Protein AF-0000000075582196 (afdb_homodimer)

Nearest PDB structures (foldseek):
  6zld-assembly1_A  TM=9.187E-01  e=6.273E-21  Bacillus cereus HuA2-4
  6zlj-assembly1_B-2  TM=9.175E-01  e=7.987E-21  Bacillus cereus
  3ko8-assembly1_A-2  TM=8.727E-01  e=4.366E-21  Pyrobaculum calidifontis JCM 11548
  1r66-assembly1_A-2  TM=8.513E-01  e=1.765E-21  Streptomyces venezuelae
  3icp-assembly1_A-2  TM=8.728E-01  e=7.519E-21  Pyrobaculum calidifontis JCM 11548

Sequence (592 aa):
MKRTIFLIGGSGFIGKNIIRNLYAQYQIYVFDKYIDHVFFEAYPQVNVSELDLVQDKIPESVVSPDYIVNLASIVTAERDLTLFDDLISSNLKILLNLYERFKGNFSLKLFIQFGSSEEYGAKISPFKEEEREYPSSPYALVKQLTTNTAMMLYYNYNFPVMVVRPANLFGPYQSASKFIPYIVERLKTNQPLDVSPCEQKRDFIHVDDFVFAINGLLVNYKKSVGEIINVGSGCSISLKEIIETCKEELQSTSKVNYGALAYRENEAMDLCCSINKLNGIIGQEKVKTGILEYLKMKRTIFLIGGSGFIGKNIIRNLYAQYQIYVFDKYIDHVFFEAYPQVNVSELDLVQDKIPESVVSPDYIVNLASIVTAERDLTLFDDLISSNLKILLNLYERFKGNFSLKLFIQFGSSEEYGAKISPFKEEEREYPSSPYALVKQLTTNTAMMLYYNYNFPVMVVRPANLFGPYQSASKFIPYIVERLKTNQPLDVSPCEQKRDFIHVDDFVFAINGLLVNYKKSVGEIINVGSGCSISLKEIIETCKEELQSTSKVNYGALAYRENEAMDLCCSINKLNGIIGQEKVKTGILEYLK

Foldseek 3Di:
DAFEEEEEQLQADLNLLLCVQCVVRHQYEYEECDHPVVSCVVPVSYHYDNDDLLVDADDPPDDDGQEYEHPFADDDPDQDPVCLVVRLSRQVSSLVRVCVRCVVPPSHLEYEHEAALLQQAQDDDPAEPPDHRDHDGSNSVSSVVNQVVQLCCCVVRVPQYAYEHEWAEDDPRDDCPDLLNVLLVCQLVLEAAEDELQLAKTFYAYSNLVSVLVVLCSVLSVLRGSYYAYDTLQDIDTSVVVNVLSNVVSVGNYHYHYRSDYADVRDHRYRGYDHVSSCVRSVDPRPRPDPSNVSD/DAFEEEEEQLQADLNLLLCVQCVVRHQYEYEECDHPPVSCVVPVSYHYDNDDLLVDADDPPDDDGQEYEHPFADDDPDQDPVCLVVRLSRQVSSLVRVCVRCVVPPSHLEYEHEAALLQQAQDDDPDEPPDHRDHDGSNSVSSVVNQVVQLCCCVVRVPQYAYEHEWAEDDPRHDCPDLLNVLLVCQLVLEAAEDELQLAKTFYAYSNLQSVLVVLCSVLSVLRGSYYAYDTLQDIDTSVVVNVLSNVVSVGNYHYHYRSDHADVRDHRYRGYHHVSSCVRSVDPRPRPDPSNVSD

InterPro domains:
  IPR001509 NAD-dependent epimerase/dehydratase [PF01370] (5-232)
  IPR036291 NAD(P)-binding domain superfamily [SSF51735] (4-285)

Solvent-accessible surface area (backbone atoms only — not comparable to full-atom values): 31300 Å² total; per-residue (Å²): 132,62,54,30,36,36,27,32,31,23,59,40,41,68,30,46,49,41,47,75,72,38,53,90,66,32,43,43,36,30,37,16,71,59,75,52,62,76,65,45,66,77,40,74,84,50,45,77,42,80,41,50,49,77,85,45,75,86,60,85,85,53,81,82,34,34,29,36,42,44,58,51,61,78,88,64,86,60,70,51,74,84,46,43,64,62,46,39,42,43,36,42,46,30,53,51,48,50,44,68,72,46,60,88,45,79,61,46,55,32,32,40,38,62,40,41,52,53,22,44,30,66,57,77,60,60,38,50,78,78,53,53,61,46,28,61,31,47,52,22,41,43,30,44,47,39,42,47,48,48,51,28,42,22,71,55,66,66,43,41,26,25,32,38,23,43,41,47,69,46,60,81,75,53,62,61,86,38,70,66,50,37,52,53,54,30,30,74,69,45,36,69,42,77,34,35,66,34,71,37,22,40,11,48,27,45,46,69,57,48,42,52,50,52,50,36,41,60,76,35,24,88,75,33,46,69,36,67,34,36,46,53,53,54,47,59,46,34,49,40,58,51,51,53,51,51,30,60,77,63,67,34,78,36,52,73,38,66,49,70,32,76,78,60,66,62,58,45,54,44,48,25,41,43,38,63,68,41,35,68,66,54,68,53,79,70,81,69,69,50,61,65,66,72,71,104,132,64,54,30,36,36,26,32,31,22,58,40,42,68,32,44,48,41,48,75,72,39,54,92,65,31,44,43,36,31,37,16,71,59,76,52,62,75,66,45,66,78,39,72,85,49,45,77,43,81,41,50,49,76,84,44,75,84,60,84,85,52,79,81,36,34,29,35,43,45,58,50,61,79,86,63,86,61,69,52,73,85,44,41,65,61,45,38,43,44,37,42,46,31,52,51,47,50,44,68,72,46,61,88,45,80,61,48,54,33,33,40,37,61,40,41,53,52,21,44,29,64,57,78,59,61,39,52,78,77,53,54,63,45,29,60,32,47,50,23,41,43,30,44,47,38,43,48,50,46,51,27,41,22,70,54,67,66,43,43,27,25,33,38,24,42,40,47,72,45,60,81,76,52,60,60,85,39,69,68,52,38,52,52,54,31,32,74,67,46,35,69,41,77,33,33,66,34,70,38,21,40,11,48,26,43,46,69,58,50,42,50,52,52,50,36,41,60,76,36,24,88,74,34,44,72,35,67,34,36,47,53,53,56,48,59,47,33,49,41,59,51,51,53,51,50,30,59,77,65,67,34,78,34,51,73,39,66,49,69,32,75,76,59,67,63,58,46,54,42,47,26,41,43,36,62,66,40,34,68,65,54,68,52,79,69,80,65,68,50,59,66,66,73,72,103

Secondary structure (DSSP, 8-state):
-PPEEEEETTTSHHHHHHHHHHTTTSEEEEEESS--HHHHHT-TTSEEEE--TTT----TTSPPPSEEEE----------GGGHHHHHIIIIIHHHHHHHHHTT-TT--EEEEE--GGGG-SSPSSBPTTSPP---SHHHHHHHHHHHHHHHHHHHH---EEEEEE-EEESTT--TTSHHHHHHHHHHTT--EEE-----EEEEEEHHHHHHHHHHHHHTHHHHTT-EEEES-S-EEEHHHHHHHHHHHTT----EEETSSPPPTT--SEE-B--HHHHHHH-S------HHHHH-/-PPEEEEETTTSHHHHHHHHHHTTTSEEEEEESS--HHHHHT-TTSEEEE--TTT----TTSPPPSEEEE----------GGGHHHHHIIIIIHHHHHHHHHTT-TT--EEEEE--GGGG-SSPSSBPTTSPP---SHHHHHHHHHHHHHHHHHHHH---EEEEEE-EEESTT--TTSHHHHHHHHHHTT--EEE-----EEEEEEHHHHHHHHHHHHHTHHHHTT-EEEES-S-EEEHHHHHHHHHHHTT----EEETSSPPPTT--SEE-B--HHHHHHH-S------HHHHH-

Structure (mmCIF, N/CA/C/O backbone):
data_AF-0000000075582196-model_v1
#
loop_
_entity.id
_entity.type
_entity.pdbx_description
1 polymer 'LPS biosynthesis related DNTP-hexose dehydratase-epimerase'
#
loop_
_atom_site.group_PDB
_atom_site.id
_atom_site.type_symbol
_atom_site.label_atom_id
_atom_site.label_alt_id
_atom_site.label_comp_id
_atom_site.label_asym_id
_atom_site.label_entity_id
_atom_site.label_seq_id
_atom_site.pdbx_PDB_ins_code
_atom_site.Cartn_x
_atom_site.Cartn_y
_atom_site.Cartn_z
_atom_site.occupancy
_atom_site.B_iso_or_equiv
_atom_site.auth_seq_id
_atom_site.auth_comp_id
_atom_site.auth_asym_id
_atom_site.auth_atom_id
_atom_site.pdbx_PDB_model_num
ATOM 1 N N . MET A 1 1 ? -12.703 37.062 -8.914 1 78.81 1 MET A N 1
ATOM 2 C CA . MET A 1 1 ? -13.367 36.188 -7.973 1 78.81 1 MET A CA 1
ATOM 3 C C . MET A 1 1 ? -12.359 35.219 -7.324 1 78.81 1 MET A C 1
ATOM 5 O O . MET A 1 1 ? -11.398 34.812 -7.969 1 78.81 1 MET A O 1
ATOM 9 N N . LYS A 1 2 ? -12.43 35.062 -5.961 1 93.06 2 LYS A N 1
ATOM 10 C CA . LYS A 1 2 ? -11.508 34.219 -5.242 1 93.06 2 LYS A CA 1
ATOM 11 C C . LYS A 1 2 ? -11.664 32.75 -5.68 1 93.06 2 LYS A C 1
ATOM 13 O O . LYS A 1 2 ? -12.773 32.312 -5.969 1 93.06 2 LYS A O 1
ATOM 18 N N . ARG A 1 3 ? -10.562 32.125 -5.781 1 97 3 ARG A N 1
ATOM 19 C CA . ARG A 1 3 ? -10.633 30.688 -6 1 97 3 ARG A CA 1
ATOM 20 C C . ARG A 1 3 ? -11.25 29.984 -4.801 1 97 3 ARG A C 1
ATOM 22 O O . ARG A 1 3 ? -11.117 30.438 -3.666 1 97 3 ARG A O 1
ATOM 29 N N . THR A 1 4 ? -11.914 28.906 -5.086 1 98.25 4 THR A N 1
ATOM 30 C CA . THR A 1 4 ? -12.633 28.156 -4.055 1 98.25 4 THR A CA 1
ATOM 31 C C . THR A 1 4 ? -11.812 26.969 -3.578 1 98.25 4 THR A C 1
ATOM 33 O O . THR A 1 4 ? -11.32 26.172 -4.391 1 98.25 4 THR A O 1
ATOM 36 N N . ILE A 1 5 ? -11.641 26.828 -2.252 1 98.69 5 ILE A N 1
ATOM 37 C CA . ILE A 1 5 ? -10.961 25.703 -1.636 1 98.69 5 ILE A CA 1
ATOM 38 C C . ILE A 1 5 ? -11.945 24.906 -0.787 1 98.69 5 ILE A C 1
ATOM 40 O O . ILE A 1 5 ? -12.648 25.469 0.056 1 98.69 5 ILE A O 1
ATOM 44 N N . PHE A 1 6 ? -12.094 23.594 -1.05 1 98.75 6 PHE A N 1
ATOM 45 C CA . PHE A 1 6 ? -12.742 22.672 -0.128 1 98.75 6 PHE A CA 1
ATOM 46 C C . PHE A 1 6 ? -11.742 22.094 0.857 1 98.75 6 PHE A C 1
ATOM 48 O O . PHE A 1 6 ? -10.727 21.516 0.45 1 98.75 6 PHE A O 1
ATOM 55 N N . LEU A 1 7 ? -11.969 22.297 2.127 1 98.75 7 LEU A N 1
ATOM 56 C CA . LEU A 1 7 ? -11.195 21.641 3.178 1 98.75 7 LEU A CA 1
ATOM 57 C C . LEU A 1 7 ? -11.969 20.453 3.766 1 98.75 7 LEU A C 1
ATOM 59 O O . LEU A 1 7 ? -12.93 20.656 4.508 1 98.75 7 LEU A O 1
ATOM 63 N N . ILE A 1 8 ? -11.547 19.266 3.408 1 98.44 8 ILE A N 1
ATOM 64 C CA . ILE A 1 8 ? -12.102 18.062 4.016 1 98.44 8 ILE A CA 1
ATOM 65 C C . ILE A 1 8 ? -11.422 17.797 5.355 1 98.44 8 ILE A C 1
ATOM 67 O O . ILE A 1 8 ? -10.195 17.672 5.418 1 98.44 8 ILE A O 1
ATOM 71 N N . GLY A 1 9 ? -12.203 17.672 6.414 1 97.06 9 GLY A N 1
ATOM 72 C CA . GLY A 1 9 ? -11.594 17.625 7.73 1 97.06 9 GLY A CA 1
ATOM 73 C C . GLY A 1 9 ? -11.047 18.969 8.188 1 97.06 9 GLY A C 1
ATOM 74 O O . GLY A 1 9 ? -10.016 19.016 8.859 1 97.06 9 GLY A O 1
ATOM 75 N N . GLY A 1 10 ? -11.719 20.031 7.852 1 97.75 10 GLY A N 1
ATOM 76 C CA . GLY A 1 10 ? -11.188 21.375 8.023 1 97.75 10 GLY A CA 1
ATOM 77 C C . GLY A 1 10 ? -11.328 21.891 9.438 1 97.75 10 GLY A C 1
ATOM 78 O O . GLY A 1 10 ? -10.789 22.953 9.773 1 97.75 10 GLY A O 1
ATOM 79 N N . SER A 1 11 ? -12 21.172 10.336 1 97.44 11 SER A N 1
ATOM 80 C CA . SER A 1 11 ? -12.18 21.609 11.719 1 97.44 11 SER A CA 1
ATOM 81 C C . SER A 1 11 ? -11.023 21.156 12.594 1 97.44 11 SER A C 1
ATOM 83 O O . SER A 1 11 ? -10.969 21.484 13.781 1 97.44 11 SER A O 1
ATOM 85 N N . GLY A 1 12 ? -10.109 20.422 11.992 1 96.75 12 GLY A N 1
ATOM 86 C CA . GLY A 1 12 ? -8.969 19.938 12.742 1 96.75 12 GLY A CA 1
ATOM 87 C C . GLY A 1 12 ? -7.805 20.922 12.758 1 96.75 12 GLY A C 1
ATOM 88 O O . GLY A 1 12 ? -7.918 22.031 12.25 1 96.75 12 GLY A O 1
ATOM 89 N N . PHE A 1 13 ? -6.652 20.531 13.297 1 97 13 PHE A N 1
ATOM 90 C CA . PHE A 1 13 ? -5.449 21.312 13.555 1 97 13 PHE A CA 1
ATOM 91 C C . PHE A 1 13 ? -4.973 22 12.281 1 97 13 PHE A C 1
ATOM 93 O O . PHE A 1 13 ? -4.926 23.234 12.211 1 97 13 PHE A O 1
ATOM 100 N N . ILE A 1 14 ? -4.734 21.234 11.195 1 97.81 14 ILE A N 1
ATOM 101 C CA . ILE A 1 14 ? -4.184 21.781 9.961 1 97.81 14 ILE A CA 1
ATOM 102 C C . ILE A 1 14 ? -5.234 22.641 9.258 1 97.81 14 ILE A C 1
ATOM 104 O O . ILE A 1 14 ? -4.93 23.734 8.773 1 97.81 14 ILE A O 1
ATOM 108 N N . GLY A 1 15 ? -6.492 22.172 9.258 1 98.56 15 GLY A N 1
ATOM 109 C CA . GLY A 1 15 ? -7.578 22.922 8.633 1 98.56 15 GLY A CA 1
ATOM 110 C C . GLY A 1 15 ? -7.777 24.297 9.227 1 98.56 15 GLY A C 1
ATOM 111 O O . GLY A 1 15 ? -7.871 25.281 8.492 1 98.56 15 GLY A O 1
ATOM 112 N N . LYS A 1 16 ? -7.789 24.375 10.547 1 98.5 16 LYS A N 1
ATOM 113 C CA . LYS A 1 16 ? -7.961 25.656 11.234 1 98.5 16 LYS A CA 1
ATOM 114 C C . LYS A 1 16 ? -6.84 26.625 10.875 1 98.5 16 LYS A C 1
ATOM 116 O O . LYS A 1 16 ? -7.086 27.828 10.688 1 98.5 16 LYS A O 1
ATOM 121 N N . ASN A 1 17 ? -5.672 26.094 10.758 1 98.19 17 ASN A N 1
ATOM 122 C CA . ASN A 1 17 ? -4.539 26.969 10.461 1 98.19 17 ASN A CA 1
ATOM 123 C C . ASN A 1 17 ? -4.539 27.406 9 1 98.19 17 ASN A C 1
ATOM 125 O O . ASN A 1 17 ? -4.109 28.516 8.688 1 98.19 17 ASN A O 1
ATOM 129 N N . ILE A 1 18 ? -5.031 26.562 8.086 1 98.69 18 ILE A N 1
ATOM 130 C CA . ILE A 1 18 ? -5.207 27 6.699 1 98.69 18 ILE A CA 1
ATOM 131 C C . ILE A 1 18 ? -6.219 28.141 6.633 1 98.69 18 ILE A C 1
ATOM 133 O O . ILE A 1 18 ? -5.988 29.141 5.957 1 98.69 18 ILE A O 1
ATOM 137 N N . ILE A 1 19 ? -7.281 28.031 7.387 1 98.75 19 ILE A N 1
ATOM 138 C CA . ILE A 1 19 ? -8.336 29.047 7.41 1 98.75 19 ILE A CA 1
ATOM 139 C C . ILE A 1 19 ? -7.781 30.344 7.977 1 98.75 19 ILE A C 1
ATOM 141 O O . ILE A 1 19 ? -7.922 31.406 7.363 1 98.75 19 ILE A O 1
ATOM 145 N N . ARG A 1 20 ? -7.07 30.234 9.109 1 97.94 20 ARG A N 1
ATOM 146 C CA . ARG A 1 20 ? -6.5 31.406 9.773 1 97.94 20 ARG A CA 1
ATOM 147 C C . ARG A 1 20 ? -5.598 32.188 8.82 1 97.94 20 ARG A C 1
ATOM 149 O O . ARG A 1 20 ? -5.582 33.406 8.844 1 97.94 20 ARG A O 1
ATOM 156 N N . ASN A 1 21 ? -4.953 31.484 7.918 1 97.31 21 ASN A N 1
ATOM 157 C CA . ASN A 1 21 ? -3.914 32.125 7.109 1 97.31 21 ASN A CA 1
ATOM 158 C C . ASN A 1 21 ? -4.43 32.5 5.723 1 97.31 21 ASN A C 1
ATOM 160 O O . ASN A 1 21 ? -3.926 33.406 5.098 1 97.31 21 ASN A O 1
ATOM 164 N N . LEU A 1 22 ? -5.508 31.781 5.23 1 98.06 22 LEU A N 1
ATOM 165 C CA . LEU A 1 22 ? -5.766 31.891 3.799 1 98.06 22 LEU A CA 1
ATOM 166 C C . LEU A 1 22 ? -7.191 32.375 3.539 1 98.06 22 LEU A C 1
ATOM 168 O O . LEU A 1 22 ? -7.59 32.531 2.387 1 98.06 22 LEU A O 1
ATOM 172 N N . TYR A 1 23 ? -8.039 32.688 4.52 1 97.56 23 TYR A N 1
ATOM 173 C CA . TYR A 1 23 ? -9.445 33 4.332 1 97.56 23 TYR A CA 1
ATOM 174 C C . TYR A 1 23 ? -9.609 34.312 3.537 1 97.56 23 TYR A C 1
ATOM 176 O O . TYR A 1 23 ? -10.648 34.531 2.91 1 97.56 23 TYR A O 1
ATOM 184 N N . ALA A 1 24 ? -8.633 35.219 3.58 1 96.94 24 ALA A N 1
ATOM 185 C CA . ALA A 1 24 ? -8.719 36.469 2.854 1 96.94 24 ALA A CA 1
ATOM 186 C C . ALA A 1 24 ? -8.445 36.281 1.366 1 96.94 24 ALA A C 1
ATOM 188 O O . ALA A 1 24 ? -8.898 37.062 0.533 1 96.94 24 ALA A O 1
ATOM 189 N N . GLN A 1 25 ? -7.785 35.219 1.051 1 97.44 25 GLN A N 1
ATOM 190 C CA . GLN A 1 25 ? -7.316 34.969 -0.31 1 97.44 25 GLN A CA 1
ATOM 191 C C . GLN A 1 25 ? -8.242 34.031 -1.055 1 97.44 25 GLN A C 1
ATOM 193 O O . GLN A 1 25 ? -8.32 34.062 -2.285 1 97.44 25 GLN A O 1
ATOM 198 N N . TYR A 1 26 ? -8.953 33.156 -0.332 1 98.5 26 TYR A N 1
ATOM 199 C CA . TYR A 1 26 ? -9.75 32.125 -0.947 1 98.5 26 TYR A CA 1
ATOM 200 C C . TYR A 1 26 ? -11.164 32.125 -0.387 1 98.5 26 TYR A C 1
ATOM 202 O O . TYR A 1 26 ? -11.406 32.594 0.72 1 98.5 26 TYR A O 1
ATOM 210 N N . GLN A 1 27 ? -12.102 31.672 -1.188 1 98.38 27 GLN A N 1
ATOM 211 C CA . GLN A 1 27 ? -13.398 31.25 -0.672 1 98.38 27 GLN A CA 1
ATOM 212 C C . GLN A 1 27 ? -13.336 29.812 -0.127 1 98.38 27 GLN A C 1
ATOM 214 O O . GLN A 1 27 ? -13.109 28.875 -0.88 1 98.38 27 GLN A O 1
ATOM 219 N N . ILE A 1 28 ? -13.555 29.656 1.178 1 98.62 28 ILE A N 1
ATOM 220 C CA . ILE A 1 28 ? -13.258 28.375 1.814 1 98.62 28 ILE A CA 1
ATOM 221 C C . ILE A 1 28 ? -14.555 27.688 2.219 1 98.62 28 ILE A C 1
ATOM 223 O O . ILE A 1 28 ? -15.445 28.312 2.807 1 98.62 28 ILE A O 1
ATOM 227 N N . TYR A 1 29 ? -14.742 26.469 1.849 1 98.56 29 TYR A N 1
ATOM 228 C CA . TYR A 1 29 ? -15.789 25.547 2.312 1 98.56 29 TYR A CA 1
ATOM 229 C C . TYR A 1 29 ? -15.188 24.422 3.145 1 98.56 29 TYR A C 1
ATOM 231 O O . TYR A 1 29 ? -14.219 23.781 2.73 1 98.56 29 TYR A O 1
ATOM 239 N N . VAL A 1 30 ? -15.773 24.156 4.336 1 98.5 30 VAL A N 1
ATOM 240 C CA . VAL A 1 30 ? -15.297 23.125 5.238 1 98.5 30 VAL A CA 1
ATOM 241 C C . VAL A 1 30 ? -16.328 22 5.328 1 98.5 30 VAL A C 1
ATOM 243 O O . VAL A 1 30 ? -17.516 22.25 5.473 1 98.5 30 VAL A O 1
ATOM 246 N N . PHE A 1 31 ? -15.898 20.797 5.145 1 98 31 PHE A N 1
ATOM 247 C CA . PHE A 1 31 ? -16.688 19.594 5.387 1 98 31 PHE A CA 1
ATOM 248 C C . PHE A 1 31 ? -16.031 18.719 6.449 1 98 31 PHE A C 1
ATOM 250 O O . PHE A 1 31 ? -14.891 18.281 6.293 1 98 31 PHE A O 1
ATOM 257 N N . ASP A 1 32 ? -16.703 18.5 7.523 1 97.44 32 ASP A N 1
ATOM 258 C CA . ASP A 1 32 ? -16.156 17.734 8.633 1 97.44 32 ASP A CA 1
ATOM 259 C C . ASP A 1 32 ? -17.25 17.031 9.43 1 97.44 32 ASP A C 1
ATOM 261 O O . ASP A 1 32 ? -18.375 17.531 9.516 1 97.44 32 ASP A O 1
ATOM 265 N N . LYS A 1 33 ? -16.891 15.844 9.984 1 95.38 33 LYS A N 1
ATOM 266 C CA . LYS A 1 33 ? -17.812 15.094 10.82 1 95.38 33 LYS A CA 1
ATOM 267 C C . LYS A 1 33 ? -18.031 15.789 12.164 1 95.38 33 LYS A C 1
ATOM 269 O O . LYS A 1 33 ? -19.094 15.672 12.766 1 95.38 33 LYS A O 1
ATOM 274 N N . TYR A 1 34 ? -17.062 16.484 12.656 1 95.31 34 TYR A N 1
ATOM 275 C CA . TYR A 1 34 ? -17.109 17.25 13.898 1 95.31 34 TYR A CA 1
ATOM 276 C C . TYR A 1 34 ? -16.766 18.719 13.648 1 95.31 34 TYR A C 1
ATOM 278 O O . TYR A 1 34 ? -15.695 19.031 13.141 1 95.31 34 TYR A O 1
ATOM 286 N N . ILE A 1 35 ? -17.672 19.625 14.055 1 97.38 35 ILE A N 1
ATOM 287 C CA . ILE A 1 35 ? -17.484 21.047 13.781 1 97.38 35 ILE A CA 1
ATOM 288 C C . ILE A 1 35 ? -17.125 21.781 15.078 1 97.38 35 ILE A C 1
ATOM 290 O O . ILE A 1 35 ? -17.828 21.656 16.078 1 97.38 35 ILE A O 1
ATOM 294 N N . ASP A 1 36 ? -15.984 22.422 15.023 1 97.31 36 ASP A N 1
ATOM 295 C CA . ASP A 1 36 ? -15.625 23.344 16.109 1 97.31 36 ASP A CA 1
ATOM 296 C C . ASP A 1 36 ? -16.359 24.672 15.961 1 97.31 36 ASP A C 1
ATOM 298 O O . ASP A 1 36 ? -15.781 25.656 15.477 1 97.31 36 ASP A O 1
ATOM 302 N N . HIS A 1 37 ? -17.547 24.844 16.531 1 96.81 37 HIS A N 1
ATOM 303 C CA . HIS A 1 37 ? -18.422 26.016 16.328 1 96.81 37 HIS A CA 1
ATOM 304 C C . HIS A 1 37 ? -17.781 27.266 16.922 1 96.81 37 HIS A C 1
ATOM 306 O O . HIS A 1 37 ? -17.953 28.359 16.359 1 96.81 37 HIS A O 1
ATOM 312 N N . VAL A 1 38 ? -17.062 27.094 17.984 1 97.38 38 VAL A N 1
ATOM 313 C CA . VAL A 1 38 ? -16.422 28.25 18.609 1 97.38 38 VAL A CA 1
ATOM 314 C C . VAL A 1 38 ? -15.383 28.844 17.672 1 97.38 38 VAL A C 1
ATOM 316 O O . VAL A 1 38 ? -15.312 30.062 17.5 1 97.38 38 VAL A O 1
ATOM 319 N N . PHE A 1 39 ? -14.617 28 17.047 1 98 39 PHE A N 1
ATOM 320 C CA . PHE A 1 39 ? -13.609 28.453 16.094 1 98 39 PHE A CA 1
ATOM 321 C C . PHE A 1 39 ? -14.25 29.172 14.922 1 98 39 PHE A C 1
ATOM 323 O O . PHE A 1 39 ? -13.797 30.25 14.531 1 98 39 PHE A O 1
ATOM 330 N N . PHE A 1 40 ? -15.328 28.688 14.43 1 98.19 40 PHE A N 1
ATOM 331 C CA . PHE A 1 40 ? -15.891 29.172 13.172 1 98.19 40 PHE A CA 1
ATOM 332 C C . PHE A 1 40 ? -16.703 30.438 13.398 1 98.19 40 PHE A C 1
ATOM 334 O O . PHE A 1 40 ? -17.031 31.156 12.445 1 98.19 40 PHE A O 1
ATOM 341 N N . GLU A 1 41 ? -17.047 30.781 14.641 1 97.94 41 GLU A N 1
ATOM 342 C CA . GLU A 1 41 ? -17.672 32.062 14.961 1 97.94 41 GLU A CA 1
ATOM 343 C C . GLU A 1 41 ? -16.75 33.219 14.594 1 97.94 41 GLU A C 1
ATOM 345 O O . GLU A 1 41 ? -17.234 34.312 14.211 1 97.94 41 GLU A O 1
ATOM 350 N N . ALA A 1 42 ? -15.492 32.938 14.672 1 97.62 42 ALA A N 1
ATOM 351 C CA . ALA A 1 42 ? -14.5 33.969 14.391 1 97.62 42 ALA A CA 1
ATOM 352 C C . ALA A 1 42 ? -14.281 34.125 12.883 1 97.62 42 ALA A C 1
ATOM 354 O O . ALA A 1 42 ? -13.688 35.094 12.43 1 97.62 42 ALA A O 1
ATOM 355 N N . TYR A 1 43 ? -14.789 33.219 12.078 1 97.94 43 TYR A N 1
ATOM 356 C CA . TYR A 1 43 ? -14.617 33.219 10.633 1 97.94 43 TYR A CA 1
ATOM 357 C C . TYR A 1 43 ? -15.953 33.031 9.922 1 97.94 43 TYR A C 1
ATOM 359 O O . TYR A 1 43 ? -16.156 32.031 9.203 1 97.94 43 TYR A O 1
ATOM 367 N N . PRO A 1 44 ? -16.797 33.969 9.992 1 97.06 44 PRO A N 1
ATOM 368 C CA . PRO A 1 44 ? -18.156 33.844 9.453 1 97.06 44 PRO A CA 1
ATOM 369 C C . PRO A 1 44 ? -18.188 33.719 7.934 1 97.06 44 PRO A C 1
ATOM 371 O O . PRO A 1 44 ? -19.188 33.312 7.363 1 97.06 44 PRO A O 1
ATOM 374 N N . GLN A 1 45 ? -17.156 34.094 7.254 1 96.56 45 GLN A N 1
ATOM 375 C CA . GLN A 1 45 ? -17.094 34.031 5.797 1 96.56 45 GLN A CA 1
ATOM 376 C C . GLN A 1 45 ? -16.828 32.625 5.312 1 96.56 45 GLN A C 1
ATOM 378 O O . GLN A 1 45 ? -16.938 32.344 4.121 1 96.56 45 GLN A O 1
ATOM 383 N N . VAL A 1 46 ? -16.438 31.703 6.207 1 98.19 46 VAL A N 1
ATOM 384 C CA . VAL A 1 46 ? -16.172 30.312 5.863 1 98.19 46 VAL A CA 1
ATOM 385 C C . VAL A 1 46 ? -17.484 29.531 5.863 1 98.19 46 VAL A C 1
ATOM 387 O O . VAL A 1 46 ? -18.281 29.625 6.801 1 98.19 46 VAL A O 1
ATOM 390 N N . ASN A 1 47 ? -17.781 28.797 4.824 1 97.62 47 ASN A N 1
ATOM 391 C CA . ASN A 1 47 ? -18.938 27.906 4.77 1 97.62 47 ASN A CA 1
ATOM 392 C C . ASN A 1 47 ? -18.641 26.562 5.418 1 97.62 47 ASN A C 1
ATOM 394 O O . ASN A 1 47 ? -17.719 25.859 5.004 1 97.62 47 ASN A O 1
ATOM 398 N N . VAL A 1 48 ? -19.453 26.188 6.426 1 98 48 VAL A N 1
ATOM 399 C CA . VAL A 1 48 ? -19.156 24.984 7.199 1 98 48 VAL A CA 1
ATOM 400 C C . VAL A 1 48 ? -20.312 23.984 7.055 1 98 48 VAL A C 1
ATOM 402 O O . VAL A 1 48 ? -21.484 24.344 7.215 1 98 48 VAL A O 1
ATOM 405 N N . SER A 1 49 ? -20 22.75 6.711 1 97.44 49 SER A N 1
ATOM 406 C CA . SER A 1 49 ? -20.969 21.656 6.609 1 97.44 49 SER A CA 1
ATOM 407 C C . SER A 1 49 ? -20.547 20.453 7.441 1 97.44 49 SER A C 1
ATOM 409 O O . SER A 1 49 ? -19.453 19.922 7.254 1 97.44 49 SER A O 1
ATOM 411 N N . GLU A 1 50 ? -21.406 20.062 8.383 1 97 50 GLU A N 1
ATOM 412 C CA . GLU A 1 50 ? -21.188 18.828 9.133 1 97 50 GLU A CA 1
ATOM 413 C C . GLU A 1 50 ? -21.562 17.609 8.312 1 97 50 GLU A C 1
ATOM 415 O O . GLU A 1 50 ? -22.75 17.375 8.047 1 97 50 GLU A O 1
ATOM 420 N N . LEU A 1 51 ? -20.531 16.828 7.867 1 95.31 51 LEU A N 1
ATOM 421 C CA . LEU A 1 51 ? -20.75 15.719 6.938 1 95.31 51 LEU A CA 1
ATOM 422 C C . LEU A 1 51 ? -19.781 14.57 7.234 1 95.31 51 LEU A C 1
ATOM 424 O O . LEU A 1 51 ? -18.578 14.789 7.41 1 95.31 51 LEU A O 1
ATOM 428 N N . ASP A 1 52 ? -20.312 13.352 7.406 1 95.25 52 ASP A N 1
ATOM 429 C CA . ASP A 1 52 ? -19.5 12.148 7.48 1 95.25 52 ASP A CA 1
ATOM 430 C C . ASP A 1 52 ? -19.203 11.594 6.09 1 95.25 52 ASP A C 1
ATOM 432 O O . ASP A 1 52 ? -20.016 10.859 5.523 1 95.25 52 ASP A O 1
ATOM 436 N N . LEU A 1 53 ? -18.078 11.82 5.609 1 94.5 53 LEU A N 1
ATOM 437 C CA . LEU A 1 53 ? -17.766 11.57 4.207 1 94.5 53 LEU A CA 1
ATOM 438 C C . LEU A 1 53 ? -17.5 10.094 3.961 1 94.5 53 LEU A C 1
ATOM 440 O O . LEU A 1 53 ? -17.328 9.672 2.814 1 94.5 53 LEU A O 1
ATOM 444 N N . VAL A 1 54 ? -17.422 9.289 5.004 1 92.81 54 VAL A N 1
ATOM 445 C CA . VAL A 1 54 ? -17.406 7.84 4.824 1 92.81 54 VAL A CA 1
ATOM 446 C C . VAL A 1 54 ? -18.766 7.359 4.324 1 92.81 54 VAL A C 1
ATOM 448 O O . VAL A 1 54 ? -18.844 6.453 3.496 1 92.81 54 VAL A O 1
ATOM 451 N N . GLN A 1 55 ? -19.781 8.016 4.754 1 91.25 55 GLN A N 1
ATOM 452 C CA . GLN A 1 55 ? -21.141 7.562 4.5 1 91.25 55 GLN A CA 1
ATOM 453 C C . GLN A 1 55 ? -21.844 8.484 3.512 1 91.25 55 GLN A C 1
ATOM 455 O O . GLN A 1 55 ? -22.781 8.062 2.818 1 91.25 55 GLN A O 1
ATOM 460 N N . ASP A 1 56 ? -21.375 9.75 3.525 1 90.94 56 ASP A N 1
ATOM 461 C CA . ASP A 1 56 ? -22.109 10.773 2.785 1 90.94 56 ASP A CA 1
ATOM 462 C C . ASP A 1 56 ? -21.266 11.336 1.642 1 90.94 56 ASP A C 1
ATOM 464 O O . ASP A 1 56 ? -20.047 11.234 1.662 1 90.94 56 ASP A O 1
ATOM 468 N N . LYS A 1 57 ? -22.016 11.883 0.662 1 92.44 57 LYS A N 1
ATOM 469 C CA . LYS A 1 57 ? -21.375 12.594 -0.446 1 92.44 57 LYS A CA 1
ATOM 470 C C . LYS A 1 57 ? -21.641 14.094 -0.355 1 92.44 57 LYS A C 1
ATOM 472 O O . LYS A 1 57 ? -22.688 14.516 0.129 1 92.44 57 LYS A O 1
ATOM 477 N N . ILE A 1 58 ? -20.672 14.836 -0.779 1 94.5 58 ILE A N 1
ATOM 478 C CA . ILE A 1 58 ? -20.906 16.266 -0.933 1 94.5 58 ILE A CA 1
ATOM 479 C C . ILE A 1 58 ? -21.969 16.5 -2.01 1 94.5 58 ILE A C 1
ATOM 481 O O . ILE A 1 58 ? -21.812 16.047 -3.148 1 94.5 58 ILE A O 1
ATOM 485 N N . PRO A 1 59 ? -23.031 17.234 -1.652 1 94.62 59 PRO A N 1
ATOM 486 C CA . PRO A 1 59 ? -24.125 17.422 -2.602 1 94.62 59 PRO A CA 1
ATOM 487 C C . PRO A 1 59 ? -23.688 18.109 -3.889 1 94.62 59 PRO A C 1
ATOM 489 O O . PRO A 1 59 ? -22.812 18.984 -3.859 1 94.62 59 PRO A O 1
ATOM 492 N N . GLU A 1 60 ? -24.391 17.766 -4.938 1 92.69 60 GLU A N 1
ATOM 493 C CA . GLU A 1 60 ? -24.094 18.344 -6.242 1 92.69 60 GLU A CA 1
ATOM 494 C C . GLU A 1 60 ? -24.469 19.812 -6.289 1 92.69 60 GLU A C 1
ATOM 496 O O . GLU A 1 60 ? -24 20.547 -7.16 1 92.69 60 GLU A O 1
ATOM 501 N N . SER A 1 61 ? -25.266 20.234 -5.371 1 92.88 61 SER A N 1
ATOM 502 C CA . SER A 1 61 ? -25.734 21.609 -5.336 1 92.88 61 SER A CA 1
ATOM 503 C C . SER A 1 61 ? -24.625 22.547 -4.848 1 92.88 61 SER A C 1
ATOM 505 O O . SER A 1 61 ? -24.719 23.766 -5.039 1 92.88 61 SER A O 1
ATOM 507 N N . VAL A 1 62 ? -23.625 21.953 -4.191 1 93.38 62 VAL A N 1
ATOM 508 C CA . VAL A 1 62 ? -22.516 22.781 -3.725 1 93.38 62 VAL A CA 1
ATOM 509 C C . VAL A 1 62 ? -21.656 23.188 -4.91 1 93.38 62 VAL A C 1
ATOM 511 O O . VAL A 1 62 ? -21.453 22.406 -5.844 1 93.38 62 VAL A O 1
ATOM 514 N N . VAL A 1 63 ? -21.141 24.359 -4.91 1 90.75 63 VAL A N 1
ATOM 515 C CA . VAL A 1 63 ? -20.312 24.891 -5.988 1 90.75 63 VAL A CA 1
ATOM 516 C C . VAL A 1 63 ? -19.109 23.969 -6.215 1 90.75 63 VAL A C 1
ATOM 518 O O . VAL A 1 63 ? -18.688 23.25 -5.309 1 90.75 63 VAL A O 1
ATOM 521 N N . SER A 1 64 ? -18.578 24.031 -7.406 1 93.44 64 SER A N 1
ATOM 522 C CA . SER A 1 64 ? -17.375 23.25 -7.715 1 93.44 64 SER A CA 1
ATOM 523 C C . SER A 1 64 ? -16.125 23.938 -7.211 1 93.44 64 SER A C 1
ATOM 525 O O . SER A 1 64 ? -15.977 25.156 -7.359 1 93.44 64 SER A O 1
ATOM 527 N N . PRO A 1 65 ? -15.266 23.297 -6.648 1 97.94 65 PRO A N 1
ATOM 528 C CA . PRO A 1 65 ? -14.031 23.891 -6.129 1 97.94 65 PRO A CA 1
ATOM 529 C C . PRO A 1 65 ? -12.93 24 -7.184 1 97.94 65 PRO A C 1
ATOM 531 O O . PRO A 1 65 ? -12.93 23.234 -8.156 1 97.94 65 PRO A O 1
ATOM 534 N N . ASP A 1 66 ? -12.078 24.969 -7.016 1 98.62 66 ASP A N 1
ATOM 535 C CA . ASP A 1 66 ? -10.805 25 -7.73 1 98.62 66 ASP A CA 1
ATOM 536 C C . ASP A 1 66 ? -9.797 24.047 -7.098 1 98.62 66 ASP A C 1
ATOM 538 O O . ASP A 1 66 ? -8.977 23.453 -7.801 1 98.62 66 ASP A O 1
ATOM 542 N N . TYR A 1 67 ? -9.82 23.984 -5.785 1 98.88 67 TYR A N 1
ATOM 543 C CA . TYR A 1 67 ? -8.883 23.172 -5.023 1 98.88 67 TYR A CA 1
ATOM 544 C C . TYR A 1 67 ? -9.609 22.375 -3.951 1 98.88 67 TYR A C 1
ATOM 546 O O . TYR A 1 67 ? -10.586 22.844 -3.359 1 98.88 67 TYR A O 1
ATOM 554 N N . ILE A 1 68 ? -9.188 21.156 -3.701 1 98.88 68 ILE A N 1
ATOM 555 C CA . ILE A 1 68 ? -9.594 20.344 -2.557 1 98.88 68 ILE A CA 1
ATOM 556 C C . ILE A 1 68 ? -8.367 19.953 -1.737 1 98.88 68 ILE A C 1
ATOM 558 O O . ILE A 1 68 ? -7.375 19.469 -2.285 1 98.88 68 ILE A O 1
ATOM 562 N N . VAL A 1 69 ? -8.336 20.266 -0.519 1 98.88 69 VAL A N 1
ATOM 563 C CA . VAL A 1 69 ? -7.336 19.797 0.438 1 98.88 69 VAL A CA 1
ATOM 564 C C . VAL A 1 69 ? -7.965 18.781 1.387 1 98.88 69 VAL A C 1
ATOM 566 O O . VAL A 1 69 ? -8.758 19.141 2.262 1 98.88 69 VAL A O 1
ATOM 569 N N . ASN A 1 70 ? -7.656 17.516 1.188 1 98.75 70 ASN A N 1
ATOM 570 C CA . ASN A 1 70 ? -8.227 16.438 1.992 1 98.75 70 ASN A CA 1
ATOM 571 C C . ASN A 1 70 ? -7.395 16.172 3.24 1 98.75 70 ASN A C 1
ATOM 573 O O . ASN A 1 70 ? -6.363 15.5 3.17 1 98.75 70 ASN A O 1
ATOM 577 N N . LEU A 1 71 ? -7.891 16.609 4.344 1 97.94 71 LEU A N 1
ATOM 578 C CA . LEU A 1 71 ? -7.188 16.5 5.617 1 97.94 71 LEU A CA 1
ATOM 579 C C . LEU A 1 71 ? -7.793 15.398 6.48 1 97.94 71 LEU A C 1
ATOM 581 O O . LEU A 1 71 ? -7.312 15.141 7.59 1 97.94 71 LEU A O 1
ATOM 585 N N . ALA A 1 72 ? -8.805 14.766 5.98 1 93.81 72 ALA A N 1
ATOM 586 C CA . ALA A 1 72 ? -9.5 13.766 6.777 1 93.81 72 ALA A CA 1
ATOM 587 C C . ALA A 1 72 ? -8.602 12.555 7.047 1 93.81 72 ALA A C 1
ATOM 589 O O . ALA A 1 72 ? -8.062 11.961 6.113 1 93.81 72 ALA A O 1
ATOM 590 N N . SER A 1 73 ? -8.414 12.289 8.32 1 90.19 73 SER A N 1
ATOM 591 C CA . SER A 1 73 ? -7.641 11.117 8.711 1 90.19 73 SER A CA 1
ATOM 592 C C . SER A 1 73 ? -7.707 10.891 10.219 1 90.19 73 SER A C 1
ATOM 594 O O . SER A 1 73 ? -8.055 11.805 10.969 1 90.19 73 SER A O 1
ATOM 596 N N . ILE A 1 74 ? -7.48 9.695 10.617 1 84.81 74 ILE A N 1
ATOM 597 C CA . ILE A 1 74 ? -7.129 9.359 11.992 1 84.81 74 ILE A CA 1
ATOM 598 C C . ILE A 1 74 ? -5.609 9.32 12.141 1 84.81 74 ILE A C 1
ATOM 600 O O . ILE A 1 74 ? -4.934 8.508 11.508 1 84.81 74 ILE A O 1
ATOM 604 N N . VAL A 1 75 ? -5.094 10.242 12.883 1 83.12 75 VAL A N 1
ATOM 605 C CA . VAL A 1 75 ? -3.654 10.266 13.102 1 83.12 75 VAL A CA 1
ATOM 606 C C . VAL A 1 75 ? -3.322 9.578 14.43 1 83.12 75 VAL A C 1
ATOM 608 O O . VAL A 1 75 ? -3.867 9.938 15.477 1 83.12 75 VAL A O 1
ATOM 611 N N . THR A 1 76 ? -2.57 8.547 14.352 1 84.81 76 THR A N 1
ATOM 612 C CA . THR A 1 76 ? -2.225 7.82 15.57 1 84.81 76 THR A CA 1
ATOM 613 C C . THR A 1 76 ? -0.808 7.262 15.477 1 84.81 76 THR A C 1
ATOM 615 O O . THR A 1 76 ? -0.349 6.891 14.398 1 84.81 76 THR A O 1
ATOM 618 N N . ALA A 1 77 ? -0.197 7.258 16.609 1 77.62 77 ALA A N 1
ATOM 619 C CA . ALA A 1 77 ? 1.124 6.641 16.719 1 77.62 77 ALA A CA 1
ATOM 620 C C . ALA A 1 77 ? 1.018 5.188 17.172 1 77.62 77 ALA A C 1
ATOM 622 O O . ALA A 1 77 ? 2.018 4.469 17.203 1 77.62 77 ALA A O 1
ATOM 623 N N . GLU A 1 78 ? -0.16 4.832 17.469 1 82.31 78 GLU A N 1
ATOM 624 C CA . GLU A 1 78 ? -0.371 3.471 17.953 1 82.31 78 GLU A CA 1
ATOM 625 C C . GLU A 1 78 ? -0.078 2.441 16.859 1 82.31 78 GLU A C 1
ATOM 627 O O . GLU A 1 78 ? -0.417 2.648 15.695 1 82.31 78 GLU A O 1
ATOM 632 N N . ARG A 1 79 ? 0.6 1.374 17.344 1 88.31 79 ARG A N 1
ATOM 633 C CA . ARG A 1 79 ? 0.914 0.296 16.406 1 88.31 79 ARG A CA 1
ATOM 634 C C . ARG A 1 79 ? -0.034 -0.884 16.594 1 88.31 79 ARG A C 1
ATOM 636 O O . ARG A 1 79 ? 0.39 -2.041 16.547 1 88.31 79 ARG A O 1
ATOM 643 N N . ASP A 1 80 ? -1.25 -0.542 16.891 1 91.44 80 ASP A N 1
ATOM 644 C CA . ASP A 1 80 ? -2.289 -1.548 17.094 1 91.44 80 ASP A CA 1
ATOM 645 C C . ASP A 1 80 ? -2.865 -2.018 15.758 1 91.44 80 ASP A C 1
ATOM 647 O O . ASP A 1 80 ? -3.434 -1.221 15.008 1 91.44 80 ASP A O 1
ATOM 651 N N . LEU A 1 81 ? -2.742 -3.348 15.531 1 94.31 81 LEU A N 1
ATOM 652 C CA . LEU A 1 81 ? -3.16 -3.916 14.25 1 94.31 81 LEU A CA 1
ATOM 653 C C . LEU A 1 81 ? -4.676 -3.838 14.094 1 94.31 81 LEU A C 1
ATOM 655 O O . LEU A 1 81 ? -5.188 -3.891 12.969 1 94.31 81 LEU A O 1
ATOM 659 N N . THR A 1 82 ? -5.426 -3.727 15.141 1 92.94 82 THR A N 1
ATOM 660 C CA . THR A 1 82 ? -6.887 -3.695 15.102 1 92.94 82 THR A CA 1
ATOM 661 C C . THR A 1 82 ? -7.379 -2.369 14.531 1 92.94 82 THR A C 1
ATOM 663 O O . THR A 1 82 ? -8.57 -2.221 14.234 1 92.94 82 THR A O 1
ATOM 666 N N . LEU A 1 83 ? -6.504 -1.473 14.242 1 93.69 83 LEU A N 1
ATOM 667 C CA . LEU A 1 83 ? -6.871 -0.139 13.781 1 93.69 83 LEU A CA 1
ATOM 668 C C . LEU A 1 83 ? -7.008 -0.109 12.266 1 93.69 83 LEU A C 1
ATOM 670 O O . LEU A 1 83 ? -7.52 0.863 11.703 1 93.69 83 LEU A O 1
ATOM 674 N N . PHE A 1 84 ? -6.613 -1.164 11.57 1 95.19 84 PHE A N 1
ATOM 675 C CA . PHE A 1 84 ? -6.562 -1.169 10.117 1 95.19 84 PHE A CA 1
ATOM 676 C C . PHE A 1 84 ? -7.914 -0.792 9.523 1 95.19 84 PHE A C 1
ATOM 678 O O . PHE A 1 84 ? -8 0.094 8.672 1 95.19 84 PHE A O 1
ATOM 685 N N . ASP A 1 85 ? -8.945 -1.419 10.016 1 93.31 85 ASP A N 1
ATOM 686 C CA . ASP A 1 85 ? -10.258 -1.21 9.422 1 93.31 85 ASP A CA 1
ATOM 687 C C . ASP A 1 85 ? -10.68 0.253 9.523 1 93.31 85 ASP A C 1
ATOM 689 O O . ASP A 1 85 ? -11.109 0.853 8.531 1 93.31 85 ASP A O 1
ATOM 693 N N . ASP A 1 86 ? -10.547 0.819 10.688 1 94.31 86 ASP A N 1
ATOM 694 C CA . ASP A 1 86 ? -10.914 2.215 10.906 1 94.31 86 ASP A CA 1
ATOM 695 C C . ASP A 1 86 ? -10.039 3.15 10.07 1 94.31 86 ASP A C 1
ATOM 697 O O . ASP A 1 86 ? -10.539 4.121 9.492 1 94.31 86 ASP A O 1
ATOM 701 N N . LEU A 1 87 ? -8.797 2.824 10.008 1 95.69 87 LEU A N 1
ATOM 702 C CA . LEU A 1 87 ? -7.852 3.648 9.258 1 95.69 87 LEU A CA 1
ATOM 703 C C . LEU A 1 87 ? -8.148 3.594 7.766 1 95.69 87 LEU A C 1
ATOM 705 O O . LEU A 1 87 ? -8.117 4.621 7.082 1 95.69 87 LEU A O 1
ATOM 709 N N . ILE A 1 88 ? -8.422 2.426 7.246 1 96.31 88 ILE A N 1
ATOM 710 C CA . ILE A 1 88 ? -8.734 2.266 5.828 1 96.31 88 ILE A CA 1
ATOM 711 C C . ILE A 1 88 ? -10.016 3.016 5.492 1 96.31 88 ILE A C 1
ATOM 713 O O . ILE A 1 88 ? -10.086 3.717 4.48 1 96.31 88 ILE A O 1
ATOM 717 N N . SER A 1 89 ? -10.961 2.908 6.316 1 93 89 SER A N 1
ATOM 718 C CA . SER A 1 89 ? -12.227 3.598 6.117 1 93 89 SER A CA 1
ATOM 719 C C . SER A 1 89 ? -12.047 5.109 6.125 1 93 89 SER A C 1
ATOM 721 O O . SER A 1 89 ? -12.5 5.801 5.215 1 93 89 SER A O 1
ATOM 723 N N . SER A 1 90 ? -11.32 5.617 7.023 1 93.06 90 SER A N 1
ATOM 724 C CA . SER A 1 90 ? -11.195 7.055 7.25 1 93.06 90 SER A CA 1
ATOM 725 C C . SER A 1 90 ? -10.211 7.688 6.27 1 93.06 90 SER A C 1
ATOM 727 O O . SER A 1 90 ? -10.117 8.914 6.188 1 93.06 90 SER A O 1
ATOM 729 N N . ASN A 1 91 ? -9.5 6.871 5.566 1 96.19 91 ASN A N 1
ATOM 730 C CA . ASN A 1 91 ? -8.531 7.426 4.629 1 96.19 91 ASN A CA 1
ATOM 731 C C . ASN A 1 91 ? -8.844 7.023 3.193 1 96.19 91 ASN A C 1
ATOM 733 O O . ASN A 1 91 ? -9.219 7.867 2.375 1 96.19 91 ASN A O 1
ATOM 737 N N . LEU A 1 92 ? -8.867 5.773 2.943 1 97.31 92 LEU A N 1
ATOM 738 C CA . LEU A 1 92 ? -9.039 5.301 1.574 1 97.31 92 LEU A CA 1
ATOM 739 C C . LEU A 1 92 ? -10.469 5.547 1.09 1 97.31 92 LEU A C 1
ATOM 741 O O . LEU A 1 92 ? -10.672 6.055 -0.015 1 97.31 92 LEU A O 1
ATOM 745 N N . LYS A 1 93 ? -11.43 5.137 1.896 1 95.88 93 LYS A N 1
ATOM 746 C CA . LYS A 1 93 ? -12.82 5.258 1.47 1 95.88 93 LYS A CA 1
ATOM 747 C C . LYS A 1 93 ? -13.195 6.711 1.208 1 95.88 93 LYS A C 1
ATOM 749 O O . LYS A 1 93 ? -13.883 7.016 0.232 1 95.88 93 LYS A O 1
ATOM 754 N N . ILE A 1 94 ? -12.734 7.609 2.031 1 97.44 94 ILE A N 1
ATOM 755 C CA . ILE A 1 94 ? -13.023 9.031 1.853 1 97.44 94 ILE A CA 1
ATOM 756 C C . ILE A 1 94 ? -12.398 9.523 0.548 1 97.44 94 ILE A C 1
ATOM 758 O O . ILE A 1 94 ? -13.047 10.227 -0.23 1 97.44 94 ILE A O 1
ATOM 762 N N . LEU A 1 95 ? -11.133 9.164 0.285 1 98.19 95 LEU A N 1
ATOM 763 C CA . LEU A 1 95 ? -10.477 9.523 -0.966 1 98.19 95 LEU A CA 1
ATOM 764 C C . LEU A 1 95 ? -11.289 9.039 -2.166 1 98.19 95 LEU A C 1
ATOM 766 O O . LEU A 1 95 ? -11.555 9.812 -3.09 1 98.19 95 LEU A O 1
ATOM 770 N N . LEU A 1 96 ? -11.742 7.785 -2.1 1 97.62 96 LEU A N 1
ATOM 771 C CA . LEU A 1 96 ? -12.469 7.191 -3.219 1 97.62 96 LEU A CA 1
ATOM 772 C C . LEU A 1 96 ? -13.82 7.867 -3.406 1 97.62 96 LEU A C 1
ATOM 774 O O . LEU A 1 96 ? -14.258 8.094 -4.539 1 97.62 96 LEU A O 1
ATOM 778 N N . ASN A 1 97 ? -14.5 8.18 -2.311 1 96.56 97 ASN A N 1
ATOM 779 C CA . ASN A 1 97 ? -15.773 8.875 -2.387 1 96.56 97 ASN A CA 1
ATOM 780 C C . ASN A 1 97 ? -15.617 10.273 -2.994 1 96.56 97 ASN A C 1
ATOM 782 O O . ASN A 1 97 ? -16.438 10.695 -3.807 1 96.56 97 ASN A O 1
ATOM 786 N N . LEU A 1 98 ? -14.609 10.938 -2.602 1 97.88 98 LEU A N 1
ATOM 787 C CA . LEU A 1 98 ? -14.344 12.266 -3.15 1 97.88 98 LEU A CA 1
ATOM 788 C C . LEU A 1 98 ? -13.984 12.18 -4.629 1 97.88 98 LEU A C 1
ATOM 790 O O . LEU A 1 98 ? -14.422 13.016 -5.426 1 97.88 98 LEU A O 1
ATOM 794 N N . TYR A 1 99 ? -13.156 11.195 -4.992 1 98.19 99 TYR A N 1
ATOM 795 C CA . TYR A 1 99 ? -12.852 10.961 -6.398 1 98.19 99 TYR A CA 1
ATOM 796 C C . TYR A 1 99 ? -14.125 10.758 -7.207 1 98.19 99 TYR A C 1
ATOM 798 O O . TYR A 1 99 ? -14.305 11.375 -8.258 1 98.19 99 TYR A O 1
ATOM 806 N N . GLU A 1 100 ? -15 9.875 -6.68 1 96.56 100 GLU A N 1
ATOM 807 C CA . GLU A 1 100 ? -16.25 9.594 -7.379 1 96.56 100 GLU A CA 1
ATOM 808 C C . GLU A 1 100 ? -17.078 10.859 -7.559 1 96.56 100 GLU A C 1
ATOM 810 O O . GLU A 1 100 ? -17.688 11.07 -8.609 1 96.56 100 GLU A O 1
ATOM 815 N N . ARG A 1 101 ? -17.062 11.688 -6.566 1 96.81 101 ARG A N 1
ATOM 816 C CA . ARG A 1 101 ? -17.875 12.898 -6.578 1 96.81 101 ARG A CA 1
ATOM 817 C C . ARG A 1 101 ? -17.312 13.922 -7.559 1 96.81 101 ARG A C 1
ATOM 819 O O . ARG A 1 101 ? -18.062 14.664 -8.195 1 96.81 101 ARG A O 1
ATOM 826 N N . PHE A 1 102 ? -16 13.914 -7.746 1 97.69 102 PHE A N 1
ATOM 827 C CA . PHE A 1 102 ? -15.422 15.062 -8.438 1 97.69 102 PHE A CA 1
ATOM 828 C C . PHE A 1 102 ? -14.695 14.617 -9.695 1 97.69 102 PHE A C 1
ATOM 830 O O . PHE A 1 102 ? -14.094 15.445 -10.391 1 97.69 102 PHE A O 1
ATOM 837 N N . LYS A 1 103 ? -14.703 13.273 -9.859 1 95.44 103 LYS A N 1
ATOM 838 C CA . LYS A 1 103 ? -14.109 12.812 -11.117 1 95.44 103 LYS A CA 1
ATOM 839 C C . LYS A 1 103 ? -14.781 13.469 -12.32 1 95.44 103 LYS A C 1
ATOM 841 O O . LYS A 1 103 ? -16 13.617 -12.352 1 95.44 103 LYS A O 1
ATOM 846 N N . GLY A 1 104 ? -14.117 14.055 -13.234 1 93.25 104 GLY A N 1
ATOM 847 C CA . GLY A 1 104 ? -14.68 14.688 -14.422 1 93.25 104 GLY A CA 1
ATOM 848 C C . GLY A 1 104 ? -14.992 16.156 -14.227 1 93.25 104 GLY A C 1
ATOM 849 O O . GLY A 1 104 ? -15.477 16.828 -15.141 1 93.25 104 GLY A O 1
ATOM 850 N N . ASN A 1 105 ? -14.82 16.609 -12.953 1 94.38 105 ASN A N 1
ATOM 851 C CA . ASN A 1 105 ? -15.016 18.047 -12.695 1 94.38 105 ASN A CA 1
ATOM 852 C C . ASN A 1 105 ? -13.898 18.875 -13.312 1 94.38 105 ASN A C 1
ATOM 854 O O . ASN A 1 105 ? -12.781 18.922 -12.781 1 94.38 105 ASN A O 1
ATOM 858 N N . PHE A 1 106 ? -14.211 19.672 -14.195 1 93.88 106 PHE A N 1
ATOM 859 C CA . PHE A 1 106 ? -13.219 20.391 -14.977 1 93.88 106 PHE A CA 1
ATOM 860 C C . PHE A 1 106 ? -12.688 21.594 -14.203 1 93.88 106 PHE A C 1
ATOM 862 O O . PHE A 1 106 ? -11.617 22.109 -14.508 1 93.88 106 PHE A O 1
ATOM 869 N N . SER A 1 107 ? -13.477 22.031 -13.258 1 96.69 107 SER A N 1
ATOM 870 C CA . SER A 1 107 ? -13.055 23.203 -12.484 1 96.69 107 SER A CA 1
ATOM 871 C C . SER A 1 107 ? -11.961 22.828 -11.484 1 96.69 107 SER A C 1
ATOM 873 O O . SER A 1 107 ? -11.188 23.688 -11.055 1 96.69 107 SER A O 1
ATOM 875 N N . LEU A 1 108 ? -11.914 21.625 -11.086 1 98.5 108 LEU A N 1
ATOM 876 C CA . LEU A 1 108 ? -10.938 21.188 -10.094 1 98.5 108 LEU A CA 1
ATOM 877 C C . LEU A 1 108 ? -9.523 21.203 -10.68 1 98.5 108 LEU A C 1
ATOM 879 O O . LEU A 1 108 ? -9.219 20.453 -11.602 1 98.5 108 LEU A O 1
ATOM 883 N N . LYS A 1 109 ? -8.703 22.062 -10.125 1 98.69 109 LYS A N 1
ATOM 884 C CA . LYS A 1 109 ? -7.344 22.25 -10.617 1 98.69 109 LYS A CA 1
ATOM 885 C C . LYS A 1 109 ? -6.355 21.375 -9.859 1 98.69 109 LYS A C 1
ATOM 887 O O . LYS A 1 109 ? -5.379 20.891 -10.438 1 98.69 109 LYS A O 1
ATOM 892 N N . LEU A 1 110 ? -6.629 21.234 -8.578 1 98.81 110 LEU A N 1
ATOM 893 C CA . LEU A 1 110 ? -5.703 20.438 -7.766 1 98.81 110 LEU A CA 1
ATOM 894 C C . LEU A 1 110 ? -6.418 19.828 -6.562 1 98.81 110 LEU A C 1
ATOM 896 O O . LEU A 1 110 ? -7.172 20.516 -5.867 1 98.81 110 LEU A O 1
ATOM 900 N N . PHE A 1 111 ? -6.258 18.547 -6.402 1 98.94 111 PHE A N 1
ATOM 901 C CA . PHE A 1 111 ? -6.648 17.781 -5.227 1 98.94 111 PHE A CA 1
ATOM 902 C C . PHE A 1 111 ? -5.426 17.406 -4.402 1 98.94 111 PHE A C 1
ATOM 904 O O . PHE A 1 111 ? -4.578 16.641 -4.859 1 98.94 111 PHE A O 1
ATOM 911 N N . ILE A 1 112 ? -5.285 17.953 -3.191 1 98.94 112 ILE A N 1
ATOM 912 C CA . ILE A 1 112 ? -4.16 17.609 -2.33 1 98.94 112 ILE A CA 1
ATOM 913 C C . ILE A 1 112 ? -4.566 16.484 -1.37 1 98.94 112 ILE A C 1
ATOM 915 O O . ILE A 1 112 ? -5.449 16.672 -0.53 1 98.94 112 ILE A O 1
ATOM 919 N N . GLN A 1 113 ? -3.984 15.359 -1.548 1 98.81 113 GLN A N 1
ATOM 920 C CA . GLN A 1 113 ? -4.082 14.242 -0.618 1 98.81 113 GLN A CA 1
ATOM 921 C C . GLN A 1 113 ? -2.898 14.219 0.346 1 98.81 113 GLN A C 1
ATOM 923 O O . GLN A 1 113 ? -1.755 14.438 -0.061 1 98.81 113 GLN A O 1
ATOM 928 N N . PHE A 1 114 ? -3.172 13.938 1.593 1 98.44 114 PHE A N 1
ATOM 929 C CA . PHE A 1 114 ? -2.094 13.922 2.574 1 98.44 114 PHE A CA 1
ATOM 930 C C . PHE A 1 114 ? -1.622 12.5 2.838 1 98.44 114 PHE A C 1
ATOM 932 O O . PHE A 1 114 ? -2.406 11.648 3.27 1 98.44 114 PHE A O 1
ATOM 939 N N . GLY A 1 115 ? -0.41 12.227 2.533 1 98 115 GLY A N 1
ATOM 940 C CA . GLY A 1 115 ? 0.297 11.078 3.068 1 98 115 GLY A CA 1
ATOM 941 C C . GLY A 1 115 ? 0.927 11.336 4.422 1 98 115 GLY A C 1
ATOM 942 O O . GLY A 1 115 ? 0.329 12 5.273 1 98 115 GLY A O 1
ATOM 943 N N . SER A 1 116 ? 2.059 10.781 4.68 1 96.81 116 SER A N 1
ATOM 944 C CA . SER A 1 116 ? 2.801 10.969 5.922 1 96.81 116 SER A CA 1
ATOM 945 C C . SER A 1 116 ? 4.277 10.633 5.738 1 96.81 116 SER A C 1
ATOM 947 O O . SER A 1 116 ? 4.621 9.711 5 1 96.81 116 SER A O 1
ATOM 949 N N . SER A 1 117 ? 5.117 11.398 6.441 1 95.75 117 SER A N 1
ATOM 950 C CA . SER A 1 117 ? 6.531 11.039 6.434 1 95.75 117 SER A CA 1
ATOM 951 C C . SER A 1 117 ? 6.758 9.672 7.066 1 95.75 117 SER A C 1
ATOM 953 O O . SER A 1 117 ? 7.785 9.031 6.828 1 95.75 117 SER A O 1
ATOM 955 N N . GLU A 1 118 ? 5.812 9.195 7.859 1 95 118 GLU A N 1
ATOM 956 C CA . GLU A 1 118 ? 5.926 7.895 8.508 1 95 118 GLU A CA 1
ATOM 957 C C . GLU A 1 118 ? 5.922 6.766 7.477 1 95 118 GLU A C 1
ATOM 959 O O . GLU A 1 118 ? 6.281 5.629 7.797 1 95 118 GLU A O 1
ATOM 964 N N . GLU A 1 119 ? 5.477 7.059 6.246 1 97.12 119 GLU A N 1
ATOM 965 C CA . GLU A 1 119 ? 5.5 6.051 5.191 1 97.12 119 GLU A CA 1
ATOM 966 C C . GLU A 1 119 ? 6.922 5.551 4.941 1 97.12 119 GLU A C 1
ATOM 968 O O . GLU A 1 119 ? 7.121 4.395 4.566 1 97.12 119 GLU A O 1
ATOM 973 N N . TYR A 1 120 ? 7.926 6.395 5.18 1 96.25 120 TYR A N 1
ATOM 974 C CA . TYR A 1 120 ? 9.305 6.086 4.824 1 96.25 120 TYR A CA 1
ATOM 975 C C . TYR A 1 120 ? 9.898 5.051 5.773 1 96.25 120 TYR A C 1
ATOM 977 O O . TYR A 1 120 ? 10.82 4.32 5.41 1 96.25 120 TYR A O 1
ATOM 985 N N . GLY A 1 121 ? 9.43 5.02 7.023 1 93.5 121 GLY A N 1
ATOM 986 C CA . GLY A 1 121 ? 9.906 4.031 7.98 1 93.5 121 GLY A CA 1
ATOM 987 C C . GLY A 1 121 ? 11.289 4.34 8.523 1 93.5 121 GLY A C 1
ATOM 988 O O . GLY A 1 121 ? 11.656 5.508 8.68 1 93.5 121 GLY A O 1
ATOM 989 N N . ALA A 1 122 ? 12 3.287 9.008 1 84.56 122 ALA A N 1
ATOM 990 C CA . ALA A 1 122 ? 13.258 3.441 9.742 1 84.56 122 ALA A CA 1
ATOM 991 C C . ALA A 1 122 ? 14.461 3.25 8.82 1 84.56 122 ALA A C 1
ATOM 993 O O . ALA A 1 122 ? 15.258 2.33 9.016 1 84.56 122 ALA A O 1
ATOM 994 N N . LYS A 1 123 ? 14.531 4.055 7.789 1 86 123 LYS A N 1
ATOM 995 C CA . LYS A 1 123 ? 15.672 4.004 6.875 1 86 123 LYS A CA 1
ATOM 996 C C . LYS A 1 123 ? 16.562 5.23 7.039 1 86 123 LYS A C 1
ATOM 998 O O . LYS A 1 123 ? 16.547 5.883 8.086 1 86 123 LYS A O 1
ATOM 1003 N N . ILE A 1 124 ? 17.344 5.453 6.07 1 86.31 124 ILE A N 1
ATOM 1004 C CA . ILE A 1 124 ? 18.344 6.512 6.184 1 86.31 124 ILE A CA 1
ATOM 1005 C C . ILE A 1 124 ? 17.75 7.832 5.695 1 86.31 124 ILE A C 1
ATOM 1007 O O . ILE A 1 124 ? 17.203 7.906 4.59 1 86.31 124 ILE A O 1
ATOM 1011 N N . SER A 1 125 ? 17.828 8.891 6.48 1 91.44 125 SER A N 1
ATOM 1012 C CA . SER A 1 125 ? 17.391 10.242 6.172 1 91.44 125 SER A CA 1
ATOM 1013 C C . SER A 1 125 ? 18.516 11.062 5.543 1 91.44 125 SER A C 1
ATOM 1015 O O . SER A 1 125 ? 19.703 10.758 5.734 1 91.44 125 SER A O 1
ATOM 1017 N N . PRO A 1 126 ? 18.219 12.047 4.863 1 95.31 126 PRO A N 1
ATOM 1018 C CA . PRO A 1 126 ? 16.891 12.562 4.527 1 95.31 126 PRO A CA 1
ATOM 1019 C C . PRO A 1 126 ? 16.203 11.742 3.447 1 95.31 126 PRO A C 1
ATOM 1021 O O . PRO A 1 126 ? 16.828 11.359 2.457 1 95.31 126 PRO A O 1
ATOM 1024 N N . PHE A 1 127 ? 14.938 11.516 3.609 1 96.25 127 PHE A N 1
ATOM 1025 C CA . PHE A 1 127 ? 14.148 10.695 2.697 1 96.25 127 PHE A CA 1
ATOM 1026 C C . PHE A 1 127 ? 13.742 11.492 1.461 1 96.25 127 PHE A C 1
ATOM 1028 O O . PHE A 1 127 ? 13.297 12.633 1.571 1 96.25 127 PHE A O 1
ATOM 1035 N N . LYS A 1 128 ? 13.953 10.93 0.363 1 96.69 128 LYS A N 1
ATOM 1036 C CA . LYS A 1 128 ? 13.5 11.5 -0.904 1 96.69 128 LYS A CA 1
ATOM 1037 C C . LYS A 1 128 ? 12.211 10.828 -1.376 1 96.69 128 LYS A C 1
ATOM 1039 O O . LYS A 1 128 ? 12.008 9.633 -1.148 1 96.69 128 LYS A O 1
ATOM 1044 N N . GLU A 1 129 ? 11.383 11.578 -2.092 1 97.56 129 GLU A N 1
ATOM 1045 C CA . GLU A 1 129 ? 10.047 11.141 -2.471 1 97.56 129 GLU A CA 1
ATOM 1046 C C . GLU A 1 129 ? 10.094 9.93 -3.395 1 97.56 129 GLU A C 1
ATOM 1048 O O . GLU A 1 129 ? 9.164 9.125 -3.424 1 97.56 129 GLU A O 1
ATOM 1053 N N . GLU A 1 130 ? 11.211 9.703 -4.098 1 94.81 130 GLU A N 1
ATOM 1054 C CA . GLU A 1 130 ? 11.328 8.633 -5.078 1 94.81 130 GLU A CA 1
ATOM 1055 C C . GLU A 1 130 ? 11.789 7.328 -4.43 1 94.81 130 GLU A C 1
ATOM 1057 O O . GLU A 1 130 ? 11.773 6.27 -5.062 1 94.81 130 GLU A O 1
ATOM 1062 N N . GLU A 1 131 ? 12.148 7.387 -3.221 1 95.31 131 GLU A N 1
ATOM 1063 C CA . GLU A 1 131 ? 12.672 6.211 -2.535 1 95.31 131 GLU A CA 1
ATOM 1064 C C . GLU A 1 131 ? 11.555 5.258 -2.131 1 95.31 131 GLU A C 1
ATOM 1066 O O . GLU A 1 131 ? 10.438 5.691 -1.847 1 95.31 131 GLU A O 1
ATOM 1071 N N . ARG A 1 132 ? 11.914 3.945 -2.102 1 96.06 132 ARG A N 1
ATOM 1072 C CA . ARG A 1 132 ? 10.969 2.953 -1.608 1 96.06 132 ARG A CA 1
ATOM 1073 C C . ARG A 1 132 ? 10.672 3.162 -0.127 1 96.06 132 ARG A C 1
ATOM 1075 O O . ARG A 1 132 ? 11.578 3.451 0.656 1 96.06 132 ARG A O 1
ATOM 1082 N N . GLU A 1 133 ? 9.414 3.039 0.271 1 96.56 133 GLU A N 1
ATOM 1083 C CA . GLU A 1 133 ? 8.977 3.24 1.648 1 96.56 133 GLU A CA 1
ATOM 1084 C C . GLU A 1 133 ? 8.977 1.927 2.426 1 96.56 133 GLU A C 1
ATOM 1086 O O . GLU A 1 133 ? 8.852 0.851 1.838 1 96.56 133 GLU A O 1
ATOM 1091 N N . TYR A 1 134 ? 9.125 2.037 3.74 1 96.19 134 TYR A N 1
ATOM 1092 C CA . TYR A 1 134 ? 9.125 0.91 4.664 1 96.19 134 TYR A CA 1
ATOM 1093 C C . TYR A 1 134 ? 8.258 1.204 5.887 1 96.19 134 TYR A C 1
ATOM 1095 O O . TYR A 1 134 ? 8.766 1.267 7.008 1 96.19 134 TYR A O 1
ATOM 1103 N N . PRO A 1 135 ? 6.957 1.316 5.645 1 96.56 135 PRO A N 1
ATOM 1104 C CA . PRO A 1 135 ? 6.055 1.701 6.734 1 96.56 135 PRO A CA 1
ATOM 1105 C C . PRO A 1 135 ? 6.105 0.729 7.91 1 96.56 135 PRO A C 1
ATOM 1107 O O . PRO A 1 135 ? 6.129 -0.488 7.711 1 96.56 135 PRO A O 1
ATOM 1110 N N . SER A 1 136 ? 6.055 1.283 9.172 1 94.94 136 SER A N 1
ATOM 1111 C CA . SER A 1 136 ? 6.305 0.464 10.359 1 94.94 136 SER A CA 1
ATOM 1112 C C . SER A 1 136 ? 5.078 0.413 11.266 1 94.94 136 SER A C 1
ATOM 1114 O O . SER A 1 136 ? 5.18 0.026 12.43 1 94.94 136 SER A O 1
ATOM 1116 N N . SER A 1 137 ? 3.914 0.874 10.789 1 95.88 137 SER A N 1
ATOM 1117 C CA . SER A 1 137 ? 2.684 0.871 11.57 1 95.88 137 SER A CA 1
ATOM 1118 C C . SER A 1 137 ? 1.456 0.773 10.672 1 95.88 137 SER A C 1
ATOM 1120 O O . SER A 1 137 ? 1.53 1.077 9.477 1 95.88 137 SER A O 1
ATOM 1122 N N . PRO A 1 138 ? 0.292 0.319 11.258 1 96.44 138 PRO A N 1
ATOM 1123 C CA . PRO A 1 138 ? -0.945 0.328 10.477 1 96.44 138 PRO A CA 1
ATOM 1124 C C . PRO A 1 138 ? -1.262 1.702 9.891 1 96.44 138 PRO A C 1
ATOM 1126 O O . PRO A 1 138 ? -1.694 1.802 8.734 1 96.44 138 PRO A O 1
ATOM 1129 N N . TYR A 1 139 ? -0.982 2.762 10.672 1 96.38 139 TYR A N 1
ATOM 1130 C CA . TYR A 1 139 ? -1.193 4.125 10.195 1 96.38 139 TYR A CA 1
ATOM 1131 C C . TYR A 1 139 ? -0.34 4.414 8.969 1 96.38 139 TYR A C 1
ATOM 1133 O O . TYR A 1 139 ? -0.854 4.863 7.938 1 96.38 139 TYR A O 1
ATOM 1141 N N . ALA A 1 140 ? 0.947 4.133 9.094 1 97.19 140 ALA A N 1
ATOM 1142 C CA . ALA A 1 140 ? 1.876 4.391 7.996 1 97.19 140 ALA A CA 1
ATOM 1143 C C . ALA A 1 140 ? 1.51 3.57 6.762 1 97.19 140 ALA A C 1
ATOM 1145 O O . ALA A 1 140 ? 1.599 4.062 5.637 1 97.19 140 ALA A O 1
ATOM 1146 N N . LEU A 1 141 ? 1.094 2.359 6.977 1 98.25 141 LEU A N 1
ATOM 1147 C CA . LEU A 1 141 ? 0.714 1.466 5.887 1 98.25 141 LEU A CA 1
ATOM 1148 C C . LEU A 1 141 ? -0.518 1.99 5.16 1 98.25 141 LEU A C 1
ATOM 1150 O O . LEU A 1 141 ? -0.56 1.993 3.926 1 98.25 141 LEU A O 1
ATOM 1154 N N . VAL A 1 142 ? -1.487 2.424 5.867 1 98.06 142 VAL A N 1
ATOM 1155 C CA . VAL A 1 142 ? -2.725 2.916 5.27 1 98.06 142 VAL A CA 1
ATOM 1156 C C . VAL A 1 142 ? -2.461 4.234 4.547 1 98.06 142 VAL A C 1
ATOM 1158 O O . VAL A 1 142 ? -3.012 4.48 3.471 1 98.06 142 VAL A O 1
ATOM 1161 N N . LYS A 1 143 ? -1.623 5.059 5.125 1 98.31 143 LYS A N 1
ATOM 1162 C CA . LYS A 1 143 ? -1.23 6.277 4.426 1 98.31 143 LYS A CA 1
ATOM 1163 C C . LYS A 1 143 ? -0.518 5.957 3.115 1 98.31 143 LYS A C 1
ATOM 1165 O O . LYS A 1 143 ? -0.757 6.605 2.096 1 98.31 143 LYS A O 1
ATOM 1170 N N . GLN A 1 144 ? 0.343 4.969 3.141 1 98.44 144 GLN A N 1
ATOM 1171 C CA . GLN A 1 144 ? 1.015 4.547 1.915 1 98.44 144 GLN A CA 1
ATOM 1172 C C . GLN A 1 144 ? 0.009 4.051 0.88 1 98.44 144 GLN A C 1
ATOM 1174 O O . GLN A 1 144 ? 0.106 4.391 -0.301 1 98.44 144 GLN A O 1
ATOM 1179 N N . LEU A 1 145 ? -0.942 3.232 1.343 1 98.5 145 LEU A N 1
ATOM 1180 C CA . LEU A 1 145 ? -2.006 2.754 0.468 1 98.5 145 LEU A CA 1
ATOM 1181 C C . LEU A 1 145 ? -2.748 3.92 -0.175 1 98.5 145 LEU A C 1
ATOM 1183 O O . LEU A 1 145 ? -2.971 3.928 -1.388 1 98.5 145 LEU A O 1
ATOM 1187 N N . THR A 1 146 ? -3.098 4.891 0.605 1 98.5 146 THR A N 1
ATOM 1188 C CA . THR A 1 146 ? -3.859 6.039 0.124 1 98.5 146 THR A CA 1
ATOM 1189 C C . THR A 1 146 ? -3.02 6.883 -0.829 1 98.5 146 THR A C 1
ATOM 1191 O O . THR A 1 146 ? -3.521 7.363 -1.849 1 98.5 146 THR A O 1
ATOM 1194 N N . THR A 1 147 ? -1.733 7.062 -0.491 1 98.69 147 THR A N 1
ATOM 1195 C CA . THR A 1 147 ? -0.794 7.77 -1.357 1 98.69 147 THR A CA 1
ATOM 1196 C C . THR A 1 147 ? -0.736 7.117 -2.736 1 98.69 147 THR A C 1
ATOM 1198 O O . THR A 1 147 ? -0.927 7.785 -3.754 1 98.69 147 THR A O 1
ATOM 1201 N N . ASN A 1 148 ? -0.533 5.828 -2.748 1 98.56 148 ASN A N 1
ATOM 1202 C CA . ASN A 1 148 ? -0.389 5.125 -4.02 1 98.56 148 ASN A CA 1
ATOM 1203 C C . ASN A 1 148 ? -1.716 5.047 -4.77 1 98.56 148 ASN A C 1
ATOM 1205 O O . ASN A 1 148 ? -1.737 5.051 -6 1 98.56 148 ASN A O 1
ATOM 1209 N N . THR A 1 149 ? -2.822 5.016 -4.055 1 98.69 149 THR A N 1
ATOM 1210 C CA . THR A 1 149 ? -4.133 5.078 -4.699 1 98.69 149 THR A CA 1
ATOM 1211 C C . THR A 1 149 ? -4.332 6.422 -5.387 1 98.69 149 THR A C 1
ATOM 1213 O O . THR A 1 149 ? -4.793 6.48 -6.531 1 98.69 149 THR A O 1
ATOM 1216 N N . ALA A 1 150 ? -3.965 7.496 -4.699 1 98.81 150 ALA A N 1
ATOM 1217 C CA . ALA A 1 150 ? -4.059 8.82 -5.301 1 98.81 150 ALA A CA 1
ATOM 1218 C C . ALA A 1 150 ? -3.248 8.898 -6.59 1 98.81 150 ALA A C 1
ATOM 1220 O O . ALA A 1 150 ? -3.734 9.406 -7.605 1 98.81 150 ALA A O 1
ATOM 1221 N N . MET A 1 151 ? -2.049 8.367 -6.547 1 98.38 151 MET A N 1
ATOM 1222 C CA . MET A 1 151 ? -1.192 8.398 -7.727 1 98.38 151 MET A CA 1
ATOM 1223 C C . MET A 1 151 ? -1.781 7.543 -8.844 1 98.38 151 MET A C 1
ATOM 1225 O O . MET A 1 151 ? -1.711 7.914 -10.016 1 98.38 151 MET A O 1
ATOM 1229 N N . MET A 1 152 ? -2.379 6.395 -8.484 1 97.88 152 MET A N 1
ATOM 1230 C CA . MET A 1 152 ? -3.039 5.559 -9.484 1 97.88 152 MET A CA 1
ATOM 1231 C C . MET A 1 152 ? -4.168 6.316 -10.172 1 97.88 152 MET A C 1
ATOM 1233 O O . MET A 1 152 ? -4.336 6.219 -11.391 1 97.88 152 MET A O 1
ATOM 1237 N N . LEU A 1 153 ? -4.949 7.117 -9.406 1 98.44 153 LEU A N 1
ATOM 1238 C CA . LEU A 1 153 ? -6.043 7.902 -9.969 1 98.44 153 LEU A CA 1
ATOM 1239 C C . LEU A 1 153 ? -5.516 8.93 -10.961 1 98.44 153 LEU A C 1
ATOM 1241 O O . LEU A 1 153 ? -6.168 9.219 -11.969 1 98.44 153 LEU A O 1
ATOM 1245 N N . TYR A 1 154 ? -4.344 9.453 -10.703 1 98.25 154 TYR A N 1
ATOM 1246 C CA . TYR A 1 154 ? -3.707 10.383 -11.625 1 98.25 154 TYR A CA 1
ATOM 1247 C C . TYR A 1 154 ? -3.27 9.68 -12.906 1 98.25 154 TYR A C 1
ATOM 1249 O O . TYR A 1 154 ? -3.664 10.07 -14 1 98.25 154 TYR A O 1
ATOM 1257 N N . TYR A 1 155 ? -2.523 8.57 -12.727 1 96.31 155 TYR A N 1
ATOM 1258 C CA . TYR A 1 155 ? -1.917 7.891 -13.867 1 96.31 155 TYR A CA 1
ATOM 1259 C C . TYR A 1 155 ? -2.982 7.25 -14.75 1 96.31 155 TYR A C 1
ATOM 1261 O O . TYR A 1 155 ? -2.867 7.262 -15.977 1 96.31 155 TYR A O 1
ATOM 1269 N N . ASN A 1 156 ? -4.0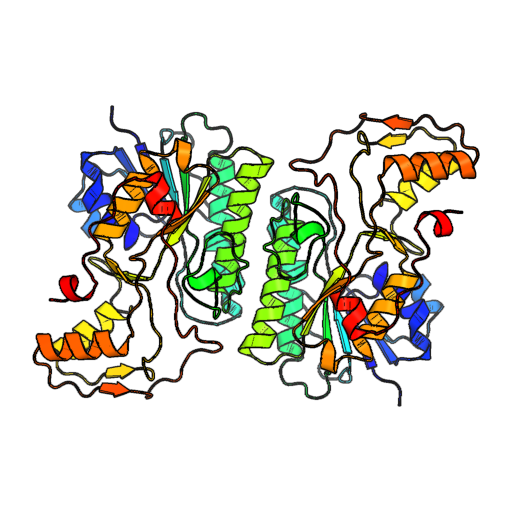04 6.688 -14.102 1 95.75 156 ASN A N 1
ATOM 1270 C CA . ASN A 1 156 ? -5 5.918 -14.836 1 95.75 156 ASN A CA 1
ATOM 1271 C C . ASN A 1 156 ? -6.09 6.816 -15.414 1 95.75 156 ASN A C 1
ATOM 1273 O O . ASN A 1 156 ? -6.633 6.531 -16.484 1 95.75 156 ASN A O 1
ATOM 1277 N N . TYR A 1 157 ? -6.457 7.941 -14.672 1 96.56 157 TYR A N 1
ATOM 1278 C CA . TYR A 1 157 ? -7.691 8.641 -15.008 1 96.56 157 TYR A CA 1
ATOM 1279 C C . TYR A 1 157 ? -7.453 10.141 -15.125 1 96.56 157 TYR A C 1
ATOM 1281 O O . TYR A 1 157 ? -8.398 10.922 -15.234 1 96.56 157 TYR A O 1
ATOM 1289 N N . ASN A 1 158 ? -6.234 10.594 -15.008 1 97.31 158 ASN A N 1
ATOM 1290 C CA . ASN A 1 158 ? -5.855 12 -15.125 1 97.31 158 ASN A CA 1
ATOM 1291 C C . ASN A 1 158 ? -6.523 12.852 -14.047 1 97.31 158 ASN A C 1
ATOM 1293 O O . ASN A 1 158 ? -6.867 14.008 -14.289 1 97.31 158 ASN A O 1
ATOM 1297 N N . PHE A 1 159 ? -6.906 12.203 -12.906 1 98.44 159 PHE A N 1
ATOM 1298 C CA . PHE A 1 159 ? -7.406 12.977 -11.773 1 98.44 159 PHE A CA 1
ATOM 1299 C C . PHE A 1 159 ? -6.34 13.945 -11.266 1 98.44 159 PHE A C 1
ATOM 1301 O O . PHE A 1 159 ? -5.188 13.555 -11.062 1 98.44 159 PHE A O 1
ATOM 1308 N N . PRO A 1 160 ? -6.613 15.219 -11.141 1 98.81 160 PRO A N 1
ATOM 1309 C CA . PRO A 1 160 ? -5.586 16.203 -10.797 1 98.81 160 PRO A CA 1
ATOM 1310 C C . PRO A 1 160 ? -5.227 16.188 -9.312 1 98.81 160 PRO A C 1
ATOM 1312 O O . PRO A 1 160 ? -5.469 17.156 -8.602 1 98.81 160 PRO A O 1
ATOM 1315 N N . VAL A 1 161 ? -4.523 15.156 -8.906 1 98.88 161 VAL A N 1
ATOM 1316 C CA . VAL A 1 161 ? -4.215 14.922 -7.496 1 98.88 161 VAL A CA 1
ATOM 1317 C C . VAL A 1 161 ? -2.705 15 -7.281 1 98.88 161 VAL A C 1
ATOM 1319 O O . VAL A 1 161 ? -1.927 14.688 -8.188 1 98.88 161 VAL A O 1
ATOM 1322 N N . MET A 1 162 ? -2.309 15.531 -6.176 1 98.88 162 MET A N 1
ATOM 1323 C CA . MET A 1 162 ? -0.956 15.414 -5.641 1 98.88 162 MET A CA 1
ATOM 1324 C C . MET A 1 162 ? -0.982 14.836 -4.227 1 98.88 162 MET A C 1
ATOM 1326 O O . MET A 1 162 ? -2.035 14.789 -3.59 1 98.88 162 MET A O 1
ATOM 1330 N N . VAL A 1 163 ? 0.181 14.359 -3.789 1 98.88 163 VAL A N 1
ATOM 1331 C CA . VAL A 1 163 ? 0.323 13.898 -2.414 1 98.88 163 VAL A CA 1
ATOM 1332 C C . VAL A 1 163 ? 1.333 14.766 -1.673 1 98.88 163 VAL A C 1
ATOM 1334 O O . VAL A 1 163 ? 2.406 15.07 -2.201 1 98.88 163 VAL A O 1
ATOM 1337 N N . VAL A 1 164 ? 0.927 15.203 -0.519 1 98.62 164 VAL A N 1
ATOM 1338 C CA . VAL A 1 164 ? 1.829 15.891 0.4 1 98.62 164 VAL A CA 1
ATOM 1339 C C . VAL A 1 164 ? 2.203 14.961 1.55 1 98.62 164 VAL A C 1
ATOM 1341 O O . VAL A 1 164 ? 1.33 14.352 2.174 1 98.62 164 VAL A O 1
ATOM 1344 N N . ARG A 1 165 ? 3.492 14.75 1.781 1 98.31 165 ARG A N 1
ATOM 1345 C CA . ARG A 1 165 ? 3.992 14.078 2.977 1 98.31 165 ARG A CA 1
ATOM 1346 C C . ARG A 1 165 ? 4.559 15.078 3.973 1 98.31 165 ARG A C 1
ATOM 1348 O O . ARG A 1 165 ? 5.703 15.516 3.84 1 98.31 165 ARG A O 1
ATOM 1355 N N . PRO A 1 166 ? 3.781 15.391 4.98 1 97.06 166 PRO A N 1
ATOM 1356 C CA . PRO A 1 166 ? 4.254 16.391 5.941 1 97.06 166 PRO A CA 1
ATOM 1357 C C . PRO A 1 166 ? 5.242 15.812 6.953 1 97.06 166 PRO A C 1
ATOM 1359 O O . PRO A 1 166 ? 5.125 14.641 7.336 1 97.06 166 PRO A O 1
ATOM 1362 N N . ALA A 1 167 ? 6.172 16.641 7.348 1 94.5 167 ALA A N 1
ATOM 1363 C CA . ALA A 1 167 ? 6.945 16.359 8.555 1 94.5 167 ALA A CA 1
ATOM 1364 C C . ALA A 1 167 ? 6.113 16.609 9.812 1 94.5 167 ALA A C 1
ATOM 1366 O O . ALA A 1 167 ? 4.891 16.75 9.734 1 94.5 167 ALA A O 1
ATOM 1367 N N . ASN A 1 168 ? 6.699 16.484 10.953 1 94.38 168 ASN A N 1
ATOM 1368 C CA . ASN A 1 168 ? 5.98 16.734 12.203 1 94.38 168 ASN A CA 1
ATOM 1369 C C . ASN A 1 168 ? 5.574 18.188 12.336 1 94.38 168 ASN A C 1
ATOM 1371 O O . ASN A 1 168 ? 6.43 19.078 12.336 1 94.38 168 ASN A O 1
ATOM 1375 N N . LEU A 1 169 ? 4.312 18.344 12.461 1 94.75 169 LEU A N 1
ATOM 1376 C CA . LEU A 1 169 ? 3.773 19.688 12.57 1 94.75 169 LEU A CA 1
ATOM 1377 C C . LEU A 1 169 ? 3.629 20.109 14.031 1 94.75 169 LEU A C 1
ATOM 1379 O O . LEU A 1 169 ? 3.449 19.25 14.906 1 94.75 169 LEU A O 1
ATOM 1383 N N . PHE A 1 170 ? 3.719 21.391 14.289 1 93.38 170 PHE A N 1
ATOM 1384 C CA . PHE A 1 170 ? 3.4 21.953 15.602 1 93.38 170 PHE A CA 1
ATOM 1385 C C . PHE A 1 170 ? 2.92 23.391 15.469 1 93.38 170 PHE A C 1
ATOM 1387 O O . PHE A 1 170 ? 3.227 24.062 14.477 1 93.38 170 PHE A O 1
ATOM 1394 N N . GLY A 1 171 ? 2.084 23.781 16.406 1 94.06 171 GLY A N 1
ATOM 1395 C CA . GLY A 1 171 ? 1.589 25.156 16.359 1 94.06 171 GLY A CA 1
ATOM 1396 C C . GLY A 1 171 ? 0.222 25.312 16.984 1 94.06 171 GLY A C 1
ATOM 1397 O O . GLY A 1 171 ? -0.245 24.422 17.703 1 94.06 171 GLY A O 1
ATOM 1398 N N . PRO A 1 172 ? -0.433 26.453 16.734 1 94.06 172 PRO A N 1
ATOM 1399 C CA . PRO A 1 172 ? -1.734 26.75 17.344 1 94.06 172 PRO A CA 1
ATOM 1400 C C . PRO A 1 172 ? -2.812 25.734 16.938 1 94.06 172 PRO A C 1
ATOM 1402 O O . PRO A 1 172 ? -2.855 25.297 15.789 1 94.06 172 PRO A O 1
ATOM 1405 N N . TYR A 1 173 ? -3.684 25.297 17.969 1 95.38 173 TYR A N 1
ATOM 1406 C CA . TYR A 1 173 ? -4.852 24.438 17.797 1 95.38 173 TYR A CA 1
ATOM 1407 C C . TYR A 1 173 ? -4.449 22.969 17.75 1 95.38 173 TYR A C 1
ATOM 1409 O O . TYR A 1 173 ? -5.281 22.094 17.484 1 95.38 173 TYR A O 1
ATOM 1417 N N . GLN A 1 174 ? -3.164 22.703 18.016 1 95.19 174 GLN A N 1
ATOM 1418 C CA . GLN A 1 174 ? -2.74 21.312 18.094 1 95.19 174 GLN A CA 1
ATOM 1419 C C . GLN A 1 174 ? -3.203 20.672 19.406 1 95.19 174 GLN A C 1
ATOM 1421 O O . GLN A 1 174 ? -3.258 21.344 20.438 1 95.19 174 GLN A O 1
ATOM 1426 N N . SER A 1 175 ? -3.502 19.422 19.344 1 93.06 175 SER A N 1
ATOM 1427 C CA . SER A 1 175 ? -3.922 18.703 20.531 1 93.06 175 SER A CA 1
ATOM 1428 C C . SER A 1 175 ? -2.822 18.688 21.594 1 93.06 175 SER A C 1
ATOM 1430 O O . SER A 1 175 ? -1.641 18.562 21.266 1 93.06 175 SER A O 1
ATOM 1432 N N . ALA A 1 176 ? -3.215 18.656 22.828 1 91.12 176 ALA A N 1
ATOM 1433 C CA . ALA A 1 176 ? -2.301 18.672 23.969 1 91.12 176 ALA A CA 1
ATOM 1434 C C . ALA A 1 176 ? -1.579 17.328 24.094 1 91.12 176 ALA A C 1
ATOM 1436 O O . ALA A 1 176 ? -0.58 17.234 24.812 1 91.12 176 ALA A O 1
ATOM 1437 N N . SER A 1 177 ? -2.061 16.359 23.375 1 89.25 177 SER A N 1
ATOM 1438 C CA . SER A 1 177 ? -1.503 15.023 23.516 1 89.25 177 SER A CA 1
ATOM 1439 C C . SER A 1 177 ? -0.26 14.852 22.641 1 89.25 177 SER A C 1
ATOM 1441 O O . SER A 1 177 ? 0.473 13.867 22.797 1 89.25 177 SER A O 1
ATOM 1443 N N . LYS A 1 178 ? -0.004 15.836 21.812 1 92.88 178 LYS A N 1
ATOM 1444 C CA . LYS A 1 178 ? 1.164 15.742 20.938 1 92.88 178 LYS A CA 1
ATOM 1445 C C . LYS A 1 178 ? 2.434 16.156 21.672 1 92.88 178 LYS A C 1
ATOM 1447 O O . LYS A 1 178 ? 2.365 16.828 22.719 1 92.88 178 LYS A O 1
ATOM 1452 N N . PHE A 1 179 ? 3.529 15.805 21.156 1 92.38 179 PHE A N 1
ATOM 1453 C CA . PHE A 1 179 ? 4.812 15.867 21.844 1 92.38 179 PHE A CA 1
ATOM 1454 C C . PHE A 1 179 ? 5.098 17.297 22.312 1 92.38 179 PHE A C 1
ATOM 1456 O O . PHE A 1 179 ? 5.316 17.531 23.5 1 92.38 179 PHE A O 1
ATOM 1463 N N . ILE A 1 180 ? 5.043 18.297 21.469 1 92.69 180 ILE A N 1
ATOM 1464 C CA . ILE A 1 180 ? 5.457 19.656 21.797 1 92.69 180 ILE A CA 1
ATOM 1465 C C . ILE A 1 180 ? 4.496 20.266 22.812 1 92.69 180 ILE A C 1
ATOM 1467 O O . ILE A 1 180 ? 4.918 20.734 23.875 1 92.69 180 ILE A O 1
ATOM 1471 N N . PRO A 1 181 ? 3.191 20.188 22.547 1 92.44 181 PRO A N 1
ATOM 1472 C CA . PRO A 1 181 ? 2.281 20.719 23.562 1 92.44 181 PRO A CA 1
ATOM 1473 C C . PRO A 1 181 ? 2.408 19.984 24.906 1 92.44 181 PRO A C 1
ATOM 1475 O O . PRO A 1 181 ? 2.328 20.625 25.953 1 92.44 181 PRO A O 1
ATOM 1478 N N . TYR A 1 182 ? 2.646 18.719 24.891 1 92.69 182 TYR A N 1
ATOM 1479 C CA . TYR A 1 182 ? 2.773 17.922 26.094 1 92.69 182 TYR A CA 1
ATOM 1480 C C . TYR A 1 182 ? 3.975 18.375 26.922 1 92.69 182 TYR A C 1
ATOM 1482 O O . TYR A 1 182 ? 3.848 18.641 28.125 1 92.69 182 TYR A O 1
ATOM 1490 N N . ILE A 1 183 ? 5.094 18.5 26.344 1 93.94 183 ILE A N 1
ATOM 1491 C CA . ILE A 1 183 ? 6.305 18.812 27.094 1 93.94 183 ILE A CA 1
ATOM 1492 C C . ILE A 1 183 ? 6.25 20.25 27.594 1 93.94 183 ILE A C 1
ATOM 1494 O O . ILE A 1 183 ? 6.68 20.547 28.719 1 93.94 183 ILE A O 1
ATOM 1498 N N . VAL A 1 184 ? 5.762 21.172 26.75 1 93.44 184 VAL A N 1
ATOM 1499 C CA . VAL A 1 184 ? 5.695 22.5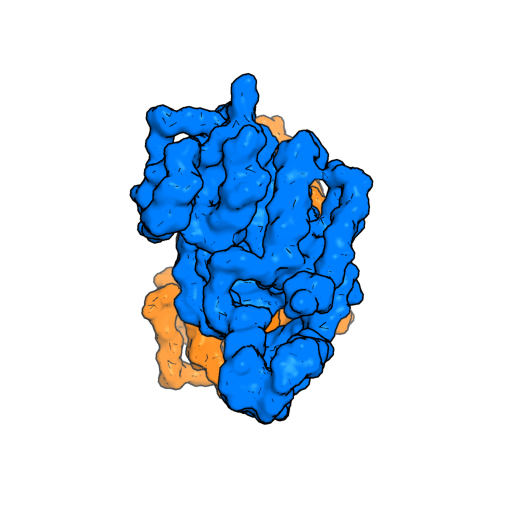78 27.125 1 93.44 184 VAL A CA 1
ATOM 1500 C C . VAL A 1 184 ? 4.785 22.75 28.344 1 93.44 184 VAL A C 1
ATOM 1502 O O . VAL A 1 184 ? 5.133 23.453 29.297 1 93.44 184 VAL A O 1
ATOM 1505 N N . GLU A 1 185 ? 3.668 22.062 28.312 1 93.75 185 GLU A N 1
ATOM 1506 C CA . GLU A 1 185 ? 2.73 22.141 29.422 1 93.75 185 GLU A CA 1
ATOM 1507 C C . GLU A 1 185 ? 3.354 21.609 30.719 1 93.75 185 GLU A C 1
ATOM 1509 O O . GLU A 1 185 ? 3.252 22.25 31.766 1 93.75 185 GLU A O 1
ATOM 1514 N N . ARG A 1 186 ? 3.98 20.516 30.672 1 95.75 186 ARG A N 1
ATOM 1515 C CA . ARG A 1 186 ? 4.594 19.906 31.859 1 95.75 186 ARG A CA 1
ATOM 1516 C C . ARG A 1 186 ? 5.73 20.766 32.375 1 95.75 186 ARG A C 1
ATOM 1518 O O . ARG A 1 186 ? 5.859 20.953 33.594 1 95.75 186 ARG A O 1
ATOM 1525 N N . LEU A 1 187 ? 6.496 21.312 31.516 1 95.94 187 LEU A N 1
ATOM 1526 C CA . LEU A 1 187 ? 7.629 22.141 31.906 1 95.94 187 LEU A CA 1
ATOM 1527 C C . LEU A 1 187 ? 7.148 23.453 32.531 1 95.94 187 LEU A C 1
ATOM 1529 O O . LEU A 1 187 ? 7.711 23.922 33.531 1 95.94 187 LEU A O 1
ATOM 1533 N N . LYS A 1 188 ? 6.152 24.016 31.953 1 95.31 188 LYS A N 1
ATOM 1534 C CA . LYS A 1 188 ? 5.602 25.281 32.469 1 95.31 188 LYS A CA 1
ATOM 1535 C C . LYS A 1 188 ? 5.051 25.109 33.875 1 95.31 188 LYS A C 1
ATOM 1537 O O . LYS A 1 188 ? 5.098 26.047 34.656 1 95.31 188 LYS A O 1
ATOM 1542 N N . THR A 1 189 ? 4.566 23.922 34.219 1 96.88 189 THR A N 1
ATOM 1543 C CA . THR A 1 189 ? 3.936 23.672 35.5 1 96.88 189 THR A CA 1
ATOM 1544 C C . THR A 1 189 ? 4.883 22.922 36.438 1 96.88 189 THR A C 1
ATOM 1546 O O . THR A 1 189 ? 4.48 22.469 37.5 1 96.88 189 THR A O 1
ATOM 1549 N N . ASN A 1 190 ? 6.062 22.703 36 1 97.62 190 ASN A N 1
ATOM 1550 C CA . ASN A 1 190 ? 7.125 22.062 36.75 1 97.62 190 ASN A CA 1
ATOM 1551 C C . ASN A 1 190 ? 6.73 20.656 37.188 1 97.62 190 ASN A C 1
ATOM 1553 O O . ASN A 1 190 ? 7.016 20.234 38.312 1 97.62 190 ASN A O 1
ATOM 1557 N N . GLN A 1 191 ? 5.969 19.984 36.375 1 97.5 191 GLN A N 1
ATOM 1558 C CA . GLN A 1 191 ? 5.598 18.594 36.594 1 97.5 191 GLN A CA 1
ATOM 1559 C C . GLN A 1 191 ? 6.609 17.641 35.969 1 97.5 191 GLN A C 1
ATOM 1561 O O . GLN A 1 191 ? 7.262 18 34.969 1 97.5 191 GLN A O 1
ATOM 1566 N N . PRO A 1 192 ? 6.785 16.484 36.531 1 97.12 192 PRO A N 1
ATOM 1567 C CA . PRO A 1 192 ? 7.711 15.516 35.938 1 97.12 192 PRO A CA 1
ATOM 1568 C C . PRO A 1 192 ? 7.289 15.094 34.531 1 97.12 192 PRO A C 1
ATOM 1570 O O . PRO A 1 192 ? 6.094 15.07 34.219 1 97.12 192 PRO A O 1
ATOM 1573 N N . LEU A 1 193 ? 8.258 14.797 33.719 1 96.19 193 LEU A N 1
ATOM 1574 C CA . LEU A 1 193 ? 8.07 14.32 32.344 1 96.19 193 LEU A CA 1
ATOM 1575 C C . LEU A 1 193 ? 8.531 12.867 32.219 1 96.19 193 LEU A C 1
ATOM 1577 O O . LEU A 1 193 ? 9.711 12.562 32.438 1 96.19 193 LEU A O 1
ATOM 1581 N N . ASP A 1 194 ? 7.656 11.984 31.969 1 95.75 194 ASP A N 1
ATOM 1582 C CA . ASP A 1 194 ? 8.031 10.633 31.578 1 95.75 194 ASP A CA 1
ATOM 1583 C C . ASP A 1 194 ? 8.102 10.5 30.062 1 95.75 194 ASP A C 1
ATOM 1585 O O . ASP A 1 194 ? 7.09 10.648 29.375 1 95.75 194 ASP A O 1
ATOM 1589 N N . VAL A 1 195 ? 9.273 10.234 29.547 1 96.38 195 VAL A N 1
ATOM 1590 C CA . VAL A 1 195 ? 9.461 10.219 28.109 1 96.38 195 VAL A CA 1
ATOM 1591 C C . VAL A 1 195 ? 10.352 9.039 27.719 1 96.38 195 VAL A C 1
ATOM 1593 O O . VAL A 1 195 ? 10.883 8.344 28.578 1 96.38 195 VAL A O 1
ATOM 1596 N N . SER A 1 196 ? 10.406 8.734 26.469 1 96 196 SER A N 1
ATOM 1597 C CA . SER A 1 196 ? 11.398 7.789 25.953 1 96 196 SER A CA 1
ATOM 1598 C C . SER A 1 196 ? 12.812 8.312 26.156 1 96 196 SER A C 1
ATOM 1600 O O . SER A 1 196 ? 13.016 9.375 26.734 1 96 196 SER A O 1
ATOM 1602 N N . PRO A 1 197 ? 13.836 7.598 25.703 1 96.88 197 PRO A N 1
ATOM 1603 C CA . PRO A 1 197 ? 15.195 8.148 25.797 1 96.88 197 PRO A CA 1
ATOM 1604 C C . PRO A 1 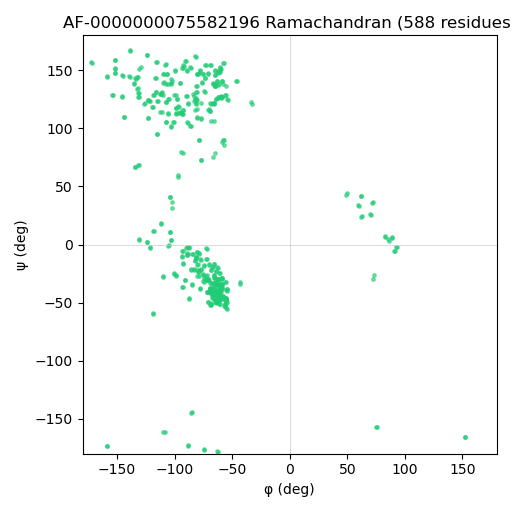197 ? 15.359 9.445 25 1 96.88 197 PRO A C 1
ATOM 1606 O O . PRO A 1 197 ? 16.281 10.219 25.266 1 96.88 197 PRO A O 1
ATOM 1609 N N . CYS A 1 198 ? 14.523 9.641 23.969 1 97.25 198 CYS A N 1
ATOM 1610 C CA . CYS A 1 198 ? 14.367 10.891 23.234 1 97.25 198 CYS A CA 1
ATOM 1611 C C . CYS A 1 198 ? 15.602 11.188 22.391 1 97.25 198 CYS A C 1
ATOM 1613 O O . CYS A 1 198 ? 15.914 12.352 22.125 1 97.25 198 CYS A O 1
ATOM 1615 N N . GLU A 1 199 ? 16.281 10.07 22.047 1 97.06 199 GLU A N 1
ATOM 1616 C CA . GLU A 1 199 ? 17.391 10.219 21.125 1 97.06 199 GLU A CA 1
ATOM 1617 C C . GLU A 1 199 ? 16.891 10.312 19.688 1 97.06 199 GLU A C 1
ATOM 1619 O O . GLU A 1 199 ? 17.641 10.734 18.797 1 97.06 199 GLU A O 1
ATOM 1624 N N . GLN A 1 200 ? 15.672 9.914 19.422 1 95.62 200 GLN A N 1
ATOM 1625 C CA . GLN A 1 200 ? 15.094 9.961 18.078 1 95.62 200 GLN A CA 1
ATOM 1626 C C . GLN A 1 200 ? 14.953 11.398 17.594 1 95.62 200 GLN A C 1
ATOM 1628 O O . GLN A 1 200 ? 14.648 12.297 18.375 1 95.62 200 GLN A O 1
ATOM 1633 N N . LYS A 1 201 ? 15.297 11.625 16.359 1 95.81 201 LYS A N 1
ATOM 1634 C CA . LYS A 1 201 ? 15.227 12.938 15.734 1 95.81 201 LYS A CA 1
ATOM 1635 C C . LYS A 1 201 ? 14.023 13.039 14.805 1 95.81 201 LYS A C 1
ATOM 1637 O O . LYS A 1 201 ? 13.656 12.062 14.141 1 95.81 201 LYS A O 1
ATOM 1642 N N . ARG A 1 202 ? 13.422 14.172 14.805 1 95.31 202 ARG A N 1
ATOM 1643 C CA . ARG A 1 202 ? 12.289 14.453 13.938 1 95.31 202 ARG A CA 1
ATOM 1644 C C . ARG A 1 202 ? 12.453 15.797 13.234 1 95.31 202 ARG A C 1
ATOM 1646 O O . ARG A 1 202 ? 13.094 16.703 13.766 1 95.31 202 ARG A O 1
ATOM 1653 N N . ASP A 1 203 ? 12.031 15.898 12.047 1 94.12 203 ASP A N 1
ATOM 1654 C CA . ASP A 1 203 ? 11.859 17.141 11.312 1 94.12 203 ASP A CA 1
ATOM 1655 C C . ASP A 1 203 ? 10.547 17.828 11.688 1 94.12 203 ASP A C 1
ATOM 1657 O O . ASP A 1 203 ? 9.469 17.359 11.328 1 94.12 203 ASP A O 1
ATOM 1661 N N . PHE A 1 204 ? 10.68 18.953 12.398 1 93.69 204 PHE A N 1
ATOM 1662 C CA . PHE A 1 204 ? 9.508 19.703 12.812 1 93.69 204 PHE A CA 1
ATOM 1663 C C . PHE A 1 204 ? 9.328 20.938 11.938 1 93.69 204 PHE A C 1
ATOM 1665 O O . PHE A 1 204 ? 10.305 21.625 11.602 1 93.69 204 PHE A O 1
ATOM 1672 N N . ILE A 1 205 ? 8.117 21.203 11.594 1 92.56 205 ILE A N 1
ATOM 1673 C CA . ILE A 1 205 ? 7.773 22.422 10.859 1 92.56 205 ILE A CA 1
ATOM 1674 C C . ILE A 1 205 ? 6.578 23.094 11.523 1 92.56 205 ILE A C 1
ATOM 1676 O O . ILE A 1 205 ? 5.594 22.438 11.859 1 92.56 205 ILE A O 1
ATOM 1680 N N . HIS A 1 206 ? 6.746 24.375 11.75 1 93.62 206 HIS A N 1
ATOM 1681 C CA . HIS A 1 206 ? 5.621 25.125 12.297 1 93.62 206 HIS A CA 1
ATOM 1682 C C . HIS A 1 206 ? 4.465 25.172 11.297 1 93.62 206 HIS A C 1
ATOM 1684 O O . HIS A 1 206 ? 4.684 25.328 10.094 1 93.62 206 HIS A O 1
ATOM 1690 N N . VAL A 1 207 ? 3.268 25.156 11.758 1 95 207 VAL A N 1
ATOM 1691 C CA . VAL A 1 207 ? 2.074 25.031 10.922 1 95 207 VAL A CA 1
ATOM 1692 C C . VAL A 1 207 ? 1.954 26.25 10 1 95 207 VAL A C 1
ATOM 1694 O O . VAL A 1 207 ? 1.481 26.125 8.867 1 95 207 VAL A O 1
ATOM 1697 N N . ASP A 1 208 ? 2.412 27.453 10.445 1 93.94 208 ASP A N 1
ATOM 1698 C CA . ASP A 1 208 ? 2.344 28.625 9.594 1 93.94 208 ASP A CA 1
ATOM 1699 C C . ASP A 1 208 ? 3.234 28.469 8.367 1 93.94 208 ASP A C 1
ATOM 1701 O O . ASP A 1 208 ? 2.846 28.859 7.258 1 93.94 208 ASP A O 1
ATOM 1705 N N . ASP A 1 209 ? 4.414 27.922 8.617 1 92.62 209 ASP A N 1
ATOM 1706 C CA . ASP A 1 209 ? 5.312 27.656 7.5 1 92.62 209 ASP A CA 1
ATOM 1707 C C . ASP A 1 209 ? 4.746 26.562 6.594 1 92.62 209 ASP A C 1
ATOM 1709 O O . ASP A 1 209 ? 4.887 26.625 5.371 1 92.62 209 ASP A O 1
ATOM 1713 N N . PHE A 1 210 ? 4.133 25.609 7.203 1 95.12 210 PHE A N 1
ATOM 1714 C CA . PHE A 1 210 ? 3.506 24.531 6.461 1 95.12 210 PHE A CA 1
ATOM 1715 C C . PHE A 1 210 ? 2.391 25.047 5.566 1 95.12 210 PHE A C 1
ATOM 1717 O O . PHE A 1 210 ? 2.309 24.688 4.391 1 95.12 210 PHE A O 1
ATOM 1724 N N . VAL A 1 211 ? 1.553 25.953 6.09 1 96.56 211 VAL A N 1
ATOM 1725 C CA . VAL A 1 211 ? 0.445 26.516 5.328 1 96.56 211 VAL A CA 1
ATOM 1726 C C . VAL A 1 211 ? 0.988 27.359 4.172 1 96.56 211 VAL A C 1
ATOM 1728 O O . VAL A 1 211 ? 0.422 27.359 3.074 1 96.56 211 VAL A O 1
ATOM 1731 N N . PHE A 1 212 ? 2.062 28.031 4.445 1 94.56 212 PHE A N 1
ATOM 1732 C CA . PHE A 1 212 ? 2.713 28.781 3.379 1 94.56 212 PHE A CA 1
ATOM 1733 C C . PHE A 1 212 ? 3.107 27.859 2.23 1 94.56 212 PHE A C 1
ATOM 1735 O O . PHE A 1 212 ? 2.873 28.188 1.063 1 94.56 212 PHE A O 1
ATOM 1742 N N . ALA A 1 213 ? 3.703 26.766 2.578 1 95.81 213 ALA A N 1
ATOM 1743 C CA . ALA A 1 213 ? 4.102 25.781 1.572 1 95.81 213 ALA A CA 1
ATOM 1744 C C . ALA A 1 213 ? 2.885 25.234 0.821 1 95.81 213 ALA A C 1
ATOM 1746 O O . ALA A 1 213 ? 2.912 25.109 -0.406 1 95.81 213 ALA A O 1
ATOM 1747 N N . ILE A 1 214 ? 1.79 24.938 1.491 1 97.5 214 ILE A N 1
ATOM 1748 C CA . ILE A 1 214 ? 0.565 24.438 0.884 1 97.5 214 ILE A CA 1
ATOM 1749 C C . ILE A 1 214 ? 0.018 25.453 -0.109 1 97.5 214 ILE A C 1
ATOM 1751 O O . ILE A 1 214 ? -0.358 25.094 -1.229 1 97.5 214 ILE A O 1
ATOM 1755 N N . ASN A 1 215 ? -0.006 26.734 0.315 1 97.38 215 ASN A N 1
ATOM 1756 C CA . ASN A 1 215 ? -0.452 27.781 -0.588 1 97.38 215 ASN A CA 1
ATOM 1757 C C . ASN A 1 215 ? 0.423 27.859 -1.836 1 97.38 215 ASN A C 1
ATOM 1759 O O . ASN A 1 215 ? -0.082 28.062 -2.941 1 97.38 215 ASN A O 1
ATOM 1763 N N . GLY A 1 216 ? 1.734 27.781 -1.582 1 96.88 216 GLY A N 1
ATOM 1764 C CA . GLY A 1 216 ? 2.646 27.766 -2.715 1 96.88 216 GLY A CA 1
ATOM 1765 C C . GLY A 1 216 ? 2.342 26.656 -3.707 1 96.88 216 GLY A C 1
ATOM 1766 O O . GLY A 1 216 ? 2.42 26.859 -4.918 1 96.88 216 GLY A O 1
ATOM 1767 N N . LEU A 1 217 ? 1.979 25.484 -3.223 1 97.94 217 LEU A N 1
ATOM 1768 C CA . LEU A 1 217 ? 1.642 24.344 -4.078 1 97.94 217 LEU A CA 1
ATOM 1769 C C . LEU A 1 217 ? 0.328 24.594 -4.812 1 97.94 217 LEU A C 1
ATOM 1771 O O . LEU A 1 217 ? 0.188 24.219 -5.98 1 97.94 217 LEU A O 1
ATOM 1775 N N . LEU A 1 218 ? -0.655 25.234 -4.148 1 98.25 218 LEU A N 1
ATOM 1776 C CA . LEU A 1 218 ? -1.928 25.562 -4.781 1 98.25 218 LEU A CA 1
ATOM 1777 C C . LEU A 1 218 ? -1.725 26.547 -5.938 1 98.25 218 LEU A C 1
ATOM 1779 O O . LEU A 1 218 ? -2.238 26.328 -7.035 1 98.25 218 LEU A O 1
ATOM 1783 N N . VAL A 1 219 ? -0.912 27.547 -5.691 1 96.94 219 VAL A N 1
ATOM 1784 C CA . VAL A 1 219 ? -0.671 28.578 -6.688 1 96.94 219 VAL A CA 1
ATOM 1785 C C . VAL A 1 219 ? 0.059 27.984 -7.891 1 96.94 219 VAL A C 1
ATOM 1787 O O . VAL A 1 219 ? -0.196 28.375 -9.031 1 96.94 219 VAL A O 1
ATOM 1790 N N . ASN A 1 220 ? 0.867 27.031 -7.625 1 97.94 220 ASN A N 1
ATOM 1791 C CA . ASN A 1 220 ? 1.643 26.375 -8.672 1 97.94 220 ASN A CA 1
ATOM 1792 C C . ASN A 1 220 ? 1.073 25.016 -9.023 1 97.94 220 ASN A C 1
ATOM 1794 O O . ASN A 1 220 ? 1.824 24.062 -9.227 1 97.94 220 ASN A O 1
ATOM 1798 N N . TYR A 1 221 ? -0.226 24.906 -9.086 1 98.31 221 TYR A N 1
ATOM 1799 C CA . TYR A 1 221 ? -0.904 23.625 -9.234 1 98.31 221 TYR A CA 1
ATOM 1800 C C . TYR A 1 221 ? -0.471 22.906 -10.508 1 98.31 221 TYR A C 1
ATOM 1802 O O . TYR A 1 221 ? -0.421 21.688 -10.562 1 98.31 221 TYR A O 1
ATOM 1810 N N . LYS A 1 222 ? -0.08 23.609 -11.594 1 98.38 222 LYS A N 1
ATOM 1811 C CA . LYS A 1 222 ? 0.322 23 -12.852 1 98.38 222 LYS A CA 1
ATOM 1812 C C . LYS A 1 222 ? 1.592 22.172 -12.68 1 98.38 222 LYS A C 1
ATOM 1814 O O . LYS A 1 222 ? 1.773 21.156 -13.359 1 98.38 222 LYS A O 1
ATOM 1819 N N . LYS A 1 223 ? 2.43 22.578 -11.711 1 98.19 223 LYS A N 1
ATOM 1820 C CA . LYS A 1 223 ? 3.662 21.859 -11.414 1 98.19 223 LYS A CA 1
ATOM 1821 C C . LYS A 1 223 ? 3.441 20.828 -10.32 1 98.19 223 LYS A C 1
ATOM 1823 O O . LYS A 1 223 ? 4.273 19.938 -10.117 1 98.19 223 LYS A O 1
ATOM 1828 N N . SER A 1 224 ? 2.342 20.984 -9.633 1 98.5 224 SER A N 1
ATOM 1829 C CA . SER A 1 224 ? 2.094 20.172 -8.445 1 98.5 224 SER A CA 1
ATOM 1830 C C . SER A 1 224 ? 1.334 18.891 -8.797 1 98.5 224 SER A C 1
ATOM 1832 O O . SER A 1 224 ? 1.538 17.859 -8.164 1 98.5 224 SER A O 1
ATOM 1834 N N . VAL A 1 225 ? 0.476 18.922 -9.836 1 98.81 225 VAL A N 1
ATOM 1835 C CA . VAL A 1 225 ? -0.379 17.797 -10.203 1 98.81 225 VAL A CA 1
ATOM 1836 C C . VAL A 1 225 ? 0.48 16.562 -10.523 1 98.81 225 VAL A C 1
ATOM 1838 O O . VAL A 1 225 ? 1.453 16.672 -11.273 1 98.81 225 VAL A O 1
ATOM 1841 N N . GLY A 1 226 ? 0.183 15.422 -9.867 1 98.44 226 GLY A N 1
ATOM 1842 C CA . GLY A 1 226 ? 0.847 14.164 -10.156 1 98.44 226 GLY A CA 1
ATOM 1843 C C . GLY A 1 226 ? 2.107 13.945 -9.344 1 98.44 226 GLY A C 1
ATOM 1844 O O . GLY A 1 226 ? 2.779 12.922 -9.484 1 98.44 226 GLY A O 1
ATOM 1845 N N . GLU A 1 227 ? 2.357 14.883 -8.375 1 98.56 227 GLU A N 1
ATOM 1846 C CA . GLU A 1 227 ? 3.605 14.805 -7.621 1 98.56 227 GLU A CA 1
ATOM 1847 C C . GLU A 1 227 ? 3.361 14.32 -6.199 1 98.56 227 GLU A C 1
ATOM 1849 O O . GLU A 1 227 ? 2.27 14.492 -5.652 1 98.56 227 GLU A O 1
ATOM 1854 N N . ILE A 1 228 ? 4.297 13.602 -5.68 1 98.69 228 ILE A N 1
ATOM 1855 C CA . ILE A 1 228 ? 4.453 13.398 -4.242 1 98.69 228 ILE A CA 1
ATOM 1856 C C . ILE A 1 228 ? 5.508 14.367 -3.701 1 98.69 228 ILE A C 1
ATOM 1858 O O . ILE A 1 228 ? 6.633 14.406 -4.203 1 98.69 228 ILE A O 1
ATOM 1862 N N . ILE A 1 229 ? 5.121 15.156 -2.678 1 98.25 229 ILE A N 1
ATOM 1863 C CA . ILE A 1 229 ? 6.039 16.203 -2.23 1 98.25 229 ILE A CA 1
ATOM 1864 C C . ILE A 1 229 ? 6.184 16.141 -0.711 1 98.25 229 ILE A C 1
ATOM 1866 O O . ILE A 1 229 ? 5.188 16.141 0.013 1 98.25 229 ILE A O 1
ATOM 1870 N N . ASN A 1 230 ? 7.441 16.062 -0.242 1 97.5 230 ASN A N 1
ATOM 1871 C CA . ASN A 1 230 ? 7.742 16.266 1.172 1 97.5 230 ASN A CA 1
ATOM 1872 C C . ASN A 1 230 ? 7.633 17.734 1.566 1 97.5 230 ASN A C 1
ATOM 1874 O O . ASN A 1 230 ? 8.148 18.609 0.865 1 97.5 230 ASN A O 1
ATOM 1878 N N . VAL A 1 231 ? 6.949 17.969 2.629 1 96.69 231 VAL A N 1
ATOM 1879 C CA . VAL A 1 231 ? 6.879 19.328 3.17 1 96.69 231 VAL A CA 1
ATOM 1880 C C . VAL A 1 231 ? 7.367 19.328 4.617 1 96.69 231 VAL A C 1
ATOM 1882 O O . VAL A 1 231 ? 6.703 18.797 5.504 1 96.69 231 VAL A O 1
ATOM 1885 N N . GLY A 1 232 ? 8.453 19.844 4.887 1 94 232 GLY A N 1
ATOM 1886 C CA . GLY A 1 232 ? 9.094 19.938 6.188 1 94 232 GLY A CA 1
ATOM 1887 C C . GLY A 1 232 ? 10.133 21.031 6.27 1 94 232 GLY A C 1
ATOM 1888 O O . GLY A 1 232 ? 10.18 21.922 5.406 1 94 232 GLY A O 1
ATOM 1889 N N . SER A 1 233 ? 10.844 21.094 7.359 1 90.38 233 SER A N 1
ATOM 1890 C CA . SER A 1 233 ? 11.906 22.078 7.516 1 90.38 233 SER A CA 1
ATOM 1891 C C . SER A 1 233 ? 13.18 21.641 6.789 1 90.38 233 SER A C 1
ATOM 1893 O O . SER A 1 233 ? 14.023 22.469 6.457 1 90.38 233 SER A O 1
ATOM 1895 N N . GLY A 1 234 ? 13.297 20.375 6.594 1 90.56 234 GLY A N 1
ATOM 1896 C CA . GLY A 1 234 ? 14.492 19.828 5.961 1 90.56 234 GLY A CA 1
ATOM 1897 C C . GLY A 1 234 ? 15.617 19.578 6.941 1 90.56 234 GLY A C 1
ATOM 1898 O O . GLY A 1 234 ? 16.703 19.141 6.547 1 90.56 234 GLY A O 1
ATOM 1899 N N . CYS A 1 235 ? 15.312 19.797 8.219 1 91 235 CYS A N 1
ATOM 1900 C CA . CYS A 1 235 ? 16.281 19.562 9.281 1 91 235 CYS A CA 1
ATOM 1901 C C . CYS A 1 235 ? 15.641 18.828 10.453 1 91 235 CYS A C 1
ATOM 1903 O O . CYS A 1 235 ? 14.5 19.109 10.82 1 91 235 CYS A O 1
ATOM 1905 N N . SER A 1 236 ? 16.406 17.875 10.984 1 92.81 236 SER A N 1
ATOM 1906 C CA . SER A 1 236 ? 15.859 17.156 12.133 1 92.81 236 SER A CA 1
ATOM 1907 C C . SER A 1 236 ? 16.578 17.547 13.422 1 92.81 236 SER A C 1
ATOM 1909 O O . SER A 1 236 ? 17.688 18.078 13.383 1 92.81 236 SER A O 1
ATOM 1911 N N . ILE A 1 237 ? 15.891 17.391 14.5 1 93.5 237 ILE A N 1
ATOM 1912 C CA . ILE A 1 237 ? 16.391 17.672 15.844 1 93.5 237 ILE A CA 1
ATOM 1913 C C . ILE A 1 237 ? 15.93 16.594 16.812 1 93.5 237 ILE A C 1
ATOM 1915 O O . ILE A 1 237 ? 14.812 16.078 16.688 1 93.5 237 ILE A O 1
ATOM 1919 N N . SER A 1 238 ? 16.797 16.281 17.75 1 96.06 238 SER A N 1
ATOM 1920 C CA . SER A 1 238 ? 16.391 15.242 18.703 1 96.06 238 SER A CA 1
ATOM 1921 C C . SER A 1 238 ? 15.305 15.742 19.641 1 96.06 238 SER A C 1
ATOM 1923 O O . SER A 1 238 ? 15.273 16.922 19.984 1 96.06 238 SER A O 1
ATOM 1925 N N . LEU A 1 239 ? 14.453 14.844 20.031 1 96.25 239 LEU A N 1
ATOM 1926 C CA . LEU A 1 239 ? 13.43 15.188 21.016 1 96.25 239 LEU A CA 1
ATOM 1927 C C . LEU A 1 239 ? 14.062 15.672 22.312 1 96.25 239 LEU A C 1
ATOM 1929 O O . LEU A 1 239 ? 13.547 16.578 22.953 1 96.25 239 LEU A O 1
ATOM 1933 N N . LYS A 1 240 ? 15.211 15.117 22.656 1 97.06 240 LYS A N 1
ATOM 1934 C CA . LYS A 1 240 ? 15.945 15.508 23.844 1 97.06 240 LYS A CA 1
ATOM 1935 C C . LYS A 1 240 ? 16.391 16.969 23.781 1 97.06 240 LYS A C 1
ATOM 1937 O O . LYS A 1 240 ? 16.234 17.719 24.75 1 97.06 240 LYS A O 1
ATOM 1942 N N . GLU A 1 241 ? 16.938 17.328 22.641 1 95.38 241 GLU A N 1
ATOM 1943 C CA . GLU A 1 241 ? 17.375 18.703 22.469 1 95.38 241 GLU A CA 1
ATOM 1944 C C . GLU A 1 241 ? 16.203 19.672 22.609 1 95.38 241 GLU A C 1
ATOM 1946 O O . GLU A 1 241 ? 16.359 20.766 23.172 1 95.38 241 GLU A O 1
ATOM 1951 N N . ILE A 1 242 ? 15.062 19.281 22.156 1 94.88 242 ILE A N 1
ATOM 1952 C CA . ILE A 1 242 ? 13.875 20.125 22.266 1 94.88 242 ILE A CA 1
ATOM 1953 C C . ILE A 1 242 ? 13.477 20.266 23.734 1 94.88 242 ILE A C 1
ATOM 1955 O O . ILE A 1 242 ? 13.234 21.375 24.203 1 94.88 242 ILE A O 1
ATOM 1959 N N . ILE A 1 243 ? 13.469 19.156 24.438 1 96.19 243 ILE A N 1
ATOM 1960 C CA . ILE A 1 243 ? 13.086 19.156 25.844 1 96.19 243 ILE A CA 1
ATOM 1961 C C . ILE A 1 243 ? 14.047 20.031 26.641 1 96.19 243 ILE A C 1
ATOM 1963 O O . ILE A 1 243 ? 13.617 20.891 27.422 1 96.19 243 ILE A O 1
ATOM 1967 N N . GLU A 1 244 ? 15.281 19.844 26.422 1 95.88 244 GLU A N 1
ATOM 1968 C CA . GLU A 1 244 ? 16.297 20.578 27.172 1 95.88 244 GLU A CA 1
ATOM 1969 C C . GLU A 1 244 ? 16.234 22.062 26.891 1 95.88 244 GLU A C 1
ATOM 1971 O O . GLU A 1 244 ? 16.359 22.891 27.797 1 95.88 244 GLU A O 1
ATOM 1976 N N . THR A 1 245 ? 16.094 22.438 25.641 1 93.5 245 THR A N 1
ATOM 1977 C CA . THR A 1 245 ? 15.984 23.844 25.266 1 93.5 245 THR A CA 1
ATOM 1978 C C . THR A 1 245 ? 14.758 24.484 25.906 1 93.5 245 THR A C 1
ATOM 1980 O O . THR A 1 245 ? 14.844 25.578 26.453 1 93.5 245 THR A O 1
ATOM 1983 N N . CYS A 1 246 ? 13.648 23.812 25.828 1 94.19 246 CYS A N 1
ATOM 1984 C CA . CYS A 1 246 ? 12.406 24.328 26.406 1 94.19 246 CYS A CA 1
ATOM 1985 C C . CYS A 1 246 ? 12.531 24.469 27.922 1 94.19 246 CYS A C 1
ATOM 1987 O O . CYS A 1 246 ? 12.062 25.453 28.5 1 94.19 246 CYS A O 1
ATOM 1989 N N . LYS A 1 247 ? 13.148 23.5 28.531 1 95.69 247 LYS A N 1
ATOM 1990 C CA . LYS A 1 247 ? 13.32 23.531 29.969 1 95.69 247 LYS A CA 1
ATOM 1991 C C . LYS A 1 247 ? 14.148 24.75 30.406 1 95.69 247 LYS A C 1
ATOM 1993 O O . LYS A 1 247 ? 13.805 25.422 31.375 1 95.69 247 LYS A O 1
ATOM 1998 N N . GLU A 1 248 ? 15.18 24.953 29.688 1 94.5 248 GLU A N 1
ATOM 1999 C CA . GLU A 1 248 ? 16.047 26.094 29.984 1 94.5 248 GLU A CA 1
ATOM 2000 C C . GLU A 1 248 ? 15.32 27.406 29.781 1 94.5 248 GLU A C 1
ATOM 2002 O O . GLU A 1 248 ? 15.367 28.281 30.656 1 94.5 248 GLU A O 1
ATOM 2007 N N . GLU A 1 249 ? 14.672 27.578 28.672 1 92 249 GLU A N 1
ATOM 2008 C CA . GLU A 1 249 ? 13.984 28.812 28.328 1 92 249 GLU A CA 1
ATOM 2009 C C . GLU A 1 249 ? 12.867 29.125 29.312 1 92 249 GLU A C 1
ATOM 2011 O O . GLU A 1 249 ? 12.602 30.281 29.625 1 92 249 GLU A O 1
ATOM 2016 N N . LEU A 1 250 ? 12.211 28.078 29.828 1 93.31 250 LEU A N 1
ATOM 2017 C CA . LEU A 1 250 ? 11.086 28.234 30.734 1 93.31 250 LEU A CA 1
ATOM 2018 C C . LEU A 1 250 ? 11.547 28.281 32.188 1 93.31 250 LEU A C 1
ATOM 2020 O O . LEU A 1 250 ? 10.742 28.469 33.094 1 93.31 250 LEU A O 1
ATOM 2024 N N . GLN A 1 251 ? 12.914 28.094 32.281 1 95.62 251 GLN A N 1
ATOM 2025 C CA . GLN A 1 251 ? 13.477 28.016 33.625 1 95.62 251 GLN A CA 1
ATOM 2026 C C . GLN A 1 251 ? 12.695 27.016 34.469 1 95.62 251 GLN A C 1
ATOM 2028 O O . GLN A 1 251 ? 12.328 27.328 35.625 1 95.62 251 GLN A O 1
ATOM 2033 N N . SER A 1 252 ? 12.383 25.875 33.906 1 96.81 252 SER A N 1
ATOM 2034 C CA . SER A 1 252 ? 11.578 24.859 34.562 1 96.81 252 SER A CA 1
ATOM 2035 C C . SER A 1 252 ? 12.414 24.031 35.531 1 96.81 252 SER A C 1
ATOM 2037 O O . SER A 1 252 ? 13.57 23.703 35.25 1 96.81 252 SER A O 1
ATOM 2039 N N . THR A 1 253 ? 11.836 23.594 36.594 1 97.5 253 THR A N 1
ATOM 2040 C CA . THR A 1 253 ? 12.484 22.703 37.531 1 97.5 253 THR A CA 1
ATOM 2041 C C . THR A 1 253 ? 11.969 21.266 37.375 1 97.5 253 THR A C 1
ATOM 2043 O O . THR A 1 253 ? 12.25 20.406 38.219 1 97.5 253 THR A O 1
ATOM 2046 N N . SER A 1 254 ? 11.242 21.016 36.344 1 97.38 254 SER A N 1
ATOM 2047 C CA . SER A 1 254 ? 10.664 19.688 36.062 1 97.38 254 SER A CA 1
ATOM 2048 C C . SER A 1 254 ? 11.742 18.625 36.031 1 97.38 254 SER A C 1
ATOM 2050 O O . SER A 1 254 ? 12.812 18.844 35.469 1 97.38 254 SER A O 1
ATOM 2052 N N . LYS A 1 255 ? 11.5 17.5 36.625 1 97.81 255 LYS A N 1
ATOM 2053 C CA . LYS A 1 255 ? 12.352 16.312 36.438 1 97.81 255 LYS A CA 1
ATOM 2054 C C . LYS A 1 255 ? 12.023 15.594 35.156 1 97.81 255 LYS A C 1
ATOM 2056 O O . LYS A 1 255 ? 10.867 15.258 34.875 1 97.81 255 LYS A O 1
ATOM 2061 N N . VAL A 1 256 ? 13 15.406 34.312 1 97.81 256 VAL A N 1
ATOM 2062 C CA . VAL A 1 256 ? 12.797 14.68 33.062 1 97.81 256 VAL A CA 1
ATOM 2063 C C . VAL A 1 256 ? 13.273 13.234 33.219 1 97.81 256 VAL A C 1
ATOM 2065 O O . VAL A 1 256 ? 14.469 12.992 33.406 1 97.81 256 VAL A O 1
ATOM 2068 N N . ASN A 1 257 ? 12.383 12.289 33.188 1 97.81 257 ASN A N 1
ATOM 2069 C CA . ASN A 1 257 ? 12.695 10.875 33.312 1 97.81 257 ASN A CA 1
ATOM 2070 C C . ASN A 1 257 ? 12.906 10.219 31.938 1 97.81 257 ASN A C 1
ATOM 2072 O O . ASN A 1 257 ? 12.039 9.484 31.469 1 97.81 257 ASN A O 1
ATOM 2076 N N . TYR A 1 258 ? 14.109 10.445 31.391 1 97.56 258 TYR A N 1
ATOM 2077 C CA . TYR A 1 258 ? 14.461 9.828 30.125 1 97.56 258 TYR A CA 1
ATOM 2078 C C . TYR A 1 258 ? 14.469 8.305 30.234 1 97.56 258 TYR A C 1
ATOM 2080 O O . TYR A 1 258 ? 15.07 7.75 31.156 1 97.56 258 TYR A O 1
ATOM 2088 N N . GLY A 1 259 ? 13.734 7.617 29.328 1 96.81 259 GLY A N 1
ATOM 2089 C CA . GLY A 1 259 ? 13.727 6.164 29.328 1 96.81 259 GLY A CA 1
ATOM 2090 C C . GLY A 1 259 ? 12.602 5.574 30.156 1 96.81 259 GLY A C 1
ATOM 2091 O O . GLY A 1 259 ? 12.453 4.352 30.219 1 96.81 259 GLY A O 1
ATOM 2092 N N . ALA A 1 260 ? 11.82 6.457 30.797 1 96.75 260 ALA A N 1
ATOM 2093 C CA . ALA A 1 260 ? 10.664 5.965 31.531 1 96.75 260 ALA A CA 1
ATOM 2094 C C . ALA A 1 260 ? 9.695 5.23 30.609 1 96.75 260 ALA A C 1
ATOM 2096 O O . ALA A 1 260 ? 8.984 4.316 31.047 1 96.75 260 ALA A O 1
ATOM 2097 N N . LEU A 1 261 ? 9.602 5.684 29.391 1 94.44 261 LEU A N 1
ATOM 2098 C CA . LEU A 1 261 ? 8.852 5.008 28.328 1 94.44 261 LEU A CA 1
ATOM 2099 C C . LEU A 1 261 ? 9.789 4.34 27.328 1 94.44 261 LEU A C 1
ATOM 2101 O O . LEU A 1 261 ? 10.844 4.891 27 1 94.44 261 LEU A O 1
ATOM 2105 N N . ALA A 1 262 ? 9.453 3.137 26.906 1 93.88 262 ALA A N 1
ATOM 2106 C CA . ALA A 1 262 ? 10.242 2.445 25.891 1 93.88 262 ALA A CA 1
ATOM 2107 C C . ALA A 1 262 ? 10.023 3.057 24.516 1 93.88 262 ALA A C 1
ATOM 2109 O O . ALA A 1 262 ? 9.023 3.734 24.281 1 93.88 262 ALA A O 1
ATOM 2110 N N . TYR A 1 263 ? 11 2.896 23.656 1 93.12 263 TYR A N 1
ATOM 2111 C CA . TYR A 1 263 ? 10.766 3.195 22.25 1 93.12 263 TYR A CA 1
ATOM 2112 C C . TYR A 1 263 ? 9.664 2.312 21.688 1 93.12 263 TYR A C 1
ATOM 2114 O O . TYR A 1 263 ? 9.469 1.18 22.141 1 93.12 263 TYR A O 1
ATOM 2122 N N . ARG A 1 264 ? 8.969 2.844 20.656 1 88.62 264 ARG A N 1
ATOM 2123 C CA . ARG A 1 264 ? 8.047 2.016 19.875 1 88.62 264 ARG A CA 1
ATOM 2124 C C . ARG A 1 264 ? 8.805 0.977 19.062 1 88.62 264 ARG A C 1
ATOM 2126 O O . ARG A 1 264 ? 9.992 1.15 18.766 1 88.62 264 ARG A O 1
ATOM 2133 N N . GLU A 1 265 ? 8.141 -0.154 18.719 1 87.12 265 GLU A N 1
ATOM 2134 C CA . GLU A 1 265 ? 8.75 -1.161 17.859 1 87.12 265 GLU A CA 1
ATOM 2135 C C . GLU A 1 265 ? 9.227 -0.548 16.547 1 87.12 265 GLU A C 1
ATOM 2137 O O . GLU A 1 265 ? 8.461 0.142 15.867 1 87.12 265 GLU A O 1
ATOM 2142 N N . ASN A 1 266 ? 10.508 -0.757 16.25 1 90.06 266 ASN A N 1
ATOM 2143 C CA . ASN A 1 266 ? 11.086 -0.276 15 1 90.06 266 ASN A CA 1
ATOM 2144 C C . ASN A 1 266 ? 11.016 1.244 14.891 1 90.06 266 ASN A C 1
ATOM 2146 O O . ASN A 1 266 ? 10.664 1.783 13.844 1 90.06 266 ASN A O 1
ATOM 2150 N N . GLU A 1 267 ? 11.312 1.842 16 1 90.75 267 GLU A N 1
ATOM 2151 C CA . GLU A 1 267 ? 11.32 3.301 16.062 1 90.75 267 GLU A CA 1
ATOM 2152 C C . GLU A 1 267 ? 12.312 3.893 15.07 1 90.75 267 GLU A C 1
ATOM 2154 O O . GLU A 1 267 ? 13.461 3.465 15 1 90.75 267 GLU A O 1
ATOM 2159 N N . ALA A 1 268 ? 11.773 4.805 14.25 1 91.19 268 ALA A N 1
ATOM 2160 C CA . ALA A 1 268 ? 12.672 5.574 13.406 1 91.19 268 ALA A CA 1
ATOM 2161 C C . ALA A 1 268 ? 13.531 6.531 14.234 1 91.19 268 ALA A C 1
ATOM 2163 O O . ALA A 1 268 ? 13 7.422 14.906 1 91.19 268 ALA A O 1
ATOM 2164 N N . MET A 1 269 ? 14.82 6.375 14.141 1 94.5 269 MET A N 1
ATOM 2165 C CA . MET A 1 269 ? 15.695 7.164 15 1 94.5 269 MET A CA 1
ATOM 2166 C C . MET A 1 269 ? 15.984 8.531 14.375 1 94.5 269 MET A C 1
ATOM 2168 O O . MET A 1 269 ? 16.391 9.461 15.07 1 94.5 269 MET A O 1
ATOM 2172 N N . ASP A 1 270 ? 15.828 8.633 13.086 1 95.31 270 ASP A N 1
ATOM 2173 C CA . ASP A 1 270 ? 15.953 9.906 12.383 1 95.31 270 ASP A CA 1
ATOM 2174 C C . ASP A 1 270 ? 14.953 9.992 11.234 1 95.31 270 ASP A C 1
ATOM 2176 O O . ASP A 1 270 ? 15.07 9.273 10.242 1 95.31 270 ASP A O 1
ATOM 2180 N N . LEU A 1 271 ? 13.969 10.812 11.367 1 94.44 271 LEU A N 1
ATOM 2181 C CA . LEU A 1 271 ? 12.969 11.031 10.328 1 94.44 271 LEU A CA 1
ATOM 2182 C C . LEU A 1 271 ? 13.031 12.461 9.805 1 94.44 271 LEU A C 1
ATOM 2184 O O . LEU A 1 271 ? 12.445 13.367 10.398 1 94.44 271 LEU A O 1
ATOM 2188 N N . CYS A 1 272 ? 13.727 12.656 8.75 1 95 272 CYS A N 1
ATOM 2189 C CA . CYS A 1 272 ? 13.898 13.922 8.047 1 95 272 CYS A CA 1
ATOM 2190 C C . CYS A 1 272 ? 13.688 13.734 6.547 1 95 272 CYS A C 1
ATOM 2192 O O . CYS A 1 272 ? 14.188 12.773 5.961 1 95 272 CYS A O 1
ATOM 2194 N N . CYS A 1 273 ? 12.953 14.602 5.98 1 93.75 273 CYS A N 1
ATOM 2195 C CA . CYS A 1 273 ? 12.648 14.477 4.559 1 93.75 273 CYS A CA 1
ATOM 2196 C C . CYS A 1 273 ? 13.367 15.555 3.752 1 93.75 273 CYS A C 1
ATOM 2198 O O . CYS A 1 273 ? 13.508 16.688 4.211 1 93.75 273 CYS A O 1
ATOM 2200 N N . SER A 1 274 ? 13.875 15.195 2.588 1 95.38 274 SER A N 1
ATOM 2201 C CA . SER A 1 274 ? 14.391 16.188 1.644 1 95.38 274 SER A CA 1
ATOM 2202 C C . SER A 1 274 ? 13.281 17.094 1.129 1 95.38 274 SER A C 1
ATOM 2204 O O . SER A 1 274 ? 12.203 16.625 0.761 1 95.38 274 SER A O 1
ATOM 2206 N N . ILE A 1 275 ? 13.578 18.359 1.076 1 94.94 275 ILE A N 1
ATOM 2207 C CA . ILE A 1 275 ? 12.555 19.297 0.64 1 94.94 275 ILE A CA 1
ATOM 2208 C C . ILE A 1 275 ? 12.938 19.891 -0.714 1 94.94 275 ILE A C 1
ATOM 2210 O O . ILE A 1 275 ? 12.453 20.953 -1.091 1 94.94 275 ILE A O 1
ATOM 2214 N N . ASN A 1 276 ? 13.836 19.266 -1.412 1 95 276 ASN A N 1
ATOM 2215 C CA . ASN A 1 276 ? 14.328 19.766 -2.691 1 95 276 ASN A CA 1
ATOM 2216 C C . ASN A 1 276 ? 13.203 19.891 -3.717 1 95 276 ASN A C 1
ATOM 2218 O O . ASN A 1 276 ? 13.125 20.891 -4.426 1 95 276 ASN A O 1
ATOM 2222 N N . LYS A 1 277 ? 12.352 18.938 -3.836 1 95.81 277 LYS A N 1
ATOM 2223 C CA . LYS A 1 277 ? 11.25 18.969 -4.793 1 95.81 277 LYS A CA 1
ATOM 2224 C C . LYS A 1 277 ? 10.297 20.125 -4.488 1 95.81 277 LYS A C 1
ATOM 2226 O O . LYS A 1 277 ? 9.82 20.797 -5.402 1 95.81 277 LYS A O 1
ATOM 2231 N N . LEU A 1 278 ? 9.977 20.266 -3.213 1 96.12 278 LEU A N 1
ATOM 2232 C CA . LEU A 1 278 ? 9.125 21.375 -2.789 1 96.12 278 LEU A CA 1
ATOM 2233 C C . LEU A 1 278 ? 9.703 22.719 -3.242 1 96.12 278 LEU A C 1
ATOM 2235 O O . LEU A 1 278 ? 9.008 23.516 -3.854 1 96.12 278 LEU A O 1
ATOM 2239 N N . ASN A 1 279 ? 10.977 22.875 -2.939 1 94.5 279 ASN A N 1
ATOM 2240 C CA . ASN A 1 279 ? 11.664 24.125 -3.297 1 94.5 279 ASN A CA 1
ATOM 2241 C C . ASN A 1 279 ? 11.641 24.359 -4.805 1 94.5 279 ASN A C 1
ATOM 2243 O O . ASN A 1 279 ? 11.531 25.5 -5.258 1 94.5 279 ASN A O 1
ATOM 2247 N N . GLY A 1 280 ? 11.734 23.328 -5.531 1 95.06 280 GLY A N 1
ATOM 2248 C CA . GLY A 1 280 ? 11.688 23.438 -6.98 1 95.06 280 GLY A CA 1
ATOM 2249 C C . GLY A 1 280 ? 10.352 23.922 -7.504 1 95.06 280 GLY A C 1
ATOM 2250 O O . GLY A 1 280 ? 10.289 24.594 -8.531 1 95.06 280 GLY A O 1
ATOM 2251 N N . ILE A 1 281 ? 9.32 23.641 -6.812 1 95.5 281 ILE A N 1
ATOM 2252 C CA . ILE A 1 281 ? 7.98 23.984 -7.27 1 95.5 281 ILE A CA 1
ATOM 2253 C C . ILE A 1 281 ? 7.625 25.406 -6.809 1 95.5 281 ILE A C 1
ATOM 2255 O O . ILE A 1 281 ? 7.137 26.219 -7.598 1 95.5 281 ILE A O 1
ATOM 2259 N N . ILE A 1 282 ? 7.887 25.703 -5.547 1 93.81 282 ILE A N 1
ATOM 2260 C CA . ILE A 1 282 ? 7.387 26.969 -4.996 1 93.81 282 ILE A CA 1
ATOM 2261 C C . ILE A 1 282 ? 8.453 28.047 -5.137 1 93.81 282 ILE A C 1
ATOM 2263 O O . ILE A 1 282 ? 8.156 29.234 -5.016 1 93.81 282 ILE A O 1
ATOM 2267 N N . GLY A 1 283 ? 9.766 27.75 -5.523 1 85.25 283 GLY A N 1
ATOM 2268 C CA . GLY A 1 283 ? 10.844 28.703 -5.742 1 85.25 283 GLY A CA 1
ATOM 2269 C C . GLY A 1 283 ? 11.367 29.312 -4.457 1 85.25 283 GLY A C 1
ATOM 2270 O O . GLY A 1 283 ? 12.367 30.047 -4.473 1 85.25 283 GLY A O 1
ATOM 2271 N N . GLN A 1 284 ? 10.641 29.484 -3.4 1 63.28 284 GLN A N 1
ATOM 2272 C CA . GLN A 1 284 ? 11.023 30.25 -2.213 1 63.28 284 GLN A CA 1
ATOM 2273 C C . GLN A 1 284 ? 11.617 29.328 -1.143 1 63.28 284 GLN A C 1
ATOM 2275 O O . GLN A 1 284 ? 11.117 28.234 -0.911 1 63.28 284 GLN A O 1
ATOM 2280 N N . GLU A 1 285 ? 12.883 29.625 -0.972 1 59.62 285 GLU A N 1
ATOM 2281 C CA . GLU A 1 285 ? 13.43 28.969 0.218 1 59.62 285 GLU A CA 1
ATOM 2282 C C . GLU A 1 285 ? 12.648 29.375 1.469 1 59.62 285 GLU A C 1
ATOM 2284 O O . GLU A 1 285 ? 12.414 30.562 1.711 1 59.62 285 GLU A O 1
ATOM 2289 N N . LYS A 1 286 ? 11.617 28.672 1.833 1 56.19 286 LYS A N 1
ATOM 2290 C CA . LYS A 1 286 ? 10.852 28.906 3.053 1 56.19 286 LYS A CA 1
ATOM 2291 C C . LYS A 1 286 ? 11.75 29.406 4.18 1 56.19 286 LYS A C 1
ATOM 2293 O O . LYS A 1 286 ? 12.883 28.938 4.332 1 56.19 286 LYS A O 1
ATOM 2298 N N . VAL A 1 287 ? 11.352 30.594 4.672 1 54.31 287 VAL A N 1
ATOM 2299 C CA . VAL A 1 287 ? 11.977 31.078 5.895 1 54.31 287 VAL A CA 1
ATOM 2300 C C . VAL A 1 287 ? 11.789 30.062 7.016 1 54.31 287 VAL A C 1
ATOM 2302 O O . VAL A 1 287 ? 10.664 29.703 7.363 1 54.31 287 VAL A O 1
ATOM 2305 N N . LYS A 1 288 ? 12.719 29.094 7.055 1 56.53 288 LYS A N 1
ATOM 2306 C CA . LYS A 1 288 ? 12.758 28.031 8.055 1 56.53 288 LYS A CA 1
ATOM 2307 C C . LYS A 1 288 ? 13.023 28.594 9.445 1 56.53 288 LYS A C 1
ATOM 2309 O O . LYS A 1 288 ? 14.047 29.234 9.68 1 56.53 288 LYS A O 1
ATOM 2314 N N . THR A 1 289 ? 11.836 29.203 10.125 1 56.44 289 THR A N 1
ATOM 2315 C CA . THR A 1 289 ? 12.172 29.406 11.531 1 56.44 289 THR A CA 1
ATOM 2316 C C . THR A 1 289 ? 12.312 28.062 12.258 1 56.44 289 THR A C 1
ATOM 2318 O O . THR A 1 289 ? 11.43 27.203 12.164 1 56.44 289 THR A O 1
ATOM 2321 N N . GLY A 1 290 ? 13.523 27.781 12.5 1 64.38 290 GLY A N 1
ATOM 2322 C CA . GLY A 1 290 ? 13.789 26.578 13.273 1 64.38 290 GLY A CA 1
ATOM 2323 C C . GLY A 1 290 ? 12.898 26.453 14.492 1 64.38 290 GLY A C 1
ATOM 2324 O O . GLY A 1 290 ? 12.422 27.453 15.031 1 64.38 290 GLY A O 1
ATOM 2325 N N . ILE A 1 291 ? 12.43 25.312 14.82 1 70.62 291 ILE A N 1
ATOM 2326 C CA . ILE A 1 291 ? 11.516 24.984 15.906 1 70.62 291 ILE A CA 1
ATOM 2327 C C . ILE A 1 291 ? 11.93 25.734 17.172 1 70.62 291 ILE A C 1
ATOM 2329 O O . ILE A 1 291 ? 11.078 26.203 17.922 1 70.62 291 ILE A O 1
ATOM 2333 N N . LEU A 1 292 ? 13.156 25.906 17.266 1 70.62 292 LEU A N 1
ATOM 2334 C CA . LEU A 1 292 ? 13.609 26.484 18.531 1 70.62 292 LEU A CA 1
ATOM 2335 C C . LEU A 1 292 ? 13.219 27.953 18.625 1 70.62 292 LEU A C 1
ATOM 2337 O O . LEU A 1 292 ? 12.906 28.453 19.703 1 70.62 292 LEU A O 1
ATOM 2341 N N . GLU A 1 293 ? 13.148 28.562 17.422 1 67.56 293 GLU A N 1
ATOM 2342 C CA . GLU A 1 293 ? 12.734 29.969 17.422 1 67.56 293 GLU A CA 1
ATOM 2343 C C . GLU A 1 293 ? 11.242 30.109 17.719 1 67.56 293 GLU A C 1
ATOM 2345 O O . GLU A 1 293 ? 10.82 31.047 18.391 1 67.56 293 GLU A O 1
ATOM 2350 N N . TYR A 1 294 ? 10.547 29.109 17.391 1 70.06 294 TYR A N 1
ATOM 2351 C CA . TYR A 1 294 ? 9.109 29.141 17.625 1 70.06 294 TYR A CA 1
ATOM 2352 C C . TYR A 1 294 ? 8.789 28.844 19.094 1 70.06 294 TYR A C 1
ATOM 2354 O O . TYR A 1 294 ? 7.797 29.344 19.625 1 70.06 294 TYR A O 1
ATOM 2362 N N . LEU A 1 295 ? 9.703 28.109 19.672 1 68.81 295 LEU A N 1
ATOM 2363 C CA . LEU A 1 295 ? 9.453 27.703 21.047 1 68.81 295 LEU A CA 1
ATOM 2364 C C . LEU A 1 295 ? 9.867 28.797 22.016 1 68.81 295 LEU A C 1
ATOM 2366 O O . LEU A 1 295 ? 9.383 28.844 23.156 1 68.81 295 LEU A O 1
ATOM 2370 N N . LYS A 1 296 ? 10.789 29.719 21.547 1 67.25 296 LYS A N 1
ATOM 2371 C CA . LYS A 1 296 ? 11.164 30.859 22.375 1 67.25 296 LYS A CA 1
ATOM 2372 C C . LYS A 1 296 ? 10.031 31.891 22.438 1 67.25 296 LYS A C 1
ATOM 2374 O O . LYS A 1 296 ? 9.75 32.438 23.5 1 67.25 296 LYS A O 1
ATOM 2379 N N . MET B 1 1 ? 11.172 -37.344 10.375 1 78.5 1 MET B N 1
ATOM 2380 C CA . MET B 1 1 ? 9.789 -36.906 10.203 1 78.5 1 MET B CA 1
ATOM 2381 C C . MET B 1 1 ? 9.703 -35.75 9.203 1 78.5 1 MET B C 1
ATOM 2383 O O . MET B 1 1 ? 10.609 -34.906 9.141 1 78.5 1 MET B O 1
ATOM 2387 N N . LYS B 1 2 ? 8.734 -35.844 8.242 1 92.88 2 LYS B N 1
ATOM 2388 C CA . LYS B 1 2 ? 8.586 -34.781 7.227 1 92.88 2 LYS B CA 1
ATOM 2389 C C . LYS B 1 2 ? 8.211 -33.438 7.859 1 92.88 2 LYS B C 1
ATOM 2391 O O . LYS B 1 2 ? 7.473 -33.406 8.844 1 92.88 2 LYS B O 1
ATOM 2396 N N . ARG B 1 3 ? 8.797 -32.469 7.312 1 96.94 3 ARG B N 1
ATOM 2397 C CA . ARG B 1 3 ? 8.352 -31.156 7.723 1 96.94 3 ARG B CA 1
ATOM 2398 C C . ARG B 1 3 ? 6.902 -30.906 7.301 1 96.94 3 ARG B C 1
ATOM 2400 O O . ARG B 1 3 ? 6.449 -31.438 6.289 1 96.94 3 ARG B O 1
ATOM 2407 N N . THR B 1 4 ? 6.219 -30.109 8.078 1 98.25 4 THR B N 1
ATOM 2408 C CA . THR B 1 4 ? 4.805 -29.859 7.852 1 98.25 4 THR B CA 1
ATOM 2409 C C . THR B 1 4 ? 4.609 -28.516 7.141 1 98.25 4 THR B C 1
ATOM 2411 O O . THR B 1 4 ? 5.164 -27.5 7.559 1 98.25 4 THR B O 1
ATOM 2414 N N . ILE B 1 5 ? 3.844 -28.516 6.043 1 98.69 5 ILE B N 1
ATOM 2415 C CA . ILE B 1 5 ? 3.492 -27.312 5.305 1 98.69 5 ILE B CA 1
ATOM 2416 C C . ILE B 1 5 ? 1.986 -27.078 5.395 1 98.69 5 ILE B C 1
ATOM 2418 O O . ILE B 1 5 ? 1.19 -27.969 5.117 1 98.69 5 ILE B O 1
ATOM 2422 N N . PHE B 1 6 ? 1.558 -25.906 5.875 1 98.75 6 PHE B N 1
ATOM 2423 C CA . PHE B 1 6 ? 0.186 -25.438 5.715 1 98.75 6 PHE B CA 1
ATOM 2424 C C . PHE B 1 6 ? 0.026 -24.656 4.414 1 98.75 6 PHE B C 1
ATOM 2426 O O . PHE B 1 6 ? 0.746 -23.688 4.168 1 98.75 6 PHE B O 1
ATOM 2433 N N . LEU B 1 7 ? -0.848 -25.094 3.557 1 98.75 7 LEU B N 1
ATOM 2434 C CA . LEU B 1 7 ? -1.233 -24.359 2.359 1 98.75 7 LEU B CA 1
ATOM 2435 C C . LEU B 1 7 ? -2.57 -23.656 2.562 1 98.75 7 LEU B C 1
ATOM 2437 O O . LEU B 1 7 ? -3.621 -24.297 2.582 1 98.75 7 LEU B O 1
ATOM 2441 N N . ILE B 1 8 ? -2.508 -22.359 2.744 1 98.38 8 ILE B N 1
ATOM 2442 C CA . ILE B 1 8 ? -3.719 -21.547 2.803 1 98.38 8 ILE B CA 1
ATOM 2443 C C . ILE B 1 8 ? -4.203 -21.25 1.388 1 98.38 8 ILE B C 1
ATOM 2445 O O . ILE B 1 8 ? -3.463 -20.672 0.58 1 98.38 8 ILE B O 1
ATOM 2449 N N . GLY B 1 9 ? -5.453 -21.562 1.101 1 97.06 9 GLY B N 1
ATOM 2450 C CA . GLY B 1 9 ? -5.895 -21.469 -0.282 1 97.06 9 GLY B CA 1
ATOM 2451 C C . GLY B 1 9 ? -5.312 -22.562 -1.165 1 97.06 9 GLY B C 1
ATOM 2452 O O . GLY B 1 9 ? -5.012 -22.328 -2.336 1 97.06 9 GLY B O 1
ATOM 2453 N N . GLY B 1 10 ? -5.156 -23.734 -0.642 1 97.75 10 GLY B N 1
ATOM 2454 C CA . GLY B 1 10 ? -4.398 -24.797 -1.293 1 97.75 10 GLY B CA 1
ATOM 2455 C C . GLY B 1 10 ? -5.191 -25.531 -2.357 1 97.75 10 GLY B C 1
ATOM 2456 O O . GLY B 1 10 ? -4.641 -26.359 -3.092 1 97.75 10 GLY B O 1
ATOM 2457 N N . SER B 1 11 ? -6.48 -25.25 -2.512 1 97.44 11 SER B N 1
ATOM 2458 C CA . SER B 1 11 ? -7.312 -25.906 -3.508 1 97.44 11 SER B CA 1
ATOM 2459 C C . SER B 1 11 ? -7.254 -25.188 -4.852 1 97.44 11 SER B C 1
ATOM 2461 O O . SER B 1 11 ? -7.844 -25.641 -5.832 1 97.44 11 SER B O 1
ATOM 2463 N N . GLY B 1 12 ? -6.52 -24.109 -4.867 1 96.75 12 GLY B N 1
ATOM 2464 C CA . GLY B 1 12 ? -6.398 -23.344 -6.098 1 96.75 12 GLY B CA 1
ATOM 2465 C C . GLY B 1 12 ? -5.254 -23.812 -6.98 1 96.75 12 GLY B C 1
ATOM 2466 O O . GLY B 1 12 ? -4.594 -24.797 -6.676 1 96.75 12 GLY B O 1
ATOM 2467 N N . PHE B 1 13 ? -4.957 -23.078 -8.07 1 97 13 PHE B N 1
ATOM 2468 C CA . PHE B 1 13 ? -4.008 -23.391 -9.133 1 97 13 PHE B CA 1
ATOM 2469 C C . PHE B 1 13 ? -2.621 -23.656 -8.562 1 97 13 PHE B C 1
ATOM 2471 O O . PHE B 1 13 ? -2.078 -24.75 -8.719 1 97 13 PHE B O 1
ATOM 2478 N N . ILE B 1 14 ? -2.064 -22.719 -7.773 1 97.88 14 ILE B N 1
ATOM 2479 C CA . ILE B 1 14 ? -0.705 -22.844 -7.258 1 97.88 14 ILE B CA 1
ATOM 2480 C C . ILE B 1 14 ? -0.653 -23.922 -6.184 1 97.88 14 ILE B C 1
ATOM 2482 O O . ILE B 1 14 ? 0.273 -24.734 -6.152 1 97.88 14 ILE B O 1
ATOM 2486 N N . GLY B 1 15 ? -1.683 -23.969 -5.312 1 98.56 15 GLY B N 1
ATOM 2487 C CA . GLY B 1 15 ? -1.747 -24.953 -4.254 1 98.56 15 GLY B CA 1
ATOM 2488 C C . GLY B 1 15 ? -1.737 -26.391 -4.77 1 98.56 15 GLY B C 1
ATOM 2489 O O . GLY B 1 15 ? -0.967 -27.219 -4.293 1 98.56 15 GLY B O 1
ATOM 2490 N N . LYS B 1 16 ? -2.547 -26.656 -5.777 1 98.5 16 LYS B N 1
ATOM 2491 C CA . LYS B 1 16 ? -2.619 -27.984 -6.375 1 98.5 16 LYS B CA 1
ATOM 2492 C C . LYS B 1 16 ? -1.269 -28.391 -6.949 1 98.5 16 LYS B C 1
ATOM 2494 O O . LYS B 1 16 ? -0.863 -29.547 -6.812 1 98.5 16 LYS B O 1
ATOM 2499 N N . ASN B 1 17 ? -0.606 -27.453 -7.531 1 98.19 17 ASN B N 1
ATOM 2500 C CA . ASN B 1 17 ? 0.675 -27.781 -8.141 1 98.19 17 ASN B CA 1
ATOM 2501 C C . ASN B 1 17 ? 1.765 -27.984 -7.09 1 98.19 17 ASN B C 1
ATOM 2503 O O . ASN B 1 17 ? 2.674 -28.797 -7.277 1 98.19 17 ASN B O 1
ATOM 2507 N N . ILE B 1 18 ? 1.708 -27.266 -5.965 1 98.69 18 ILE B N 1
ATOM 2508 C CA . ILE B 1 18 ? 2.627 -27.531 -4.859 1 98.69 18 ILE B CA 1
ATOM 2509 C C . ILE B 1 18 ? 2.41 -28.938 -4.332 1 98.69 18 ILE B C 1
ATOM 2511 O O . ILE B 1 18 ? 3.371 -29.688 -4.105 1 98.69 18 ILE B O 1
ATOM 2515 N N . ILE B 1 19 ? 1.159 -29.344 -4.211 1 98.75 19 ILE B N 1
ATOM 2516 C CA . ILE B 1 19 ? 0.813 -30.672 -3.705 1 98.75 19 ILE B CA 1
ATOM 2517 C C . ILE B 1 19 ? 1.315 -31.734 -4.672 1 98.75 19 ILE B C 1
ATOM 2519 O O . ILE B 1 19 ? 2.008 -32.688 -4.262 1 98.75 19 ILE B O 1
ATOM 2523 N N . ARG B 1 20 ? 1.045 -31.531 -5.969 1 97.94 20 ARG B N 1
ATOM 2524 C CA . ARG B 1 20 ? 1.45 -32.469 -7 1 97.94 20 ARG B CA 1
ATOM 2525 C C . ARG B 1 20 ? 2.955 -32.719 -6.953 1 97.94 20 ARG B C 1
ATOM 2527 O O . ARG B 1 20 ? 3.412 -33.844 -7.156 1 97.94 20 ARG B O 1
ATOM 2534 N N . ASN B 1 21 ? 3.701 -31.719 -6.57 1 97.31 21 ASN B N 1
ATOM 2535 C CA . ASN B 1 21 ? 5.152 -31.781 -6.699 1 97.31 21 ASN B CA 1
ATOM 2536 C C . ASN B 1 21 ? 5.82 -32.125 -5.367 1 97.31 21 ASN B C 1
ATOM 2538 O O . ASN B 1 21 ? 6.906 -32.688 -5.344 1 97.31 21 ASN B O 1
ATOM 2542 N N . LEU B 1 22 ? 5.137 -31.812 -4.211 1 98.06 22 LEU B N 1
ATOM 2543 C CA . LEU B 1 22 ? 5.91 -31.797 -2.973 1 98.06 22 LEU B CA 1
ATOM 2544 C C . LEU B 1 22 ? 5.285 -32.75 -1.939 1 98.06 22 LEU B C 1
ATOM 2546 O O . LEU B 1 22 ? 5.812 -32.875 -0.836 1 98.06 22 LEU B O 1
ATOM 2550 N N . TYR B 1 23 ? 4.211 -33.5 -2.197 1 97.56 23 TYR B N 1
ATOM 2551 C CA . TYR B 1 23 ? 3.494 -34.281 -1.21 1 97.56 23 TYR B CA 1
ATOM 2552 C C . TYR B 1 23 ? 4.371 -35.406 -0.681 1 97.56 23 TYR B C 1
ATOM 2554 O O . TYR B 1 23 ? 4.145 -35.906 0.423 1 97.56 23 TYR B O 1
ATOM 2562 N N . ALA B 1 24 ? 5.344 -35.875 -1.459 1 96.94 24 ALA B N 1
ATOM 2563 C CA . ALA B 1 24 ? 6.223 -36.969 -1.028 1 96.94 24 ALA B CA 1
ATOM 2564 C C . ALA B 1 24 ? 7.27 -36.469 -0.038 1 96.94 24 ALA B C 1
ATOM 2566 O O . ALA B 1 24 ? 7.781 -37.25 0.774 1 96.94 24 ALA B O 1
ATOM 2567 N N . GLN B 1 25 ? 7.516 -35.219 -0.08 1 97.38 25 GLN B N 1
ATOM 2568 C CA . GLN B 1 25 ? 8.602 -34.625 0.692 1 97.38 25 GLN B CA 1
ATOM 2569 C C . GLN B 1 25 ? 8.086 -34 1.98 1 97.38 25 GLN B C 1
ATOM 2571 O O . GLN B 1 25 ? 8.828 -33.875 2.961 1 97.38 25 GLN B O 1
ATOM 2576 N N . TYR B 1 26 ? 6.832 -33.594 2.004 1 98.44 26 TYR B N 1
ATOM 2577 C CA . TYR B 1 26 ? 6.281 -32.844 3.125 1 98.44 26 TYR B CA 1
ATOM 2578 C C . TYR B 1 26 ? 4.965 -33.438 3.596 1 98.44 26 TYR B C 1
ATOM 2580 O O . TYR B 1 26 ? 4.285 -34.125 2.834 1 98.44 26 TYR B O 1
ATOM 2588 N N . GLN B 1 27 ? 4.672 -33.281 4.863 1 98.31 27 GLN B N 1
ATOM 2589 C CA . GLN B 1 27 ? 3.305 -33.438 5.348 1 98.31 27 GLN B CA 1
ATOM 2590 C C . GLN B 1 27 ? 2.475 -32.188 5.086 1 98.31 27 GLN B C 1
ATOM 2592 O O . GLN B 1 27 ? 2.754 -31.125 5.645 1 98.31 27 GLN B O 1
ATOM 2597 N N . ILE B 1 28 ? 1.429 -32.312 4.262 1 98.62 28 ILE B N 1
ATOM 2598 C CA . ILE B 1 28 ? 0.747 -31.109 3.771 1 98.62 28 ILE B CA 1
ATOM 2599 C C . ILE B 1 28 ? -0.65 -31.031 4.383 1 98.62 28 ILE B C 1
ATOM 2601 O O . ILE B 1 28 ? -1.386 -32 4.402 1 98.62 28 ILE B O 1
ATOM 2605 N N . TYR B 1 29 ? -0.999 -29.906 4.953 1 98.5 29 TYR B N 1
ATOM 2606 C CA . TYR B 1 29 ? -2.34 -29.531 5.383 1 98.5 29 TYR B CA 1
ATOM 2607 C C . TYR B 1 29 ? -2.885 -28.391 4.531 1 98.5 29 TYR B C 1
ATOM 2609 O O . TYR B 1 29 ? -2.203 -27.391 4.316 1 98.5 29 TYR B O 1
ATOM 2617 N N . VAL B 1 30 ? -4.125 -28.547 4.023 1 98.5 30 VAL B N 1
ATOM 2618 C CA . VAL B 1 30 ? -4.762 -27.547 3.176 1 98.5 30 VAL B CA 1
ATOM 2619 C C . VAL B 1 30 ? -5.938 -26.922 3.918 1 98.5 30 VAL B C 1
ATOM 2621 O O . VAL B 1 30 ? -6.75 -27.625 4.523 1 98.5 30 VAL B O 1
ATOM 2624 N N . PHE B 1 31 ? -5.988 -25.625 3.957 1 98 31 PHE B N 1
ATOM 2625 C CA . PHE B 1 31 ? -7.129 -24.844 4.441 1 98 31 PHE B CA 1
ATOM 2626 C C . PHE B 1 31 ? -7.688 -23.953 3.338 1 98 31 PHE B C 1
ATOM 2628 O O . PHE B 1 31 ? -6.973 -23.109 2.791 1 98 31 PHE B O 1
ATOM 2635 N N . ASP B 1 32 ? -8.898 -24.172 2.986 1 97.38 32 ASP B N 1
ATOM 2636 C CA . ASP B 1 32 ? -9.508 -23.422 1.892 1 97.38 32 ASP B CA 1
ATOM 2637 C C . ASP B 1 32 ? -11.023 -23.312 2.078 1 97.38 32 ASP B C 1
ATOM 2639 O O . ASP B 1 32 ? -11.648 -24.203 2.643 1 97.38 32 ASP B O 1
ATOM 2643 N N . LYS B 1 33 ? -11.57 -22.156 1.588 1 95.38 33 LYS B N 1
ATOM 2644 C CA . LYS B 1 33 ? -13.016 -21.938 1.651 1 95.38 33 LYS B CA 1
ATOM 2645 C C . LYS B 1 33 ? -13.742 -22.844 0.654 1 95.38 33 LYS B C 1
ATOM 2647 O O . LYS B 1 33 ? -14.898 -23.219 0.875 1 95.38 33 LYS B O 1
ATOM 2652 N N . TYR B 1 34 ? -13.133 -23.188 -0.424 1 95.31 34 TYR B N 1
ATOM 2653 C CA . TYR B 1 34 ? -13.648 -24.078 -1.455 1 95.31 34 TYR B CA 1
ATOM 2654 C C . TYR B 1 34 ? -12.711 -25.266 -1.679 1 95.31 34 TYR B C 1
ATOM 2656 O O . TYR B 1 34 ? -11.539 -25.078 -2.01 1 95.31 34 TYR B O 1
ATOM 2664 N N . ILE B 1 35 ? -13.25 -26.5 -1.546 1 97.38 35 ILE B N 1
ATOM 2665 C CA . ILE B 1 35 ? -12.422 -27.688 -1.655 1 97.38 35 ILE B CA 1
ATOM 2666 C C . ILE B 1 35 ? -12.711 -28.406 -2.973 1 97.38 35 ILE B C 1
ATOM 2668 O O . ILE B 1 35 ? -13.867 -28.703 -3.281 1 97.38 35 ILE B O 1
ATOM 2672 N N . ASP B 1 36 ? -11.672 -28.578 -3.742 1 97.31 36 ASP B N 1
ATOM 2673 C CA . ASP B 1 36 ? -11.766 -29.438 -4.918 1 97.31 36 ASP B CA 1
ATOM 2674 C C . ASP B 1 36 ? -11.672 -30.906 -4.535 1 97.31 36 ASP B C 1
ATOM 2676 O O . ASP B 1 36 ? -10.609 -31.516 -4.664 1 97.31 36 ASP B O 1
ATOM 2680 N N . HIS B 1 37 ? -12.773 -31.594 -4.238 1 96.88 37 HIS B N 1
ATOM 2681 C CA . HIS B 1 37 ? -12.797 -32.938 -3.705 1 96.88 37 HIS B CA 1
ATOM 2682 C C . HIS B 1 37 ? -12.266 -33.938 -4.723 1 96.88 37 HIS B C 1
ATOM 2684 O O . HIS B 1 37 ? -11.625 -34.938 -4.355 1 96.88 37 HIS B O 1
ATOM 2690 N N . VAL B 1 38 ? -12.508 -33.688 -5.969 1 97.44 38 VAL B N 1
ATOM 2691 C CA . VAL B 1 38 ? -12.039 -34.562 -7.02 1 97.44 38 VAL B CA 1
ATOM 2692 C C . VAL B 1 38 ? -10.516 -34.594 -7.035 1 97.44 38 VAL B C 1
ATOM 2694 O O . VAL B 1 38 ? -9.906 -35.688 -7.113 1 97.44 38 VAL B O 1
ATOM 2697 N N . PHE B 1 39 ? -9.914 -33.438 -6.922 1 98 39 PHE B N 1
ATOM 2698 C CA . PHE B 1 39 ? -8.453 -33.344 -6.902 1 98 39 PHE B CA 1
ATOM 2699 C C . PHE B 1 39 ? -7.879 -34.094 -5.699 1 98 39 PHE B C 1
ATOM 2701 O O . PHE B 1 39 ? -6.926 -34.875 -5.836 1 98 39 PHE B O 1
ATOM 2708 N N . PHE B 1 40 ? -8.492 -33.969 -4.57 1 98.19 40 PHE B N 1
ATOM 2709 C CA . PHE B 1 40 ? -7.898 -34.438 -3.328 1 98.19 40 PHE B CA 1
ATOM 2710 C C . PHE B 1 40 ? -8.125 -35.938 -3.158 1 98.19 40 PHE B C 1
ATOM 2712 O O . PHE B 1 40 ? -7.484 -36.562 -2.316 1 98.19 40 PHE B O 1
ATOM 2719 N N . GLU B 1 41 ? -9 -36.562 -3.934 1 97.94 41 GLU B N 1
ATOM 2720 C CA . GLU B 1 41 ? -9.141 -38.031 -3.967 1 97.94 41 GLU B CA 1
ATOM 2721 C C . GLU B 1 41 ? -7.852 -38.688 -4.426 1 97.94 41 GLU B C 1
ATOM 2723 O O . GLU B 1 41 ? -7.531 -39.812 -3.986 1 97.94 41 GLU B O 1
ATOM 2728 N N . ALA B 1 42 ? -7.164 -37.969 -5.242 1 97.62 42 ALA B N 1
ATOM 2729 C CA . ALA B 1 42 ? -5.922 -38.5 -5.797 1 97.62 42 ALA B CA 1
ATOM 2730 C C . ALA B 1 42 ? -4.77 -38.344 -4.809 1 97.62 42 ALA B C 1
ATOM 2732 O O . ALA B 1 42 ? -3.711 -38.938 -4.977 1 97.62 42 ALA B O 1
ATOM 2733 N N . TYR B 1 43 ? -4.945 -37.594 -3.752 1 97.94 43 TYR B N 1
ATOM 2734 C CA . TYR B 1 43 ? -3.914 -37.312 -2.758 1 97.94 43 TYR B CA 1
ATOM 2735 C C . TYR B 1 43 ? -4.445 -37.531 -1.348 1 97.94 43 TYR B C 1
ATOM 2737 O O . TYR B 1 43 ? -4.492 -36.594 -0.541 1 97.94 43 TYR B O 1
ATOM 2745 N N . PRO B 1 44 ? -4.703 -38.719 -0.99 1 97.06 44 PRO B N 1
ATOM 2746 C CA . PRO B 1 44 ? -5.336 -39.031 0.294 1 97.06 44 PRO B CA 1
ATOM 2747 C C . PRO B 1 44 ? -4.438 -38.719 1.486 1 97.06 44 PRO B C 1
ATOM 2749 O O . PRO B 1 44 ? -4.918 -38.625 2.619 1 97.06 44 PRO B O 1
ATOM 2752 N N . GLN B 1 45 ? -3.164 -38.594 1.294 1 96.5 45 GLN B N 1
ATOM 2753 C CA . GLN B 1 45 ? -2.229 -38.312 2.377 1 96.5 45 GLN B CA 1
ATOM 2754 C C . GLN B 1 45 ? -2.277 -36.844 2.777 1 96.5 45 GLN B C 1
ATOM 2756 O O . GLN B 1 45 ? -1.706 -36.438 3.797 1 96.5 45 GLN B O 1
ATOM 2761 N N . VAL B 1 46 ? -2.918 -35.969 1.964 1 98.19 46 VAL B N 1
ATOM 2762 C CA . VAL B 1 46 ? -3.047 -34.562 2.254 1 98.19 46 VAL B CA 1
ATOM 2763 C C . VAL B 1 46 ? -4.23 -34.312 3.191 1 98.19 46 VAL B C 1
ATOM 2765 O O . VAL B 1 46 ? -5.32 -34.844 2.965 1 98.19 46 VAL B O 1
ATOM 2768 N N . ASN B 1 47 ? -4.055 -33.625 4.289 1 97.62 47 ASN B N 1
ATOM 2769 C CA . ASN B 1 47 ? -5.141 -33.219 5.184 1 97.62 47 ASN B CA 1
ATOM 2770 C C . ASN B 1 47 ? -5.855 -31.969 4.688 1 97.62 47 ASN B C 1
ATOM 2772 O O . ASN B 1 47 ? -5.23 -30.922 4.512 1 97.62 47 ASN B O 1
ATOM 2776 N N . VAL B 1 48 ? -7.184 -32.094 4.473 1 98 48 VAL B N 1
ATOM 2777 C CA . VAL B 1 48 ? -7.93 -30.984 3.869 1 98 48 VAL B CA 1
ATOM 2778 C C . VAL B 1 48 ? -8.992 -30.484 4.844 1 98 48 VAL B C 1
ATOM 2780 O O . VAL B 1 48 ? -9.742 -31.281 5.414 1 98 48 VAL B O 1
ATOM 2783 N N . SER B 1 49 ? -9.023 -29.172 5.102 1 97.38 49 SER B N 1
ATOM 2784 C CA . SER B 1 49 ? -10.031 -28.531 5.945 1 97.38 49 SER B CA 1
ATOM 2785 C C . SER B 1 49 ? -10.719 -27.391 5.211 1 97.38 49 SER B C 1
ATOM 2787 O O . SER B 1 49 ? -10.062 -26.453 4.742 1 97.38 49 SER B O 1
ATOM 2789 N N . GLU B 1 50 ? -12.039 -27.484 5.078 1 96.94 50 GLU B N 1
ATOM 2790 C CA . GLU B 1 50 ? -12.828 -26.391 4.531 1 96.94 50 GLU B CA 1
ATOM 2791 C C . GLU B 1 50 ? -13.031 -25.281 5.566 1 96.94 50 GLU B C 1
ATOM 2793 O O . GLU B 1 50 ? -13.75 -25.469 6.547 1 96.94 50 GLU B O 1
ATOM 2798 N N . LEU B 1 51 ? -12.344 -24.109 5.371 1 95.31 51 LEU B N 1
ATOM 2799 C CA . LEU B 1 51 ? -12.312 -23.047 6.363 1 95.31 51 LEU B CA 1
ATOM 2800 C C . LEU B 1 51 ? -12.281 -21.672 5.688 1 95.31 51 LEU B C 1
ATOM 2802 O O . LEU B 1 51 ? -11.484 -21.453 4.766 1 95.31 51 LEU B O 1
ATOM 2806 N N . ASP B 1 52 ? -13.195 -20.781 6.055 1 95.19 52 ASP B N 1
ATOM 2807 C CA . ASP B 1 52 ? -13.133 -19.391 5.645 1 95.19 52 ASP B CA 1
ATOM 2808 C C . ASP B 1 52 ? -12.266 -18.562 6.598 1 95.19 52 ASP B C 1
ATOM 2810 O O . ASP B 1 52 ? -12.734 -18.141 7.652 1 95.19 52 ASP B O 1
ATOM 2814 N N . LEU B 1 53 ? -11.125 -18.281 6.227 1 94.44 53 LEU B N 1
ATOM 2815 C CA . LEU B 1 53 ? -10.117 -17.734 7.129 1 94.44 53 LEU B CA 1
ATOM 2816 C C . LEU B 1 53 ? -10.336 -16.25 7.352 1 94.44 53 LEU B C 1
ATOM 2818 O O . LEU B 1 53 ? -9.648 -15.633 8.172 1 94.44 53 LEU B O 1
ATOM 2822 N N . VAL B 1 54 ? -11.258 -15.633 6.625 1 92.75 54 VAL B N 1
ATOM 2823 C CA . VAL B 1 54 ? -11.672 -14.273 6.949 1 92.75 54 VAL B CA 1
ATOM 2824 C C . VAL B 1 54 ? -12.461 -14.273 8.258 1 92.75 54 VAL B C 1
ATOM 2826 O O . VAL B 1 54 ? -12.328 -13.352 9.07 1 92.75 54 VAL B O 1
ATOM 2829 N N . GLN B 1 55 ? -13.156 -15.297 8.477 1 91.06 55 GLN B N 1
ATOM 2830 C CA . GLN B 1 55 ? -14.086 -15.352 9.594 1 91.06 55 GLN B CA 1
ATOM 2831 C C . GLN B 1 55 ? -13.594 -16.328 10.672 1 91.06 55 GLN B C 1
ATOM 2833 O O . GLN B 1 55 ? -13.938 -16.172 11.844 1 91.06 55 GLN B O 1
ATOM 2838 N N . ASP B 1 56 ? -12.82 -17.328 10.18 1 90.69 56 ASP B N 1
ATOM 2839 C CA . ASP B 1 56 ? -12.469 -18.422 11.07 1 90.69 56 ASP B CA 1
ATOM 2840 C C . ASP B 1 56 ? -10.969 -18.469 11.328 1 90.69 56 ASP B C 1
ATOM 2842 O O . ASP B 1 56 ? -10.18 -17.906 10.555 1 90.69 56 ASP B O 1
ATOM 2846 N N . LYS B 1 57 ? -10.641 -19.109 12.477 1 92.19 57 LYS B N 1
ATOM 2847 C CA . LYS B 1 57 ? -9.242 -19.359 12.82 1 92.19 57 LYS B CA 1
ATOM 2848 C C . LYS B 1 57 ? -8.914 -20.859 12.703 1 92.19 57 LYS B C 1
ATOM 2850 O O . LYS B 1 57 ? -9.773 -21.703 12.945 1 92.19 57 LYS B O 1
ATOM 2855 N N . ILE B 1 58 ? -7.711 -21.109 12.312 1 94.31 58 ILE B N 1
ATOM 2856 C CA . ILE B 1 58 ? -7.238 -22.5 12.383 1 94.31 58 ILE B CA 1
ATOM 2857 C C . ILE B 1 58 ? -7.191 -22.953 13.836 1 94.31 58 ILE B C 1
ATOM 2859 O O . ILE B 1 58 ? -6.539 -22.312 14.672 1 94.31 58 ILE B O 1
ATOM 2863 N N . PRO B 1 59 ? -7.848 -24.047 14.148 1 94.5 59 PRO B N 1
ATOM 2864 C CA . PRO B 1 59 ? -7.93 -24.5 15.547 1 94.5 59 PRO B CA 1
ATOM 2865 C C . PRO B 1 59 ? -6.559 -24.781 16.156 1 94.5 59 PRO B C 1
ATOM 2867 O O . PRO B 1 59 ? -5.656 -25.266 15.453 1 94.5 59 PRO B O 1
ATOM 2870 N N . GLU B 1 60 ? -6.504 -24.594 17.422 1 92.56 60 GLU B N 1
ATOM 2871 C CA . GLU B 1 60 ? -5.258 -24.828 18.156 1 92.56 60 GLU B CA 1
ATOM 2872 C C . GLU B 1 60 ? -4.926 -26.312 18.219 1 92.56 60 GLU B C 1
ATOM 2874 O O . GLU B 1 60 ? -3.783 -26.688 18.469 1 92.56 60 GLU B O 1
ATOM 2879 N N . SER B 1 61 ? -5.91 -27.125 17.969 1 92.75 61 SER B N 1
ATOM 2880 C CA . SER B 1 61 ? -5.73 -28.562 18.047 1 92.75 61 SER B CA 1
ATOM 2881 C C . SER B 1 61 ? -4.941 -29.078 16.844 1 92.75 61 SER B C 1
ATOM 2883 O O . SER B 1 61 ? -4.418 -30.203 16.875 1 92.75 61 SER B O 1
ATOM 2885 N N . VAL B 1 62 ? -4.887 -28.25 15.797 1 93.25 62 VAL B N 1
ATOM 2886 C CA . VAL B 1 62 ? -4.117 -28.656 14.625 1 93.25 62 VAL B CA 1
ATOM 2887 C C . VAL B 1 62 ? -2.625 -28.547 14.914 1 93.25 62 VAL B C 1
ATOM 2889 O O . VAL B 1 62 ? -2.191 -27.625 15.609 1 93.25 62 VAL B O 1
ATOM 2892 N N . VAL B 1 63 ? -1.841 -29.406 14.43 1 90.44 63 VAL B N 1
ATOM 2893 C CA . VAL B 1 63 ? -0.399 -29.438 14.656 1 90.44 63 VAL B CA 1
ATOM 2894 C C . VAL B 1 63 ? 0.217 -28.109 14.188 1 90.44 63 VAL B C 1
ATOM 2896 O O . VAL B 1 63 ? -0.342 -27.422 13.328 1 90.44 63 VAL B O 1
ATOM 2899 N N . SER B 1 64 ? 1.352 -27.797 14.75 1 93.44 64 SER B N 1
ATOM 2900 C CA . SER B 1 64 ? 2.062 -26.594 14.336 1 93.44 64 SER B CA 1
ATOM 2901 C C . SER B 1 64 ? 2.863 -26.844 13.062 1 93.44 64 SER B C 1
ATOM 2903 O O . SER B 1 64 ? 3.514 -27.875 12.914 1 93.44 64 SER B O 1
ATOM 2905 N N . PRO B 1 65 ? 2.838 -26 12.195 1 97.94 65 PRO B N 1
ATOM 2906 C CA . PRO B 1 65 ? 3.568 -26.172 10.93 1 97.94 65 PRO B CA 1
ATOM 2907 C C . PRO B 1 65 ? 5.02 -25.703 11.023 1 97.94 65 PRO B C 1
ATOM 2909 O O . PRO B 1 65 ? 5.352 -24.859 11.875 1 97.94 65 PRO B O 1
ATOM 2912 N N . ASP B 1 66 ? 5.859 -26.297 10.211 1 98.62 66 ASP B N 1
ATOM 2913 C CA . ASP B 1 66 ? 7.184 -25.75 9.945 1 98.62 66 ASP B CA 1
ATOM 2914 C C . ASP B 1 66 ? 7.113 -24.594 8.961 1 98.62 66 ASP B C 1
ATOM 2916 O O . ASP B 1 66 ? 7.883 -23.625 9.062 1 98.62 66 ASP B O 1
ATOM 2920 N N . TYR B 1 67 ? 6.238 -24.734 7.996 1 98.81 67 TYR B N 1
ATOM 2921 C CA . TYR B 1 67 ? 6.082 -23.75 6.938 1 98.81 67 TYR B CA 1
ATOM 2922 C C . TYR B 1 67 ? 4.613 -23.438 6.691 1 98.81 67 TYR B C 1
ATOM 2924 O O . TYR B 1 67 ? 3.758 -24.312 6.789 1 98.81 67 TYR B O 1
ATOM 2932 N N . ILE B 1 68 ? 4.285 -22.188 6.398 1 98.88 68 ILE B N 1
ATOM 2933 C CA . ILE B 1 68 ? 2.984 -21.766 5.898 1 98.88 68 ILE B CA 1
ATOM 2934 C C . ILE B 1 68 ? 3.154 -21.062 4.551 1 98.88 68 ILE B C 1
ATOM 2936 O O . ILE B 1 68 ? 3.988 -20.172 4.41 1 98.88 68 ILE B O 1
ATOM 2940 N N . VAL B 1 69 ? 2.514 -21.516 3.562 1 98.88 69 VAL B N 1
ATOM 2941 C CA . VAL B 1 69 ? 2.412 -20.844 2.266 1 98.88 69 VAL B CA 1
ATOM 2942 C C . VAL B 1 69 ? 1.005 -20.281 2.082 1 98.88 69 VAL B C 1
ATOM 2944 O O . VAL B 1 69 ? 0.053 -21.047 1.863 1 98.88 69 VAL B O 1
ATOM 2947 N N . ASN B 1 70 ? 0.872 -18.984 2.213 1 98.75 70 ASN B N 1
ATOM 2948 C CA . ASN B 1 70 ? -0.427 -18.328 2.109 1 98.75 70 ASN B CA 1
ATOM 2949 C C . ASN B 1 70 ? -0.749 -17.938 0.668 1 98.75 70 ASN B C 1
ATOM 2951 O O . ASN B 1 70 ? -0.248 -16.938 0.16 1 98.75 70 ASN B O 1
ATOM 2955 N N . LEU B 1 71 ? -1.621 -18.672 0.081 1 97.94 71 LEU B N 1
ATOM 2956 C CA . LEU B 1 71 ? -1.99 -18.5 -1.319 1 97.94 71 LEU B CA 1
ATOM 2957 C C . LEU B 1 71 ? -3.359 -17.844 -1.441 1 97.94 71 LEU B C 1
ATOM 2959 O O . LEU B 1 71 ? -3.834 -17.594 -2.551 1 97.94 71 LEU B O 1
ATOM 2963 N N . ALA B 1 72 ? -3.963 -17.578 -0.327 1 93.75 72 ALA B N 1
ATOM 2964 C CA . ALA B 1 72 ? -5.316 -17.016 -0.351 1 93.75 72 ALA B CA 1
ATOM 2965 C C . ALA B 1 72 ? -5.324 -15.617 -0.953 1 93.75 72 ALA B C 1
ATOM 2967 O O . ALA B 1 72 ? -4.586 -14.734 -0.504 1 93.75 72 ALA B O 1
ATOM 2968 N N . SER B 1 73 ? -6.094 -15.492 -2.012 1 90 73 SER B N 1
ATOM 2969 C CA . SER B 1 73 ? -6.258 -14.18 -2.637 1 90 73 SER B CA 1
ATOM 2970 C C . SER B 1 73 ? -7.34 -14.211 -3.709 1 90 73 SER B C 1
ATOM 2972 O O . SER B 1 73 ? -7.723 -15.289 -4.18 1 90 73 SER B O 1
ATOM 2974 N N . ILE B 1 74 ? -7.895 -13.07 -3.973 1 84.69 74 ILE B N 1
ATOM 2975 C CA . ILE B 1 74 ? -8.656 -12.828 -5.195 1 84.69 74 ILE B CA 1
ATOM 2976 C C . ILE B 1 74 ? -7.738 -12.25 -6.27 1 84.69 74 ILE B C 1
ATOM 2978 O O . ILE B 1 74 ? -7.191 -11.156 -6.102 1 84.69 74 ILE B O 1
ATOM 2982 N N . VAL B 1 75 ? -7.504 -13.008 -7.297 1 83.12 75 VAL B N 1
ATOM 2983 C CA . VAL B 1 75 ? -6.66 -12.531 -8.383 1 83.12 75 VAL B CA 1
ATOM 2984 C C . VAL B 1 75 ? -7.531 -11.961 -9.5 1 83.12 75 VAL B C 1
ATOM 2986 O O . VAL B 1 75 ? -8.422 -12.648 -10.016 1 83.12 75 VAL B O 1
ATOM 2989 N N . THR B 1 76 ? -7.367 -10.711 -9.766 1 85.12 76 THR B N 1
ATOM 2990 C CA . THR B 1 76 ? -8.172 -10.086 -10.812 1 85.12 76 THR B CA 1
ATOM 2991 C C . THR B 1 76 ? -7.363 -9.031 -11.555 1 85.12 76 THR B C 1
ATOM 2993 O O . THR B 1 76 ? -6.508 -8.367 -10.969 1 85.12 76 THR B O 1
ATOM 2996 N N . ALA B 1 77 ? -7.656 -8.961 -12.82 1 77.81 77 ALA B N 1
ATOM 2997 C CA . ALA B 1 77 ? -7.055 -7.922 -13.648 1 77.81 77 ALA B CA 1
ATOM 2998 C C . ALA B 1 77 ? -7.953 -6.691 -13.719 1 77.81 77 ALA B C 1
ATOM 3000 O O . ALA B 1 77 ? -7.559 -5.66 -14.273 1 77.81 77 ALA B O 1
ATOM 3001 N N . GLU B 1 78 ? -9.094 -6.844 -13.141 1 83 78 GLU B N 1
ATOM 3002 C CA . GLU B 1 78 ? -10.047 -5.742 -13.188 1 83 78 GLU B CA 1
ATOM 3003 C C . GLU B 1 78 ? -9.539 -4.539 -12.391 1 83 78 GLU B C 1
ATOM 3005 O O . GLU B 1 78 ? -8.945 -4.699 -11.328 1 83 78 GLU B O 1
ATOM 3010 N N . ARG B 1 79 ? -9.781 -3.375 -13.016 1 88.38 79 ARG B N 1
ATOM 3011 C CA . ARG B 1 79 ? -9.367 -2.146 -12.352 1 88.38 79 ARG B CA 1
ATOM 3012 C C . ARG B 1 79 ? -10.555 -1.439 -11.711 1 88.38 79 ARG B C 1
ATOM 3014 O O . ARG B 1 79 ? -10.586 -0.209 -11.641 1 88.38 79 ARG B O 1
ATOM 3021 N N . ASP B 1 80 ? -11.492 -2.238 -11.297 1 91.75 80 ASP B N 1
ATOM 3022 C CA . ASP B 1 80 ? -12.695 -1.72 -10.648 1 91.75 80 ASP B CA 1
ATOM 3023 C C . ASP B 1 80 ? -12.414 -1.322 -9.203 1 91.75 80 ASP B C 1
ATOM 3025 O O . ASP B 1 80 ? -12.023 -2.162 -8.383 1 91.75 80 ASP B O 1
ATOM 3029 N N . LEU B 1 81 ? -12.68 -0.026 -8.898 1 94.38 81 LEU B N 1
ATOM 3030 C CA . LEU B 1 81 ? -12.367 0.515 -7.582 1 94.38 81 LEU B CA 1
ATOM 3031 C C . LEU B 1 81 ? -13.258 -0.102 -6.512 1 94.38 81 LEU B C 1
ATOM 3033 O O . LEU B 1 81 ? -12.914 -0.095 -5.328 1 94.38 81 LEU B O 1
ATOM 3037 N N . THR B 1 82 ? -14.391 -0.633 -6.855 1 93 82 THR B N 1
ATOM 3038 C CA . THR B 1 82 ? -15.344 -1.2 -5.906 1 93 82 THR B CA 1
ATOM 3039 C C . THR B 1 82 ? -14.828 -2.523 -5.348 1 93 82 THR B C 1
ATOM 3041 O O . THR B 1 82 ? -15.391 -3.062 -4.395 1 93 82 THR B O 1
ATOM 3044 N N . LEU B 1 83 ? -13.719 -2.969 -5.812 1 93.81 83 LEU B N 1
ATOM 3045 C CA . LEU B 1 83 ? -13.18 -4.266 -5.418 1 93.81 83 LEU B CA 1
ATOM 3046 C C . LEU B 1 83 ? -12.297 -4.133 -4.18 1 93.81 83 LEU B C 1
ATOM 3048 O O . LEU B 1 83 ? -11.93 -5.137 -3.564 1 93.81 83 LEU B O 1
ATOM 3052 N N . PHE B 1 84 ? -11.977 -2.922 -3.75 1 95.31 84 PHE B N 1
ATOM 3053 C CA . PHE B 1 84 ? -11.023 -2.695 -2.672 1 95.31 84 PHE B CA 1
ATOM 3054 C C . PHE B 1 84 ? -11.43 -3.465 -1.42 1 95.31 84 PHE B C 1
ATOM 3056 O O . PHE B 1 84 ? -10.617 -4.191 -0.842 1 95.31 84 PHE B O 1
ATOM 3063 N N . ASP B 1 85 ? -12.672 -3.346 -1.068 1 93.38 85 ASP B N 1
ATOM 3064 C CA . ASP B 1 85 ? -13.102 -3.941 0.19 1 93.38 85 ASP B CA 1
ATOM 3065 C C . ASP B 1 85 ? -12.914 -5.457 0.176 1 93.38 85 ASP B C 1
ATOM 3067 O O . ASP B 1 85 ? -12.352 -6.027 1.114 1 93.38 85 ASP B O 1
ATOM 3071 N N . ASP B 1 86 ? -13.352 -6.082 -0.872 1 94.44 86 ASP B N 1
ATOM 3072 C CA . ASP B 1 86 ? -13.219 -7.527 -1.003 1 94.44 86 ASP B CA 1
ATOM 3073 C C . ASP B 1 86 ? -11.75 -7.945 -1.049 1 94.44 86 ASP B C 1
ATOM 3075 O O . ASP B 1 86 ? -11.367 -8.938 -0.433 1 94.44 86 ASP B O 1
ATOM 3079 N N . LEU B 1 87 ? -10.984 -7.18 -1.739 1 95.81 87 LEU B N 1
ATOM 3080 C CA . LEU B 1 87 ? -9.57 -7.48 -1.881 1 95.81 87 LEU B CA 1
ATOM 3081 C C . LEU B 1 87 ? -8.844 -7.328 -0.547 1 95.81 87 LEU B C 1
ATOM 3083 O O . LEU B 1 87 ? -8.016 -8.164 -0.189 1 95.81 87 LEU B O 1
ATOM 3087 N N . ILE B 1 88 ? -9.133 -6.293 0.184 1 96.44 88 ILE B N 1
ATOM 3088 C CA . ILE B 1 88 ? -8.508 -6.062 1.481 1 96.44 88 ILE B CA 1
ATOM 3089 C C . ILE B 1 88 ? -8.891 -7.184 2.445 1 96.44 88 ILE B C 1
ATOM 3091 O O . ILE B 1 88 ? -8.039 -7.715 3.164 1 96.44 88 ILE B O 1
ATOM 3095 N N . SER B 1 89 ? -10.102 -7.539 2.43 1 93.12 89 SER B N 1
ATOM 3096 C CA . SER B 1 89 ? -10.578 -8.617 3.289 1 93.12 89 SER B CA 1
ATOM 3097 C C . SER B 1 89 ? -9.898 -9.938 2.953 1 93.12 89 SER B C 1
ATOM 3099 O O . SER B 1 89 ? -9.391 -10.625 3.844 1 93.12 89 SER B O 1
ATOM 3101 N N . SER B 1 90 ? -9.781 -10.258 1.749 1 93.19 90 SER B N 1
ATOM 3102 C CA . SER B 1 90 ? -9.305 -11.562 1.3 1 93.19 90 SER B CA 1
ATOM 3103 C C . SER B 1 90 ? -7.785 -11.641 1.332 1 93.19 90 SER B C 1
ATOM 3105 O O . SER B 1 90 ? -7.207 -12.719 1.153 1 93.19 90 SER B O 1
ATOM 3107 N N . ASN B 1 91 ? -7.145 -10.531 1.528 1 96.25 91 ASN B N 1
ATOM 3108 C CA . ASN B 1 91 ? -5.688 -10.547 1.549 1 96.25 91 ASN B CA 1
ATOM 3109 C C . ASN B 1 91 ? -5.141 -10.094 2.9 1 96.25 91 ASN B C 1
ATOM 3111 O O . ASN B 1 91 ? -4.566 -10.898 3.641 1 96.25 91 ASN B O 1
ATOM 3115 N N . LEU B 1 92 ? -5.457 -8.922 3.281 1 97.38 92 LEU B N 1
ATOM 3116 C CA . LEU B 1 92 ? -4.887 -8.359 4.5 1 97.38 92 LEU B CA 1
ATOM 3117 C C . LEU B 1 92 ? -5.453 -9.047 5.734 1 97.38 92 LEU B C 1
ATOM 3119 O O . LEU B 1 92 ? -4.707 -9.438 6.637 1 97.38 92 LEU B O 1
ATOM 3123 N N . LYS B 1 93 ? -6.773 -9.148 5.781 1 95.94 93 LYS B N 1
ATOM 3124 C CA . LYS B 1 93 ? -7.402 -9.719 6.973 1 95.94 93 LYS B CA 1
ATOM 3125 C C . LYS B 1 93 ? -6.945 -11.156 7.203 1 95.94 93 LYS B C 1
ATOM 3127 O O . LYS B 1 93 ? -6.684 -11.555 8.344 1 95.94 93 LYS B O 1
ATOM 3132 N N . ILE B 1 94 ? -6.812 -11.93 6.156 1 97.44 94 ILE B N 1
ATOM 3133 C CA . ILE B 1 94 ? -6.359 -13.312 6.273 1 97.44 94 ILE B CA 1
ATOM 3134 C C . ILE B 1 94 ? -4.93 -13.344 6.805 1 97.44 94 ILE B C 1
ATOM 3136 O O . ILE B 1 94 ? -4.613 -14.125 7.711 1 97.44 94 ILE B O 1
ATOM 3140 N N . LEU B 1 95 ? -4.039 -12.508 6.266 1 98.19 95 LEU B N 1
ATOM 3141 C CA . LEU B 1 95 ? -2.668 -12.414 6.758 1 98.19 95 LEU B CA 1
ATOM 3142 C C . LEU B 1 95 ? -2.643 -12.109 8.25 1 98.19 95 LEU B C 1
ATOM 3144 O O . LEU B 1 95 ? -1.956 -12.781 9.016 1 98.19 95 LEU B O 1
ATOM 3148 N N . LEU B 1 96 ? -3.467 -11.125 8.664 1 97.62 96 LEU B N 1
ATOM 3149 C CA . LEU B 1 96 ? -3.471 -10.695 10.055 1 97.62 96 LEU B CA 1
ATOM 3150 C C . LEU B 1 96 ? -4.02 -11.797 10.961 1 97.62 96 LEU B C 1
ATOM 3152 O O . LEU B 1 96 ? -3.512 -12.008 12.07 1 97.62 96 LEU B O 1
ATOM 3156 N N . ASN B 1 97 ? -5.059 -12.484 10.508 1 96.56 97 ASN B N 1
ATOM 3157 C CA . ASN B 1 97 ? -5.613 -13.586 11.281 1 96.56 97 ASN B CA 1
ATOM 3158 C C . ASN B 1 97 ? -4.602 -14.719 11.445 1 96.56 97 ASN B C 1
ATOM 3160 O O . ASN B 1 97 ? -4.48 -15.297 12.531 1 96.56 97 ASN B O 1
ATOM 3164 N N . LEU B 1 98 ? -3.898 -15.023 10.422 1 97.94 98 LEU B N 1
ATOM 3165 C CA . LEU B 1 98 ? -2.877 -16.062 10.484 1 97.94 98 LEU B CA 1
ATOM 3166 C C . LEU B 1 98 ? -1.729 -15.641 11.398 1 97.94 98 LEU B C 1
ATOM 3168 O O . LEU B 1 98 ? -1.208 -16.453 12.164 1 97.94 98 LEU B O 1
ATOM 3172 N N . TYR B 1 99 ? -1.312 -14.359 11.281 1 98.19 99 TYR B N 1
ATOM 3173 C CA . TYR B 1 99 ? -0.303 -13.836 12.188 1 98.19 99 TYR B CA 1
ATOM 3174 C C . TYR B 1 99 ? -0.733 -14.008 13.641 1 98.19 99 TYR B C 1
ATOM 3176 O O . TYR B 1 99 ? 0.041 -14.5 14.469 1 98.19 99 TYR B O 1
ATOM 3184 N N . GLU B 1 100 ? -1.987 -13.609 13.922 1 96.5 100 GLU B N 1
ATOM 3185 C CA . GLU B 1 100 ? -2.496 -13.711 15.281 1 96.5 100 GLU B CA 1
ATOM 3186 C C . GLU B 1 100 ? -2.475 -15.164 15.766 1 96.5 100 GLU B C 1
ATOM 3188 O O . GLU B 1 100 ? -2.127 -15.43 16.922 1 96.5 100 GLU B O 1
ATOM 3193 N N . ARG B 1 101 ? -2.787 -16.062 14.891 1 96.81 101 ARG B N 1
ATOM 3194 C CA . ARG B 1 101 ? -2.873 -17.469 15.242 1 96.81 101 ARG B CA 1
ATOM 3195 C C . ARG B 1 101 ? -1.487 -18.062 15.484 1 96.81 101 ARG B C 1
ATOM 3197 O O . ARG B 1 101 ? -1.317 -18.922 16.344 1 96.81 101 ARG B O 1
ATOM 3204 N N . PHE B 1 102 ? -0.478 -17.531 14.797 1 97.69 102 PHE B N 1
ATOM 3205 C CA . PHE B 1 102 ? 0.782 -18.266 14.789 1 97.69 102 PHE B CA 1
ATOM 3206 C C . PHE B 1 102 ? 1.91 -17.422 15.352 1 97.69 102 PHE B C 1
ATOM 3208 O O . PHE B 1 102 ? 3.064 -17.844 15.391 1 97.69 102 PHE B O 1
ATOM 3215 N N . LYS B 1 103 ? 1.492 -16.156 15.68 1 95.44 103 LYS B N 1
ATOM 3216 C CA . LYS B 1 103 ? 2.514 -15.328 16.312 1 95.44 103 LYS B CA 1
ATOM 3217 C C . LYS B 1 103 ? 3.07 -16.016 17.562 1 95.44 103 LYS B C 1
ATOM 3219 O O . LYS B 1 103 ? 2.318 -16.609 18.344 1 95.44 103 LYS B O 1
ATOM 3224 N N . GLY B 1 104 ? 4.316 -16.172 17.766 1 93.38 104 GLY B N 1
ATOM 3225 C CA . GLY B 1 104 ? 4.926 -16.797 18.938 1 93.38 104 GLY B CA 1
ATOM 3226 C C . GLY B 1 104 ? 5.145 -18.281 18.781 1 93.38 104 GLY B C 1
ATOM 3227 O O . GLY B 1 104 ? 5.645 -18.953 19.688 1 93.38 104 GLY B O 1
ATOM 3228 N N . ASN B 1 105 ? 4.629 -18.828 17.625 1 94.31 105 ASN B N 1
ATOM 3229 C CA . ASN B 1 105 ? 4.867 -20.234 17.359 1 94.31 105 ASN B CA 1
ATOM 3230 C C . ASN B 1 105 ? 6.328 -20.5 17 1 94.31 105 ASN B C 1
ATOM 3232 O O . ASN B 1 105 ? 6.766 -20.203 15.891 1 94.31 105 ASN B O 1
ATOM 3236 N N . PHE B 1 106 ? 6.98 -21.203 17.766 1 93.88 106 PHE B N 1
ATOM 3237 C CA . PHE B 1 106 ? 8.422 -21.391 17.625 1 93.88 106 PHE B CA 1
ATOM 3238 C C . PHE B 1 106 ? 8.734 -22.406 16.531 1 93.88 106 PHE B C 1
ATOM 3240 O O . PHE B 1 106 ? 9.852 -22.453 16 1 93.88 106 PHE B O 1
ATOM 3247 N N . SER B 1 107 ? 7.758 -23.234 16.25 1 96.69 107 SER B N 1
ATOM 3248 C CA . SER B 1 107 ? 7.984 -24.266 15.234 1 96.69 107 SER B CA 1
ATOM 3249 C C . SER B 1 107 ? 7.957 -23.656 13.836 1 96.69 107 SER B C 1
ATOM 3251 O O . SER B 1 107 ? 8.539 -24.219 12.898 1 96.69 107 SER B O 1
ATOM 3253 N N . LEU B 1 108 ? 7.293 -22.594 13.672 1 98.5 108 LEU B N 1
ATOM 3254 C CA . LEU B 1 108 ? 7.164 -21.969 12.359 1 98.5 108 LEU B CA 1
ATOM 3255 C C . LEU B 1 108 ? 8.5 -21.375 11.906 1 98.5 108 LEU B C 1
ATOM 3257 O O . LEU B 1 108 ? 9.008 -20.438 12.523 1 98.5 108 LEU B O 1
ATOM 3261 N N . LYS B 1 109 ? 9.023 -21.938 10.852 1 98.69 109 LYS B N 1
ATOM 3262 C CA . LYS B 1 109 ? 10.328 -21.531 10.336 1 98.69 109 LYS B CA 1
ATOM 3263 C C . LYS B 1 109 ? 10.188 -20.453 9.258 1 98.69 109 LYS B C 1
ATOM 3265 O O . LYS B 1 109 ? 11.023 -19.562 9.148 1 98.69 109 LYS B O 1
ATOM 3270 N N . LEU B 1 110 ? 9.133 -20.609 8.477 1 98.81 110 LEU B N 1
ATOM 3271 C CA . LEU B 1 110 ? 8.953 -19.656 7.387 1 98.81 110 LEU B CA 1
ATOM 3272 C C . LEU B 1 110 ? 7.48 -19.547 7.008 1 98.81 110 LEU B C 1
ATOM 3274 O O . LEU B 1 110 ? 6.785 -20.547 6.867 1 98.81 110 LEU B O 1
ATOM 3278 N N . PHE B 1 111 ? 7 -18.328 6.961 1 98.94 111 PHE B N 1
ATOM 3279 C CA . PHE B 1 111 ? 5.703 -17.938 6.418 1 98.94 111 PHE B CA 1
ATOM 3280 C C . PHE B 1 111 ? 5.867 -17.25 5.07 1 98.94 111 PHE B C 1
ATOM 3282 O O . PHE B 1 111 ? 6.438 -16.156 4.992 1 98.94 111 PHE B O 1
ATOM 3289 N N . ILE B 1 112 ? 5.414 -17.875 3.984 1 98.94 112 ILE B N 1
ATOM 3290 C CA . ILE B 1 112 ? 5.5 -17.25 2.664 1 98.94 112 ILE B CA 1
ATOM 3291 C C . ILE B 1 112 ? 4.199 -16.531 2.348 1 98.94 112 ILE B C 1
ATOM 3293 O O . ILE B 1 112 ? 3.141 -17.156 2.236 1 98.94 112 ILE B O 1
ATOM 3297 N N . GLN B 1 113 ? 4.273 -15.25 2.273 1 98.81 113 GLN B N 1
ATOM 3298 C CA . GLN B 1 113 ? 3.201 -14.391 1.784 1 98.81 113 GLN B CA 1
ATOM 3299 C C . GLN B 1 113 ? 3.385 -14.07 0.304 1 98.81 113 GLN B C 1
ATOM 3301 O O . GLN B 1 113 ? 4.496 -13.773 -0.139 1 98.81 113 GLN B O 1
ATOM 3306 N N . PHE B 1 114 ? 2.318 -14.086 -0.438 1 98.44 114 PHE B N 1
ATOM 3307 C CA . PHE B 1 114 ? 2.422 -13.805 -1.865 1 98.44 114 PHE B CA 1
ATOM 3308 C C . PHE B 1 114 ? 2.043 -12.359 -2.166 1 98.44 114 PHE B C 1
ATOM 3310 O O . PHE B 1 114 ? 0.924 -11.93 -1.876 1 98.44 114 PHE B O 1
ATOM 3317 N N . GLY B 1 115 ? 2.953 -11.633 -2.662 1 98.06 115 GLY B N 1
ATOM 3318 C CA . GLY B 1 115 ? 2.662 -10.391 -3.357 1 98.06 115 GLY B CA 1
ATOM 3319 C C . GLY B 1 115 ? 2.332 -10.586 -4.824 1 98.06 115 GLY B C 1
ATOM 3320 O O . GLY B 1 115 ? 1.642 -11.539 -5.188 1 98.06 115 GLY B O 1
ATOM 3321 N N . SER B 1 116 ? 2.719 -9.688 -5.66 1 96.88 116 SER B N 1
ATOM 3322 C CA . SER B 1 116 ? 2.508 -9.75 -7.102 1 96.88 116 SER B CA 1
ATOM 3323 C C . SER B 1 116 ? 3.496 -8.859 -7.848 1 96.88 116 SER B C 1
ATOM 3325 O O . SER B 1 116 ? 3.844 -7.777 -7.371 1 96.88 116 SER B O 1
ATOM 3327 N N . SER B 1 117 ? 3.916 -9.344 -9.023 1 95.81 117 SER B N 1
ATOM 3328 C CA . SER B 1 117 ? 4.742 -8.484 -9.867 1 95.81 117 SER B CA 1
ATOM 3329 C C . SER B 1 117 ? 3.982 -7.23 -10.289 1 95.81 117 SER B C 1
ATOM 3331 O O . SER B 1 117 ? 4.59 -6.227 -10.664 1 95.81 117 SER B O 1
ATOM 3333 N N . GLU B 1 118 ? 2.67 -7.262 -10.219 1 95.12 118 GLU B N 1
ATOM 3334 C CA . GLU B 1 118 ? 1.847 -6.117 -10.602 1 95.12 118 GLU B CA 1
ATOM 3335 C C . GLU B 1 118 ? 2.07 -4.941 -9.656 1 95.12 118 GLU B C 1
ATOM 3337 O O . GLU B 1 118 ? 1.686 -3.811 -9.961 1 95.12 118 GLU B O 1
ATOM 3342 N N . GLU B 1 119 ? 2.65 -5.207 -8.484 1 97.19 119 GLU B N 1
ATOM 3343 C CA . GLU B 1 119 ? 2.955 -4.125 -7.551 1 97.19 119 GLU B CA 1
ATOM 3344 C C . GLU B 1 119 ? 3.889 -3.098 -8.188 1 97.19 119 GLU B C 1
ATOM 3346 O O . GLU B 1 119 ? 3.824 -1.911 -7.859 1 97.19 119 GLU B O 1
ATOM 3351 N N . TYR B 1 120 ? 4.73 -3.52 -9.125 1 96.38 120 TYR B N 1
ATOM 3352 C CA . TYR B 1 120 ? 5.777 -2.666 -9.68 1 96.38 120 TYR B CA 1
ATOM 3353 C C . TYR B 1 120 ? 5.188 -1.632 -10.633 1 96.38 120 TYR B C 1
ATOM 3355 O O . TYR B 1 120 ? 5.77 -0.565 -10.836 1 96.38 120 TYR B O 1
ATOM 3363 N N . GLY B 1 121 ? 4.062 -1.957 -11.273 1 93.62 121 GLY B N 1
ATOM 3364 C CA . GLY B 1 121 ? 3.41 -1.008 -12.164 1 93.62 121 GLY B CA 1
ATOM 3365 C C . GLY B 1 121 ? 4.125 -0.85 -13.492 1 93.62 121 GLY B C 1
ATOM 3366 O O . GLY B 1 121 ? 4.719 -1.802 -14 1 93.62 121 GLY B O 1
ATOM 3367 N N . ALA B 1 122 ? 3.904 0.315 -14.172 1 84.69 122 ALA B N 1
ATOM 3368 C CA . ALA B 1 122 ? 4.355 0.537 -15.539 1 84.69 122 ALA B CA 1
ATOM 3369 C C . ALA B 1 122 ? 5.68 1.3 -15.562 1 84.69 122 ALA B C 1
ATOM 3371 O O . ALA B 1 122 ? 5.738 2.432 -16.047 1 84.69 122 ALA B O 1
ATOM 3372 N N . LYS B 1 123 ? 6.691 0.732 -14.961 1 86 123 LYS B N 1
ATOM 3373 C CA . LYS B 1 123 ? 8.023 1.337 -14.977 1 86 123 LYS B CA 1
ATOM 3374 C C . LYS B 1 123 ? 8.984 0.522 -15.836 1 86 123 LYS B C 1
ATOM 3376 O O . LYS B 1 123 ? 8.562 -0.238 -16.703 1 86 123 LYS B O 1
ATOM 3381 N N . ILE B 1 124 ? 10.211 0.743 -15.617 1 86.44 124 ILE B N 1
ATOM 3382 C CA . ILE B 1 124 ? 11.219 0.133 -16.484 1 86.44 124 ILE B CA 1
ATOM 3383 C C . ILE B 1 124 ? 11.625 -1.229 -15.93 1 86.44 124 ILE B C 1
ATOM 3385 O O . ILE B 1 124 ? 11.984 -1.344 -14.75 1 86.44 124 ILE B O 1
ATOM 3389 N N . SER B 1 125 ? 11.578 -2.277 -16.719 1 91.5 125 SER B N 1
ATOM 3390 C CA . SER B 1 125 ? 11.984 -3.645 -16.406 1 91.5 125 SER B CA 1
ATOM 3391 C C . SER B 1 125 ? 13.453 -3.879 -16.75 1 91.5 125 SER B C 1
ATOM 3393 O O . SER B 1 125 ? 14.023 -3.176 -17.594 1 91.5 125 SER B O 1
ATOM 3395 N N . PRO B 1 126 ? 14.047 -4.797 -16.188 1 95.38 126 PRO B N 1
ATOM 3396 C CA . PRO B 1 126 ? 13.539 -5.719 -15.172 1 95.38 126 PRO B CA 1
ATOM 3397 C C . PRO B 1 126 ? 13.445 -5.074 -13.797 1 95.38 126 PRO B C 1
ATOM 3399 O O . PRO B 1 126 ? 14.352 -4.348 -13.383 1 95.38 126 PRO B O 1
ATOM 3402 N N . PHE B 1 127 ? 12.414 -5.359 -13.078 1 96.19 127 PHE B N 1
ATOM 3403 C CA . PHE B 1 127 ? 12.148 -4.773 -11.773 1 96.19 127 PHE B CA 1
ATOM 3404 C C . PHE B 1 127 ? 12.953 -5.48 -10.688 1 96.19 127 PHE B C 1
ATOM 3406 O O . PHE B 1 127 ? 13 -6.711 -10.648 1 96.19 127 PHE B O 1
ATOM 3413 N N . LYS B 1 128 ? 13.586 -4.738 -9.906 1 96.69 128 LYS B N 1
ATOM 3414 C CA . LYS B 1 128 ? 14.289 -5.25 -8.734 1 96.69 128 LYS B CA 1
ATOM 3415 C C . LYS B 1 128 ? 13.461 -5.051 -7.465 1 96.69 128 LYS B C 1
ATOM 3417 O O . LYS B 1 128 ? 12.734 -4.066 -7.34 1 96.69 128 LYS B O 1
ATOM 3422 N N . GLU B 1 129 ? 13.641 -5.961 -6.504 1 97.56 129 GLU B N 1
ATOM 3423 C CA . GLU B 1 129 ? 12.805 -6.012 -5.309 1 97.56 129 GLU B CA 1
ATOM 3424 C C . GLU B 1 129 ? 12.961 -4.754 -4.465 1 97.56 129 GLU B C 1
ATOM 3426 O O . GLU B 1 129 ? 12.047 -4.363 -3.74 1 97.56 129 GLU B O 1
ATOM 3431 N N . GLU B 1 130 ? 14.078 -4.004 -4.59 1 94.81 130 GLU B N 1
ATOM 3432 C CA . GLU B 1 130 ? 14.367 -2.84 -3.76 1 94.81 130 GLU B CA 1
ATOM 3433 C C . GLU B 1 130 ? 13.789 -1.566 -4.367 1 94.81 130 GLU B C 1
ATOM 3435 O O . GLU B 1 130 ? 13.781 -0.514 -3.727 1 94.81 130 GLU B O 1
ATOM 3440 N N . GLU B 1 131 ? 13.281 -1.675 -5.543 1 95.31 131 GLU B N 1
ATOM 3441 C CA . GLU B 1 131 ? 12.773 -0.496 -6.234 1 95.31 131 GLU B CA 1
ATOM 3442 C C . GLU B 1 131 ? 11.398 -0.097 -5.703 1 95.31 131 GLU B C 1
ATOM 3444 O O . GLU B 1 131 ? 10.617 -0.951 -5.27 1 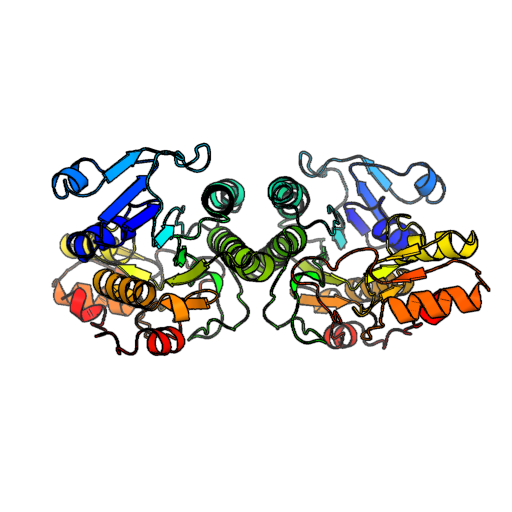95.31 131 GLU B O 1
ATOM 3449 N N . ARG B 1 132 ? 11.141 1.245 -5.777 1 96.06 132 ARG B N 1
ATOM 3450 C CA . ARG B 1 132 ? 9.82 1.731 -5.41 1 96.06 132 ARG B CA 1
ATOM 3451 C C . ARG B 1 132 ? 8.758 1.222 -6.383 1 96.06 132 ARG B C 1
ATOM 3453 O O . ARG B 1 132 ? 8.984 1.188 -7.594 1 96.06 132 ARG B O 1
ATOM 3460 N N . GLU B 1 133 ? 7.609 0.805 -5.867 1 96.56 133 GLU B N 1
ATOM 3461 C CA . GLU B 1 133 ? 6.512 0.263 -6.664 1 96.56 133 GLU B CA 1
ATOM 3462 C C . GLU B 1 133 ? 5.531 1.359 -7.074 1 96.56 133 GLU B C 1
ATOM 3464 O O . GLU B 1 133 ? 5.418 2.381 -6.398 1 96.56 133 GLU B O 1
ATOM 3469 N N . TYR B 1 134 ? 4.848 1.127 -8.172 1 96.31 134 TYR B N 1
ATOM 3470 C CA . TYR B 1 134 ? 3.842 2.031 -8.719 1 96.31 134 TYR B CA 1
ATOM 3471 C C . TYR B 1 134 ? 2.592 1.269 -9.141 1 96.31 134 TYR B C 1
ATOM 3473 O O . TYR B 1 134 ? 2.244 1.242 -10.328 1 96.31 134 TYR B O 1
ATOM 3481 N N . PRO B 1 135 ? 1.899 0.707 -8.156 1 96.62 135 PRO B N 1
ATOM 3482 C CA . PRO B 1 135 ? 0.745 -0.138 -8.469 1 96.62 135 PRO B CA 1
ATOM 3483 C C . PRO B 1 135 ? -0.332 0.604 -9.258 1 96.62 135 PRO B C 1
ATOM 3485 O O . PRO B 1 135 ? -0.646 1.757 -8.953 1 96.62 135 PRO B O 1
ATOM 3488 N N . SER B 1 136 ? -0.965 -0.104 -10.258 1 95.06 136 SER B N 1
ATOM 3489 C CA . SER B 1 136 ? -1.849 0.573 -11.203 1 95.06 136 SER B CA 1
ATOM 3490 C C . SER B 1 136 ? -3.271 0.033 -11.109 1 95.06 136 SER B C 1
ATOM 3492 O O . SER B 1 136 ? -4.082 0.251 -12.016 1 95.06 136 SER B O 1
ATOM 3494 N N . SER B 1 137 ? -3.586 -0.754 -10.078 1 96 137 SER B N 1
ATOM 3495 C CA . SER B 1 137 ? -4.918 -1.323 -9.898 1 96 137 SER B CA 1
ATOM 3496 C C . SER B 1 137 ? -5.215 -1.567 -8.422 1 96 137 SER B C 1
ATOM 3498 O O . SER B 1 137 ? -4.297 -1.648 -7.602 1 96 137 SER B O 1
ATOM 3500 N N . PRO B 1 138 ? -6.547 -1.663 -8.078 1 96.56 138 PRO B N 1
ATOM 3501 C CA . PRO B 1 138 ? -6.887 -2.023 -6.695 1 96.56 138 PRO B CA 1
ATOM 3502 C C . PRO B 1 138 ? -6.219 -3.318 -6.242 1 96.56 138 PRO B C 1
ATOM 3504 O O . PRO B 1 138 ? -5.746 -3.408 -5.105 1 96.56 138 PRO B O 1
ATOM 3507 N N . TYR B 1 139 ? -6.125 -4.305 -7.16 1 96.5 139 TYR B N 1
ATOM 3508 C CA . TYR B 1 139 ? -5.461 -5.566 -6.859 1 96.5 139 TYR B CA 1
ATOM 3509 C C . TYR B 1 139 ? -3.996 -5.34 -6.504 1 96.5 139 TYR B C 1
ATOM 3511 O O . TYR B 1 139 ? -3.527 -5.797 -5.457 1 96.5 139 TYR B O 1
ATOM 3519 N N . ALA B 1 140 ? -3.314 -4.609 -7.375 1 97.25 140 ALA B N 1
ATOM 3520 C CA . ALA B 1 140 ? -1.894 -4.34 -7.164 1 97.25 140 ALA B CA 1
ATOM 3521 C C . ALA B 1 140 ? -1.669 -3.555 -5.875 1 97.25 140 ALA B C 1
ATOM 3523 O O . ALA B 1 140 ? -0.711 -3.812 -5.145 1 97.25 140 ALA B O 1
ATOM 3524 N N . LEU B 1 141 ? -2.543 -2.639 -5.605 1 98.31 141 LEU B N 1
ATOM 3525 C CA . LEU B 1 141 ? -2.445 -1.809 -4.41 1 98.31 141 LEU B CA 1
ATOM 3526 C C . LEU B 1 141 ? -2.623 -2.648 -3.15 1 98.31 141 LEU B C 1
ATOM 3528 O O . LEU B 1 141 ? -1.873 -2.492 -2.186 1 98.31 141 LEU B O 1
ATOM 3532 N N . VAL B 1 142 ? -3.561 -3.498 -3.143 1 98.06 142 VAL B N 1
ATOM 3533 C CA . VAL B 1 142 ? -3.838 -4.328 -1.973 1 98.06 142 VAL B CA 1
ATOM 3534 C C . VAL B 1 142 ? -2.709 -5.336 -1.774 1 98.06 142 VAL B C 1
ATOM 3536 O O . VAL B 1 142 ? -2.311 -5.617 -0.642 1 98.06 142 VAL B O 1
ATOM 3539 N N . LYS B 1 143 ? -2.195 -5.859 -2.859 1 98.38 143 LYS B N 1
ATOM 3540 C CA . LYS B 1 143 ? -1.031 -6.734 -2.746 1 98.38 143 LYS B CA 1
ATOM 3541 C C . LYS B 1 143 ? 0.16 -5.988 -2.15 1 98.38 143 LYS B C 1
ATOM 3543 O O . LYS B 1 143 ? 0.883 -6.531 -1.313 1 98.38 143 LYS B O 1
ATOM 3548 N N . GLN B 1 144 ? 0.361 -4.766 -2.578 1 98.44 144 GLN B N 1
ATOM 3549 C CA . GLN B 1 144 ? 1.43 -3.951 -2.008 1 98.44 144 GLN B CA 1
ATOM 3550 C C . GLN B 1 144 ? 1.214 -3.725 -0.514 1 98.44 144 GLN B C 1
ATOM 3552 O O . GLN B 1 144 ? 2.154 -3.832 0.277 1 98.44 144 GLN B O 1
ATOM 3557 N N . LEU B 1 145 ? -0.028 -3.402 -0.151 1 98.5 145 LEU B N 1
ATOM 3558 C CA . LEU B 1 145 ? -0.378 -3.236 1.256 1 98.5 145 LEU B CA 1
ATOM 3559 C C . LEU B 1 145 ? -0.041 -4.492 2.053 1 98.5 145 LEU B C 1
ATOM 3561 O O . LEU B 1 145 ? 0.576 -4.41 3.117 1 98.5 145 LEU B O 1
ATOM 3565 N N . THR B 1 146 ? -0.402 -5.609 1.538 1 98.5 146 THR B N 1
ATOM 3566 C CA . THR B 1 146 ? -0.189 -6.879 2.223 1 98.5 146 THR B CA 1
ATOM 3567 C C . THR B 1 146 ? 1.3 -7.207 2.303 1 98.5 146 THR B C 1
ATOM 3569 O O . THR B 1 146 ? 1.78 -7.688 3.332 1 98.5 146 THR B O 1
ATOM 3572 N N . THR B 1 147 ? 2.02 -6.945 1.21 1 98.69 147 THR B N 1
ATOM 3573 C CA . THR B 1 147 ? 3.467 -7.117 1.179 1 98.69 147 THR B CA 1
ATOM 3574 C C . THR B 1 147 ? 4.133 -6.301 2.283 1 98.69 147 THR B C 1
ATOM 3576 O O . THR B 1 147 ? 4.898 -6.84 3.086 1 98.69 147 THR B O 1
ATOM 3579 N N . ASN B 1 148 ? 3.803 -5.043 2.344 1 98.56 148 ASN B N 1
ATOM 3580 C CA . ASN B 1 148 ? 4.438 -4.16 3.32 1 98.56 148 ASN B CA 1
ATOM 3581 C C . ASN B 1 148 ? 3.986 -4.484 4.742 1 98.56 148 ASN B C 1
ATOM 3583 O O . ASN B 1 148 ? 4.754 -4.32 5.691 1 98.56 148 ASN B O 1
ATOM 3587 N N . THR B 1 149 ? 2.773 -4.965 4.906 1 98.69 149 THR B N 1
ATOM 3588 C CA . THR B 1 149 ? 2.314 -5.422 6.215 1 98.69 149 THR B CA 1
ATOM 3589 C C . THR B 1 149 ? 3.117 -6.637 6.676 1 98.69 149 THR B C 1
ATOM 3591 O O . THR B 1 149 ? 3.547 -6.699 7.832 1 98.69 149 THR B O 1
ATOM 3594 N N . ALA B 1 150 ? 3.342 -7.574 5.77 1 98.81 150 ALA B N 1
ATOM 3595 C CA . ALA B 1 150 ? 4.156 -8.742 6.098 1 98.81 150 ALA B CA 1
ATOM 3596 C C . ALA B 1 150 ? 5.551 -8.328 6.559 1 98.81 150 ALA B C 1
ATOM 3598 O O . ALA B 1 150 ? 6.051 -8.828 7.57 1 98.81 150 ALA B O 1
ATOM 3599 N N . MET B 1 151 ? 6.133 -7.402 5.844 1 98.38 151 MET B N 1
ATOM 3600 C CA . MET B 1 151 ? 7.473 -6.941 6.199 1 98.38 151 MET B CA 1
ATOM 3601 C C . MET B 1 151 ? 7.461 -6.219 7.543 1 98.38 151 MET B C 1
ATOM 3603 O O . MET B 1 151 ? 8.391 -6.363 8.336 1 98.38 151 MET B O 1
ATOM 3607 N N . MET B 1 152 ? 6.398 -5.434 7.801 1 97.81 152 MET B N 1
ATOM 3608 C CA . MET B 1 152 ? 6.27 -4.773 9.094 1 97.81 152 MET B CA 1
ATOM 3609 C C . MET B 1 152 ? 6.227 -5.797 10.227 1 97.81 152 MET B C 1
ATOM 3611 O O . MET B 1 152 ? 6.844 -5.598 11.273 1 97.81 152 MET B O 1
ATOM 3615 N N . LEU B 1 153 ? 5.516 -6.93 10.039 1 98.38 153 LEU B N 1
ATOM 3616 C CA . LEU B 1 153 ? 5.422 -7.98 11.047 1 98.38 153 LEU B CA 1
ATOM 3617 C C . LEU B 1 153 ? 6.793 -8.586 11.328 1 98.38 153 LEU B C 1
ATOM 3619 O O . LEU B 1 153 ? 7.102 -8.938 12.469 1 98.38 153 LEU B O 1
ATOM 3623 N N . TYR B 1 154 ? 7.617 -8.672 10.305 1 98.19 154 TYR B N 1
ATOM 3624 C CA . TYR B 1 154 ? 8.977 -9.156 10.477 1 98.19 154 TYR B CA 1
ATOM 3625 C C . TYR B 1 154 ? 9.82 -8.164 11.273 1 98.19 154 TYR B C 1
ATOM 3627 O O . TYR B 1 154 ? 10.391 -8.516 12.305 1 98.19 154 TYR B O 1
ATOM 3635 N N . TYR B 1 155 ? 9.805 -6.898 10.82 1 96.25 155 TYR B N 1
ATOM 3636 C CA . TYR B 1 155 ? 10.68 -5.891 11.398 1 96.25 155 TYR B CA 1
ATOM 3637 C C . TYR B 1 155 ? 10.281 -5.574 12.836 1 96.25 155 TYR B C 1
ATOM 3639 O O . TYR B 1 155 ? 11.141 -5.371 13.695 1 96.25 155 TYR B O 1
ATOM 3647 N N . ASN B 1 156 ? 8.953 -5.531 13.055 1 95.69 156 ASN B N 1
ATOM 3648 C CA . ASN B 1 156 ? 8.461 -5.094 14.359 1 95.69 156 ASN B CA 1
ATOM 3649 C C . ASN B 1 156 ? 8.43 -6.242 15.359 1 95.69 156 ASN B C 1
ATOM 3651 O O . ASN B 1 156 ? 8.641 -6.035 16.562 1 95.69 156 ASN B O 1
ATOM 3655 N N . TYR B 1 157 ? 8.125 -7.508 14.875 1 96.5 157 TYR B N 1
ATOM 3656 C CA . TYR B 1 157 ? 7.77 -8.562 15.82 1 96.5 157 TYR B CA 1
ATOM 3657 C C . TYR B 1 157 ? 8.562 -9.836 15.547 1 96.5 157 TYR B C 1
ATOM 3659 O O . TYR B 1 157 ? 8.281 -10.891 16.109 1 96.5 157 TYR B O 1
ATOM 3667 N N . ASN B 1 158 ? 9.477 -9.812 14.617 1 97.25 158 ASN B N 1
ATOM 3668 C CA . ASN B 1 158 ? 10.336 -10.938 14.266 1 97.25 158 ASN B CA 1
ATOM 3669 C C . ASN B 1 158 ? 9.516 -12.117 13.75 1 97.25 158 ASN B C 1
ATOM 3671 O O . ASN B 1 158 ? 9.875 -13.273 13.984 1 97.25 158 ASN B O 1
ATOM 3675 N N . PHE B 1 159 ? 8.297 -11.828 13.211 1 98.44 159 PHE B N 1
ATOM 3676 C CA . PHE B 1 159 ? 7.535 -12.883 12.555 1 98.44 159 PHE B CA 1
ATOM 3677 C C . PHE B 1 159 ? 8.305 -13.445 11.367 1 98.44 159 PHE B C 1
ATOM 3679 O O . PHE B 1 159 ? 8.812 -12.688 10.539 1 98.44 159 PHE B O 1
ATOM 3686 N N . PRO B 1 160 ? 8.516 -14.742 11.266 1 98.81 160 PRO B N 1
ATOM 3687 C CA . PRO B 1 160 ? 9.359 -15.305 10.211 1 98.81 160 PRO B CA 1
ATOM 3688 C C . PRO B 1 160 ? 8.656 -15.359 8.859 1 98.81 160 PRO B C 1
ATOM 3690 O O . PRO B 1 160 ? 8.406 -16.453 8.336 1 98.81 160 PRO B O 1
ATOM 3693 N N . VAL B 1 161 ? 8.492 -14.211 8.242 1 98.88 161 VAL B N 1
ATOM 3694 C CA . VAL B 1 161 ? 7.723 -14.086 7.008 1 98.88 161 VAL B CA 1
ATOM 3695 C C . VAL B 1 161 ? 8.633 -13.617 5.875 1 98.88 161 VAL B C 1
ATOM 3697 O O . VAL B 1 161 ? 9.617 -12.914 6.113 1 98.88 161 VAL B O 1
ATOM 3700 N N . MET B 1 162 ? 8.406 -14.109 4.703 1 98.88 162 MET B N 1
ATOM 3701 C CA . MET B 1 162 ? 8.938 -13.57 3.457 1 98.88 162 MET B CA 1
ATOM 3702 C C . MET B 1 162 ? 7.812 -13.258 2.479 1 98.88 162 MET B C 1
ATOM 3704 O O . MET B 1 162 ? 6.676 -13.695 2.664 1 98.88 162 MET B O 1
ATOM 3708 N N . VAL B 1 163 ? 8.141 -12.461 1.487 1 98.88 163 VAL B N 1
ATOM 3709 C CA . VAL B 1 163 ? 7.191 -12.172 0.416 1 98.88 163 VAL B CA 1
ATOM 3710 C C . VAL B 1 163 ? 7.734 -12.703 -0.911 1 98.88 163 VAL B C 1
ATOM 3712 O O . VAL B 1 163 ? 8.914 -12.5 -1.229 1 98.88 163 VAL B O 1
ATOM 3715 N N . VAL B 1 164 ? 6.902 -13.406 -1.602 1 98.69 164 VAL B N 1
ATOM 3716 C CA . VAL B 1 164 ? 7.191 -13.82 -2.969 1 98.69 164 VAL B CA 1
ATOM 3717 C C . VAL B 1 164 ? 6.367 -12.992 -3.949 1 98.69 164 VAL B C 1
ATOM 3719 O O . VAL B 1 164 ? 5.152 -12.852 -3.789 1 98.69 164 VAL B O 1
ATOM 3722 N N . ARG B 1 165 ? 7.012 -12.359 -4.906 1 98.38 165 ARG B N 1
ATOM 3723 C CA . ARG B 1 165 ? 6.344 -11.727 -6.035 1 98.38 165 ARG B CA 1
ATOM 3724 C C . ARG B 1 165 ? 6.477 -12.57 -7.297 1 98.38 165 ARG B C 1
ATOM 3726 O O . ARG B 1 165 ? 7.5 -12.523 -7.98 1 98.38 165 ARG B O 1
ATOM 3733 N N . PRO B 1 166 ? 5.434 -13.266 -7.617 1 97.12 166 PRO B N 1
ATOM 3734 C CA . PRO B 1 166 ? 5.52 -14.141 -8.789 1 97.12 166 PRO B CA 1
ATOM 3735 C C . PRO B 1 166 ? 5.332 -13.383 -10.102 1 97.12 166 PRO B C 1
ATOM 3737 O O . PRO B 1 166 ? 4.57 -12.414 -10.156 1 97.12 166 PRO B O 1
ATOM 3740 N N . ALA B 1 167 ? 6.023 -13.859 -11.102 1 94.69 167 ALA B N 1
ATOM 3741 C CA . ALA B 1 167 ? 5.684 -13.492 -12.477 1 94.69 167 ALA B CA 1
ATOM 3742 C C . ALA B 1 167 ? 4.422 -14.211 -12.938 1 94.69 167 ALA B C 1
ATOM 3744 O O . ALA B 1 167 ? 3.697 -14.797 -12.125 1 94.69 167 ALA B O 1
ATOM 3745 N N . ASN B 1 168 ? 4.043 -14.039 -14.148 1 94.44 168 ASN B N 1
ATOM 3746 C CA . ASN B 1 168 ? 2.857 -14.711 -14.672 1 94.44 168 ASN B CA 1
ATOM 3747 C C . ASN B 1 168 ? 3.047 -16.219 -14.727 1 94.44 168 ASN B C 1
ATOM 3749 O O . ASN B 1 168 ? 3.969 -16.719 -15.375 1 94.44 168 ASN B O 1
ATOM 3753 N N . LEU B 1 169 ? 2.172 -16.844 -14.055 1 94.81 169 LEU B N 1
ATOM 3754 C CA . LEU B 1 169 ? 2.244 -18.297 -13.984 1 94.81 169 LEU B CA 1
ATOM 3755 C C . LEU B 1 169 ? 1.376 -18.938 -15.062 1 94.81 169 LEU B C 1
ATOM 3757 O O . LEU B 1 169 ? 0.381 -18.359 -15.5 1 94.81 169 LEU B O 1
ATOM 3761 N N . PHE B 1 170 ? 1.761 -20.125 -15.492 1 93.38 170 PHE B N 1
ATOM 3762 C CA . PHE B 1 170 ? 0.93 -20.938 -16.359 1 93.38 170 PHE B CA 1
ATOM 3763 C C . PHE B 1 170 ? 1.23 -22.422 -16.156 1 93.38 170 PHE B C 1
ATOM 3765 O O . PHE B 1 170 ? 2.314 -22.781 -15.695 1 93.38 170 PHE B O 1
ATOM 3772 N N . GLY B 1 171 ? 0.208 -23.234 -16.406 1 94.12 171 GLY B N 1
ATOM 3773 C CA . GLY B 1 171 ? 0.418 -24.672 -16.25 1 94.12 171 GLY B CA 1
ATOM 3774 C C . GLY B 1 171 ? -0.848 -25.422 -15.891 1 94.12 171 GLY B C 1
ATOM 3775 O O . GLY B 1 171 ? -1.951 -24.875 -16.016 1 94.12 171 GLY B O 1
ATOM 3776 N N . PRO B 1 172 ? -0.702 -26.672 -15.438 1 94.06 172 PRO B N 1
ATOM 3777 C CA . PRO B 1 172 ? -1.852 -27.531 -15.117 1 94.06 172 PRO B CA 1
ATOM 3778 C C . PRO B 1 172 ? -2.709 -26.953 -13.992 1 94.06 172 PRO B C 1
ATOM 3780 O O . PRO B 1 172 ? -2.178 -26.391 -13.023 1 94.06 172 PRO B O 1
ATOM 3783 N N . TYR B 1 173 ? -4.113 -27.016 -14.156 1 95.38 173 TYR B N 1
ATOM 3784 C CA . TYR B 1 173 ? -5.117 -26.641 -13.164 1 95.38 173 TYR B CA 1
ATOM 3785 C C . TYR B 1 173 ? -5.371 -25.141 -13.18 1 95.38 173 TYR B C 1
ATOM 3787 O O . TYR B 1 173 ? -6.09 -24.609 -12.328 1 95.38 173 TYR B O 1
ATOM 3795 N N . GLN B 1 174 ? -4.758 -24.453 -14.172 1 95.12 174 GLN B N 1
ATOM 3796 C CA . GLN B 1 174 ? -5.043 -23.031 -14.297 1 95.12 174 GLN B CA 1
ATOM 3797 C C . GLN B 1 174 ? -6.426 -22.797 -14.906 1 95.12 174 GLN B C 1
ATOM 3799 O O . GLN B 1 174 ? -6.871 -23.578 -15.758 1 95.12 174 GLN B O 1
ATOM 3804 N N . SER B 1 175 ? -7.07 -21.75 -14.484 1 92.94 175 SER B N 1
ATOM 3805 C CA . SER B 1 175 ? -8.383 -21.406 -15.031 1 92.94 175 SER B CA 1
ATOM 3806 C C . SER B 1 175 ? -8.312 -21.141 -16.531 1 92.94 175 SER B C 1
ATOM 3808 O O . SER B 1 175 ? -7.344 -20.547 -17.016 1 92.94 175 SER B O 1
ATOM 3810 N N . ALA B 1 176 ? -9.359 -21.438 -17.219 1 91.06 176 ALA B N 1
ATOM 3811 C CA . ALA B 1 176 ? -9.453 -21.266 -18.656 1 91.06 176 ALA B CA 1
ATOM 3812 C C . ALA B 1 176 ? -9.547 -19.797 -19.031 1 91.06 176 ALA B C 1
ATOM 3814 O O . ALA B 1 176 ? -9.359 -19.422 -20.203 1 91.06 176 ALA B O 1
ATOM 3815 N N . SER B 1 177 ? -9.789 -18.984 -18.047 1 89.31 177 SER B N 1
ATOM 3816 C CA . SER B 1 177 ? -9.992 -17.562 -18.328 1 89.31 177 SER B CA 1
ATOM 3817 C C . SER B 1 177 ? -8.672 -16.812 -18.422 1 89.31 177 SER B C 1
ATOM 3819 O O . SER B 1 177 ? -8.633 -15.664 -18.859 1 89.31 177 SER B O 1
ATOM 3821 N N . LYS B 1 178 ? -7.594 -17.516 -18.078 1 92.88 178 LYS B N 1
ATOM 3822 C CA . LYS B 1 178 ? -6.285 -16.875 -18.141 1 92.88 178 LYS B CA 1
ATOM 3823 C C . LYS B 1 178 ? -5.738 -16.875 -19.562 1 92.88 178 LYS B C 1
ATOM 3825 O O . LYS B 1 178 ? -6.191 -17.656 -20.406 1 92.88 178 LYS B O 1
ATOM 3830 N N . PHE B 1 179 ? -4.797 -16.047 -19.812 1 92.5 179 PHE B N 1
ATOM 3831 C CA . PHE B 1 179 ? -4.34 -15.734 -21.156 1 92.5 179 PHE B CA 1
ATOM 3832 C C . PHE B 1 179 ? -3.908 -17 -21.891 1 92.5 179 PHE B C 1
ATOM 3834 O O . PHE B 1 179 ? -4.426 -17.297 -22.969 1 92.5 179 PHE B O 1
ATOM 3841 N N . ILE B 1 180 ? -3.039 -17.828 -21.359 1 92.81 180 ILE B N 1
ATOM 3842 C CA . ILE B 1 180 ? -2.453 -18.969 -22.062 1 92.81 180 ILE B CA 1
ATOM 3843 C C . ILE B 1 180 ? -3.525 -20.016 -22.312 1 92.81 180 ILE B C 1
ATOM 3845 O O . ILE B 1 180 ? -3.727 -20.453 -23.453 1 92.81 180 ILE B O 1
ATOM 3849 N N . PRO B 1 181 ? -4.27 -20.406 -21.266 1 92.38 181 PRO B N 1
ATOM 3850 C CA . PRO B 1 181 ? -5.332 -21.375 -21.547 1 92.38 181 PRO B CA 1
ATOM 3851 C C . PRO B 1 181 ? -6.363 -20.859 -22.547 1 92.38 181 PRO B C 1
ATOM 3853 O O . PRO B 1 181 ? -6.848 -21.609 -23.391 1 92.38 181 PRO B O 1
ATOM 3856 N N . TYR B 1 182 ? -6.668 -19.594 -22.516 1 92.75 182 TYR B N 1
ATOM 3857 C CA . TYR B 1 182 ? -7.648 -18.984 -23.406 1 92.75 182 TYR B CA 1
ATOM 3858 C C . TYR B 1 182 ? -7.188 -19.062 -24.859 1 92.75 182 TYR B C 1
ATOM 3860 O O . TYR B 1 182 ? -7.922 -19.547 -25.734 1 92.75 182 TYR B O 1
ATOM 3868 N N . ILE B 1 183 ? -6.004 -18.688 -25.141 1 93.94 183 ILE B N 1
ATOM 3869 C CA . ILE B 1 183 ? -5.543 -18.625 -26.516 1 93.94 183 ILE B CA 1
ATOM 3870 C C . ILE B 1 183 ? -5.355 -20.047 -27.062 1 93.94 183 ILE B C 1
ATOM 3872 O O . ILE B 1 183 ? -5.664 -20.312 -28.234 1 93.94 183 ILE B O 1
ATOM 3876 N N . VAL B 1 184 ? -4.812 -20.938 -26.25 1 93.44 184 VAL B N 1
ATOM 3877 C CA . VAL B 1 184 ? -4.57 -22.312 -26.703 1 93.44 184 VAL B CA 1
ATOM 3878 C C . VAL B 1 184 ? -5.891 -22.969 -27.078 1 93.44 184 VAL B C 1
ATOM 3880 O O . VAL B 1 184 ? -5.992 -23.625 -28.109 1 93.44 184 VAL B O 1
ATOM 3883 N N . GLU B 1 185 ? -6.883 -22.766 -26.234 1 93.62 185 GLU B N 1
ATOM 3884 C CA . GLU B 1 185 ? -8.195 -23.344 -26.5 1 93.62 185 GLU B CA 1
ATOM 3885 C C . GLU B 1 185 ? -8.789 -22.812 -27.797 1 93.62 185 GLU B C 1
ATOM 3887 O O . GLU B 1 185 ? -9.289 -23.578 -28.625 1 93.62 185 GLU B O 1
ATOM 3892 N N . ARG B 1 186 ? -8.75 -21.562 -28.016 1 95.69 186 ARG B N 1
ATOM 3893 C CA . ARG B 1 186 ? -9.312 -20.938 -29.203 1 95.69 186 ARG B CA 1
ATOM 3894 C C . ARG B 1 186 ? -8.555 -21.375 -30.469 1 95.69 186 ARG B C 1
ATOM 3896 O O . ARG B 1 186 ? -9.172 -21.672 -31.484 1 95.69 186 ARG B O 1
ATOM 3903 N N . LEU B 1 187 ? -7.281 -21.469 -30.359 1 95.94 187 LEU B N 1
ATOM 3904 C CA . LEU B 1 187 ? -6.449 -21.859 -31.5 1 95.94 187 LEU B CA 1
ATOM 3905 C C . LEU B 1 187 ? -6.668 -23.328 -31.844 1 95.94 187 LEU B C 1
ATOM 3907 O O . LEU B 1 187 ? -6.742 -23.688 -33.031 1 95.94 187 LEU B O 1
ATOM 3911 N N . LYS B 1 188 ? -6.781 -24.141 -30.859 1 95.25 188 LYS B N 1
ATOM 3912 C CA . LYS B 1 188 ? -6.996 -25.578 -31.078 1 95.25 188 LYS B CA 1
ATOM 3913 C C . LYS B 1 188 ? -8.328 -25.828 -31.781 1 95.25 188 LYS B C 1
ATOM 3915 O O . LYS B 1 188 ? -8.453 -26.781 -32.562 1 95.25 188 LYS B O 1
ATOM 3920 N N . THR B 1 189 ? -9.312 -24.969 -31.562 1 96.81 189 THR B N 1
ATOM 3921 C CA . THR B 1 189 ? -10.648 -25.156 -32.125 1 96.81 189 THR B CA 1
ATOM 3922 C C . THR B 1 189 ? -10.883 -24.25 -33.312 1 96.81 189 THR B C 1
ATOM 3924 O O . THR B 1 189 ? -12 -24.141 -33.812 1 96.81 189 THR B O 1
ATOM 3927 N N . ASN B 1 190 ? -9.891 -23.547 -33.688 1 97.56 190 ASN B N 1
ATOM 3928 C CA . ASN B 1 190 ? -9.898 -22.672 -34.844 1 97.56 190 ASN B CA 1
ATOM 3929 C C . ASN B 1 190 ? -10.969 -21.578 -34.719 1 97.56 190 ASN B C 1
ATOM 3931 O O . ASN B 1 190 ? -11.641 -21.25 -35.719 1 97.56 190 ASN B O 1
ATOM 3935 N N . GLN B 1 191 ? -11.219 -21.141 -33.531 1 97.5 191 GLN B N 1
ATOM 3936 C CA . GLN B 1 191 ? -12.133 -20.031 -33.25 1 97.5 191 GLN B CA 1
ATOM 3937 C C . GLN B 1 191 ? -11.398 -18.703 -33.281 1 97.5 191 GLN B C 1
ATOM 3939 O O . GLN B 1 191 ? -10.195 -18.641 -33 1 97.5 191 GLN B O 1
ATOM 3944 N N . PRO B 1 192 ? -12.078 -17.641 -33.656 1 97.12 192 PRO B N 1
ATOM 3945 C CA . PRO B 1 192 ? -11.43 -16.312 -33.656 1 97.12 192 PRO B CA 1
ATOM 3946 C C . PRO B 1 192 ? -10.984 -15.891 -32.25 1 97.12 192 PRO B C 1
ATOM 3948 O O . PRO B 1 192 ? -11.602 -16.266 -31.266 1 97.12 192 PRO B O 1
ATOM 3951 N N . LEU B 1 193 ? -9.914 -15.164 -32.219 1 96.12 193 LEU B N 1
ATOM 3952 C CA . LEU B 1 193 ? -9.359 -14.594 -31 1 96.12 193 LEU B CA 1
ATOM 3953 C C . LEU B 1 193 ? -9.508 -13.078 -30.984 1 96.12 193 LEU B C 1
ATOM 3955 O O . LEU B 1 193 ? -8.969 -12.383 -31.859 1 96.12 193 LEU B O 1
ATOM 3959 N N . ASP B 1 194 ? -10.266 -12.547 -30.125 1 95.81 194 ASP B N 1
ATOM 3960 C CA . ASP B 1 194 ? -10.273 -11.109 -29.875 1 95.81 194 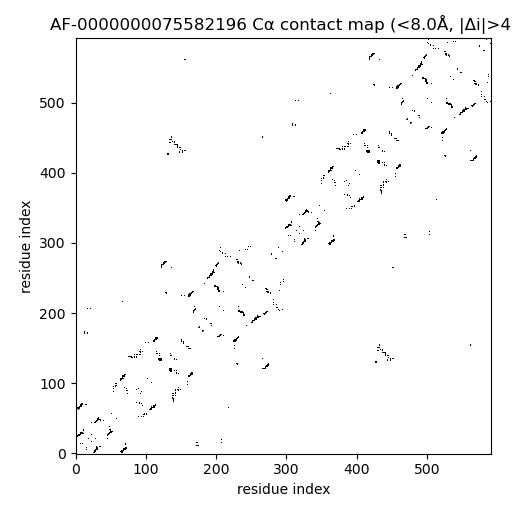ASP B CA 1
ATOM 3961 C C . ASP B 1 194 ? -9.32 -10.75 -28.734 1 95.81 194 ASP B C 1
ATOM 3963 O O . ASP B 1 194 ? -9.508 -11.172 -27.594 1 95.81 194 ASP B O 1
ATOM 3967 N N . VAL B 1 195 ? -8.297 -10 -29.047 1 96.44 195 VAL B N 1
ATOM 3968 C CA . VAL B 1 195 ? -7.258 -9.711 -28.062 1 96.44 195 VAL B CA 1
ATOM 3969 C C . VAL B 1 195 ? -6.855 -8.242 -28.172 1 96.44 195 VAL B C 1
ATOM 3971 O O . VAL B 1 195 ? -7.301 -7.527 -29.062 1 96.44 195 VAL B O 1
ATOM 3974 N N . SER B 1 196 ? -6.148 -7.758 -27.203 1 96.06 196 SER B N 1
ATOM 3975 C CA . SER B 1 196 ? -5.508 -6.449 -27.312 1 96.06 196 SER B CA 1
ATOM 3976 C C . SER B 1 196 ? -4.48 -6.422 -28.438 1 96.06 196 SER B C 1
ATOM 3978 O O . SER B 1 196 ? -4.316 -7.41 -29.156 1 96.06 196 SER B O 1
ATOM 3980 N N . PRO B 1 197 ? -3.775 -5.32 -28.656 1 96.94 197 PRO B N 1
ATOM 3981 C CA . PRO B 1 197 ? -2.709 -5.332 -29.656 1 96.94 197 PRO B CA 1
ATOM 3982 C C . PRO B 1 197 ? -1.61 -6.344 -29.328 1 96.94 197 PRO B C 1
ATOM 3984 O O . PRO B 1 197 ? -0.861 -6.75 -30.234 1 96.94 197 PRO B O 1
ATOM 3987 N N . CYS B 1 198 ? -1.449 -6.695 -28.047 1 97.25 198 CYS B N 1
ATOM 3988 C CA . CYS B 1 198 ? -0.625 -7.797 -27.562 1 97.25 198 CYS B CA 1
ATOM 3989 C C . CYS B 1 198 ? 0.857 -7.488 -27.734 1 97.25 198 CYS B C 1
ATOM 3991 O O . CYS B 1 198 ? 1.67 -8.398 -27.906 1 97.25 198 CYS B O 1
ATOM 3993 N N . GLU B 1 199 ? 1.124 -6.168 -27.766 1 97.12 199 GLU B N 1
ATOM 3994 C CA . GLU B 1 199 ? 2.525 -5.758 -27.781 1 97.12 199 GLU B CA 1
ATOM 3995 C C . GLU B 1 199 ? 3.139 -5.816 -26.391 1 97.12 199 GLU B C 1
ATOM 3997 O O . GLU B 1 199 ? 4.363 -5.793 -26.234 1 97.12 199 GLU B O 1
ATOM 4002 N N . GLN B 1 200 ? 2.314 -5.871 -25.359 1 95.75 200 GLN B N 1
ATOM 4003 C CA . GLN B 1 200 ? 2.787 -5.938 -23.984 1 95.75 200 GLN B CA 1
ATOM 4004 C C . GLN B 1 200 ? 3.537 -7.238 -23.719 1 95.75 200 GLN B C 1
ATOM 4006 O O . GLN B 1 200 ? 3.168 -8.289 -24.234 1 95.75 200 GLN B O 1
ATOM 4011 N N . LYS B 1 201 ? 4.637 -7.145 -23.047 1 96 201 LYS B N 1
ATOM 4012 C CA . LYS B 1 201 ? 5.484 -8.281 -22.703 1 96 201 LYS B CA 1
ATOM 4013 C C . LYS B 1 201 ? 5.293 -8.695 -21.234 1 96 201 LYS B C 1
ATOM 4015 O O . LYS B 1 201 ? 5.102 -7.844 -20.375 1 96 201 LYS B O 1
ATOM 4020 N N . ARG B 1 202 ? 5.297 -9.953 -21.016 1 95.44 202 ARG B N 1
ATOM 4021 C CA . ARG B 1 202 ? 5.184 -10.508 -19.672 1 95.44 202 ARG B CA 1
ATOM 4022 C C . ARG B 1 202 ? 6.246 -11.578 -19.438 1 95.44 202 ARG B C 1
ATOM 4024 O O . ARG B 1 202 ? 6.688 -12.242 -20.375 1 95.44 202 ARG B O 1
ATOM 4031 N N . ASP B 1 203 ? 6.75 -11.656 -18.281 1 94.25 203 ASP B N 1
ATOM 4032 C CA . ASP B 1 203 ? 7.566 -12.766 -17.781 1 94.25 203 ASP B CA 1
ATOM 4033 C C . ASP B 1 203 ? 6.695 -13.938 -17.344 1 94.25 203 ASP B C 1
ATOM 4035 O O . ASP B 1 203 ? 6.004 -13.852 -16.328 1 94.25 203 ASP B O 1
ATOM 4039 N N . PHE B 1 204 ? 6.742 -15.023 -18.125 1 93.81 204 PHE B N 1
ATOM 4040 C CA . PHE B 1 204 ? 5.973 -16.219 -17.797 1 93.81 204 PHE B CA 1
ATOM 4041 C C . PHE B 1 204 ? 6.867 -17.297 -17.203 1 93.81 204 PHE B C 1
ATOM 4043 O O . PHE B 1 204 ? 7.996 -17.5 -17.656 1 93.81 204 PHE B O 1
ATOM 4050 N N . ILE B 1 205 ? 6.379 -17.922 -16.203 1 92.69 205 ILE B N 1
ATOM 4051 C CA . ILE B 1 205 ? 7.066 -19.062 -15.602 1 92.69 205 ILE B CA 1
ATOM 4052 C C . ILE B 1 205 ? 6.098 -20.219 -15.445 1 92.69 205 ILE B C 1
ATOM 4054 O O . ILE B 1 205 ? 4.965 -20.047 -14.992 1 92.69 205 ILE B O 1
ATOM 4058 N N . HIS B 1 206 ? 6.523 -21.359 -15.898 1 93.81 206 HIS B N 1
ATOM 4059 C CA . HIS B 1 206 ? 5.699 -22.547 -15.703 1 93.81 206 HIS B CA 1
ATOM 4060 C C . HIS B 1 206 ? 5.566 -22.891 -14.227 1 93.81 206 HIS B C 1
ATOM 4062 O O . HIS B 1 206 ? 6.531 -22.781 -13.469 1 93.81 206 HIS B O 1
ATOM 4068 N N . VAL B 1 207 ? 4.473 -23.391 -13.812 1 95.19 207 VAL B N 1
ATOM 4069 C CA . VAL B 1 207 ? 4.141 -23.609 -12.406 1 95.19 207 VAL B CA 1
ATOM 4070 C C . VAL B 1 207 ? 5.098 -24.625 -11.797 1 95.19 207 VAL B C 1
ATOM 4072 O O . VAL B 1 207 ? 5.445 -24.531 -10.617 1 95.19 207 VAL B O 1
ATOM 4075 N N . ASP B 1 208 ? 5.578 -25.625 -12.586 1 94 208 ASP B N 1
ATOM 4076 C CA . ASP B 1 208 ? 6.516 -26.609 -12.062 1 94 208 ASP B CA 1
ATOM 4077 C C . ASP B 1 208 ? 7.836 -25.953 -11.664 1 94 208 ASP B C 1
ATOM 4079 O O . ASP B 1 208 ? 8.414 -26.281 -10.625 1 94 208 ASP B O 1
ATOM 4083 N N . ASP B 1 209 ? 8.266 -25.031 -12.531 1 92.69 209 ASP B N 1
ATOM 4084 C CA . ASP B 1 209 ? 9.477 -24.281 -12.211 1 92.69 209 ASP B CA 1
ATOM 4085 C C . ASP B 1 209 ? 9.25 -23.375 -11.008 1 92.69 209 ASP B C 1
ATOM 4087 O O . ASP B 1 209 ? 10.141 -23.219 -10.172 1 92.69 209 ASP B O 1
ATOM 4091 N N . PHE B 1 210 ? 8.102 -22.828 -10.953 1 95.19 210 PHE B N 1
ATOM 4092 C CA . PHE B 1 210 ? 7.738 -21.953 -9.836 1 95.19 210 PHE B CA 1
ATOM 4093 C C . PHE B 1 210 ? 7.75 -22.734 -8.523 1 95.19 210 PHE B C 1
ATOM 4095 O O . PHE B 1 210 ? 8.305 -22.266 -7.527 1 95.19 210 PHE B O 1
ATOM 4102 N N . VAL B 1 211 ? 7.188 -23.953 -8.516 1 96.62 211 VAL B N 1
ATOM 4103 C CA . VAL B 1 211 ? 7.133 -24.781 -7.316 1 96.62 211 VAL B CA 1
ATOM 4104 C C . VAL B 1 211 ? 8.547 -25.188 -6.898 1 96.62 211 VAL B C 1
ATOM 4106 O O . VAL B 1 211 ? 8.859 -25.234 -5.703 1 96.62 211 VAL B O 1
ATOM 4109 N N . PHE B 1 212 ? 9.352 -25.422 -7.883 1 94.62 212 PHE B N 1
ATOM 4110 C CA . PHE B 1 212 ? 10.75 -25.719 -7.59 1 94.62 212 PHE B CA 1
ATOM 4111 C C . PHE B 1 212 ? 11.398 -24.562 -6.836 1 94.62 212 PHE B C 1
ATOM 4113 O O . PHE B 1 212 ? 12.094 -24.781 -5.84 1 94.62 212 PHE B O 1
ATOM 4120 N N . ALA B 1 213 ? 11.164 -23.391 -7.328 1 95.81 213 ALA B N 1
ATOM 4121 C CA . ALA B 1 213 ? 11.703 -22.188 -6.672 1 95.81 213 ALA B CA 1
ATOM 4122 C C . ALA B 1 213 ? 11.148 -22.047 -5.258 1 95.81 213 ALA B C 1
ATOM 4124 O O . ALA B 1 213 ? 11.891 -21.75 -4.32 1 95.81 213 ALA B O 1
ATOM 4125 N N . ILE B 1 214 ? 9.867 -22.281 -5.031 1 97.5 214 ILE B N 1
ATOM 4126 C CA . ILE B 1 214 ? 9.227 -22.188 -3.723 1 97.5 214 ILE B CA 1
ATOM 4127 C C . ILE B 1 214 ? 9.867 -23.188 -2.764 1 97.5 214 ILE B C 1
ATOM 4129 O O . ILE B 1 214 ? 10.195 -22.844 -1.624 1 97.5 214 ILE B O 1
ATOM 4133 N N . ASN B 1 215 ? 10.07 -24.422 -3.25 1 97.38 215 ASN B N 1
ATOM 4134 C CA . ASN B 1 215 ? 10.734 -25.438 -2.428 1 97.38 215 ASN B CA 1
ATOM 4135 C C . ASN B 1 215 ? 12.141 -25 -2.039 1 97.38 215 ASN B C 1
ATOM 4137 O O . ASN B 1 215 ? 12.57 -25.203 -0.905 1 97.38 215 ASN B O 1
ATOM 4141 N N . GLY B 1 216 ? 12.852 -24.469 -3.049 1 96.94 216 GLY B N 1
ATOM 4142 C CA . GLY B 1 216 ? 14.172 -23.938 -2.76 1 96.94 216 GLY B CA 1
ATOM 4143 C C . GLY B 1 216 ? 14.18 -22.906 -1.654 1 96.94 216 GLY B C 1
ATOM 4144 O O . GLY B 1 216 ? 15.078 -22.891 -0.81 1 96.94 216 GLY B O 1
ATOM 4145 N N . LEU B 1 217 ? 13.18 -22.031 -1.63 1 97.94 217 LEU B N 1
ATOM 4146 C CA . LEU B 1 217 ? 13.062 -21 -0.608 1 97.94 217 LEU B CA 1
ATOM 4147 C C . LEU B 1 217 ? 12.727 -21.609 0.748 1 97.94 217 LEU B C 1
ATOM 4149 O O . LEU B 1 217 ? 13.234 -21.172 1.779 1 97.94 217 LEU B O 1
ATOM 4153 N N . LEU B 1 218 ? 11.891 -22.656 0.777 1 98.25 218 LEU B N 1
ATOM 4154 C CA . LEU B 1 218 ? 11.555 -23.344 2.018 1 98.25 218 LEU B CA 1
ATOM 4155 C C . LEU B 1 218 ? 12.789 -24 2.635 1 98.25 218 LEU B C 1
ATOM 4157 O O . LEU B 1 218 ? 13.047 -23.828 3.826 1 98.25 218 LEU B O 1
ATOM 4161 N N . VAL B 1 219 ? 13.547 -24.656 1.788 1 96.94 219 VAL B N 1
ATOM 4162 C CA . VAL B 1 219 ? 14.734 -25.375 2.25 1 96.94 219 VAL B CA 1
ATOM 4163 C C . VAL B 1 219 ? 15.766 -24.391 2.787 1 96.94 219 VAL B C 1
ATOM 4165 O O . VAL B 1 219 ? 16.453 -24.672 3.77 1 96.94 219 VAL B O 1
ATOM 4168 N N . ASN B 1 220 ? 15.789 -23.25 2.197 1 97.94 220 ASN B N 1
ATOM 4169 C CA . ASN B 1 220 ? 16.734 -22.219 2.596 1 97.94 220 ASN B CA 1
ATOM 4170 C C . ASN B 1 220 ? 16.062 -21.125 3.414 1 97.94 220 ASN B C 1
ATOM 4172 O O . ASN B 1 220 ? 16.344 -19.938 3.232 1 97.94 220 ASN B O 1
ATOM 4176 N N . TYR B 1 221 ? 15.172 -21.516 4.309 1 98.31 221 TYR B N 1
ATOM 4177 C CA . TYR B 1 221 ? 14.32 -20.562 5.023 1 98.31 221 TYR B CA 1
ATOM 4178 C C . TYR B 1 221 ? 15.156 -19.578 5.824 1 98.31 221 TYR B C 1
ATOM 4180 O O . TYR B 1 221 ? 14.758 -18.422 6.008 1 98.31 221 TYR B O 1
ATOM 4188 N N . LYS B 1 222 ? 16.359 -19.891 6.305 1 98.38 222 LYS B N 1
ATOM 4189 C CA . LYS B 1 222 ? 17.203 -19 7.098 1 98.38 222 LYS B CA 1
ATOM 4190 C C . LYS B 1 222 ? 17.656 -17.797 6.277 1 98.38 222 LYS B C 1
ATOM 4192 O O . LYS B 1 222 ? 17.812 -16.703 6.82 1 98.38 222 LYS B O 1
ATOM 4197 N N . LYS B 1 223 ? 17.75 -18.016 4.949 1 98.19 223 LYS B N 1
ATOM 4198 C CA . LYS B 1 223 ? 18.125 -16.938 4.043 1 98.19 223 LYS B CA 1
ATOM 4199 C C . LYS B 1 223 ? 16.906 -16.219 3.492 1 98.19 223 LYS B C 1
ATOM 4201 O O . LYS B 1 223 ? 17 -15.125 2.941 1 98.19 223 LYS B O 1
ATOM 4206 N N . SER B 1 224 ? 15.781 -16.875 3.635 1 98.5 224 SER B N 1
ATOM 4207 C CA . SER B 1 224 ? 14.555 -16.391 3.002 1 98.5 224 SER B CA 1
ATOM 4208 C C . SER B 1 224 ? 13.789 -15.461 3.93 1 98.5 224 SER B C 1
ATOM 4210 O O . SER B 1 224 ? 13.141 -14.516 3.469 1 98.5 224 SER B O 1
ATOM 4212 N N . VAL B 1 225 ? 13.875 -15.648 5.262 1 98.81 225 VAL B N 1
ATOM 4213 C CA . VAL B 1 225 ? 13.109 -14.891 6.242 1 98.81 225 VAL B CA 1
ATOM 4214 C C . VAL B 1 225 ? 13.438 -13.406 6.113 1 98.81 225 VAL B C 1
ATOM 4216 O O . VAL B 1 225 ? 14.609 -13.023 6.059 1 98.81 225 VAL B O 1
ATOM 4219 N N . GLY B 1 226 ? 12.383 -12.562 5.973 1 98.44 226 GLY B N 1
ATOM 4220 C CA . GLY B 1 226 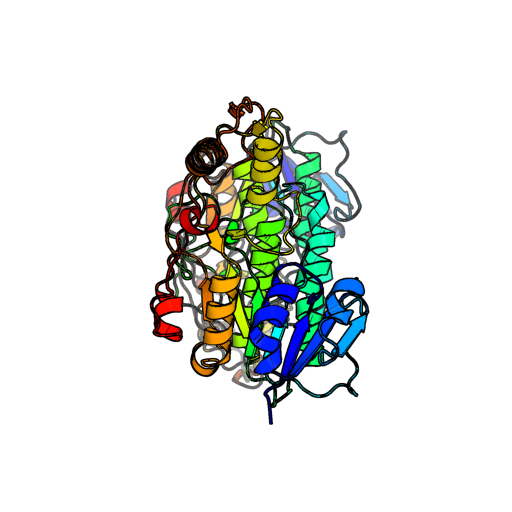? 12.547 -11.117 5.953 1 98.44 226 GLY B CA 1
ATOM 4221 C C . GLY B 1 226 ? 12.805 -10.562 4.562 1 98.44 226 GLY B C 1
ATOM 4222 O O . GLY B 1 226 ? 12.961 -9.352 4.387 1 98.44 226 GLY B O 1
ATOM 4223 N N . GLU B 1 227 ? 12.719 -11.469 3.529 1 98.56 227 GLU B N 1
ATOM 4224 C CA . GLU B 1 227 ? 13.062 -11.031 2.178 1 98.56 227 GLU B CA 1
ATOM 4225 C C . GLU B 1 227 ? 11.812 -10.875 1.316 1 98.56 227 GLU B C 1
ATOM 4227 O O . GLU B 1 227 ? 10.789 -11.531 1.563 1 98.56 227 GLU B O 1
ATOM 4232 N N . ILE B 1 228 ? 11.844 -9.945 0.43 1 98.69 228 ILE B N 1
ATOM 4233 C CA . ILE B 1 228 ? 10.969 -9.906 -0.735 1 98.69 228 ILE B CA 1
ATOM 4234 C C . ILE B 1 228 ? 11.695 -10.469 -1.952 1 98.69 228 ILE B C 1
ATOM 4236 O O . ILE B 1 228 ? 12.797 -10.016 -2.287 1 98.69 228 ILE B O 1
ATOM 4240 N N . ILE B 1 229 ? 11.086 -11.469 -2.594 1 98.25 229 ILE B N 1
ATOM 4241 C CA . ILE B 1 229 ? 11.82 -12.148 -3.66 1 98.25 229 ILE B CA 1
ATOM 4242 C C . ILE B 1 229 ? 10.938 -12.258 -4.902 1 98.25 229 ILE B C 1
ATOM 4244 O O . ILE B 1 229 ? 9.805 -12.734 -4.82 1 98.25 229 ILE B O 1
ATOM 4248 N N . ASN B 1 230 ? 11.469 -11.789 -6.047 1 97.56 230 ASN B N 1
ATOM 4249 C CA . ASN B 1 230 ? 10.852 -12.062 -7.34 1 97.56 230 ASN B CA 1
ATOM 4250 C C . ASN B 1 230 ? 11.086 -13.508 -7.781 1 97.56 230 ASN B C 1
ATOM 4252 O O . ASN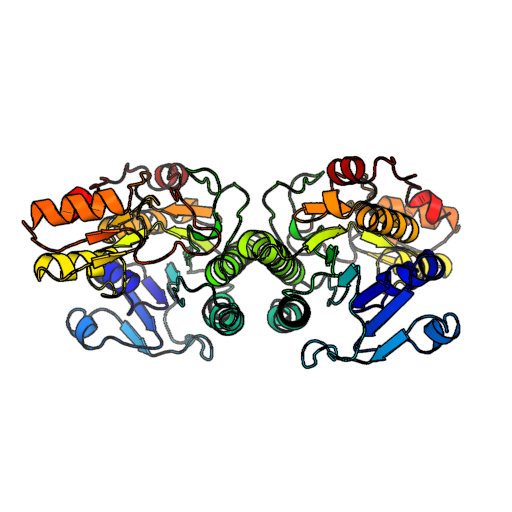 B 1 230 ? 12.203 -14.016 -7.691 1 97.56 230 ASN B O 1
ATOM 4256 N N . VAL B 1 231 ? 10.031 -14.125 -8.188 1 96.69 231 VAL B N 1
ATOM 4257 C CA . VAL B 1 231 ? 10.148 -15.469 -8.742 1 96.69 231 VAL B CA 1
ATOM 4258 C C . VAL B 1 231 ? 9.57 -15.492 -10.156 1 96.69 231 VAL B C 1
ATOM 4260 O O . VAL B 1 231 ? 8.359 -15.375 -10.336 1 96.69 231 VAL B O 1
ATOM 4263 N N . GLY B 1 232 ? 10.328 -15.602 -11.117 1 94.06 232 GLY B N 1
ATOM 4264 C CA . GLY B 1 232 ? 9.969 -15.625 -12.523 1 94.06 232 GLY B CA 1
ATOM 4265 C C . GLY B 1 232 ? 11.031 -16.266 -13.398 1 94.06 232 GLY B C 1
ATOM 4266 O O . GLY B 1 232 ? 11.945 -16.922 -12.898 1 94.06 232 GLY B O 1
ATOM 4267 N N . SER B 1 233 ? 10.844 -16.203 -14.688 1 90.69 233 SER B N 1
ATOM 4268 C CA . SER B 1 233 ? 11.836 -16.719 -15.617 1 90.69 233 SER B CA 1
ATOM 4269 C C . SER B 1 233 ? 12.992 -15.75 -15.805 1 90.69 233 SER B C 1
ATOM 4271 O O . SER B 1 233 ? 14.094 -16.156 -16.203 1 90.69 233 SER B O 1
ATOM 4273 N N . GLY B 1 234 ? 12.734 -14.516 -15.555 1 90.69 234 GLY B N 1
ATOM 4274 C CA . GLY B 1 234 ? 13.742 -13.484 -15.758 1 90.69 234 GLY B CA 1
ATOM 4275 C C . GLY B 1 234 ? 13.781 -12.953 -17.172 1 90.69 234 GLY B C 1
ATOM 4276 O O . GLY B 1 234 ? 14.609 -12.102 -17.5 1 90.69 234 GLY B O 1
ATOM 4277 N N . CYS B 1 235 ? 12.852 -13.453 -17.984 1 91.19 235 CYS B N 1
ATOM 4278 C CA . CYS B 1 235 ? 12.75 -13.023 -19.375 1 91.19 235 CYS B CA 1
ATOM 4279 C C . CYS B 1 235 ? 11.297 -12.758 -19.766 1 91.19 235 CYS B C 1
ATOM 4281 O O . CYS B 1 235 ? 10.406 -13.508 -19.375 1 91.19 235 CYS B O 1
ATOM 4283 N N . SER B 1 236 ? 11.117 -11.688 -20.5 1 92.94 236 SER B N 1
ATOM 4284 C CA . SER B 1 236 ? 9.758 -11.406 -20.938 1 92.94 236 SER B CA 1
ATOM 42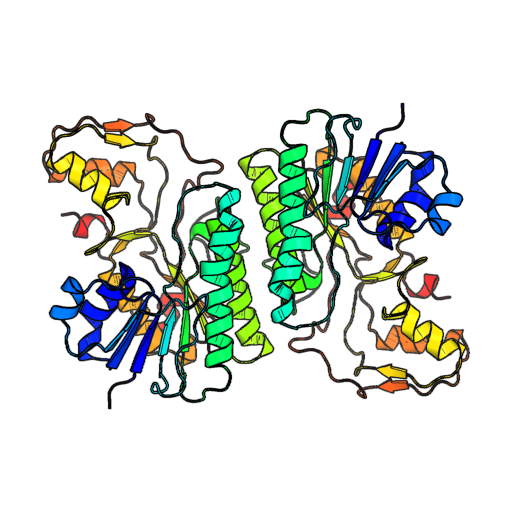85 C C . SER B 1 236 ? 9.578 -11.68 -22.422 1 92.94 236 SER B C 1
ATOM 4287 O O . SER B 1 236 ? 10.555 -11.734 -23.172 1 92.94 236 SER B O 1
ATOM 4289 N N . ILE B 1 237 ? 8.375 -11.938 -22.797 1 93.75 237 ILE B N 1
ATOM 4290 C CA . ILE B 1 237 ? 7.977 -12.203 -24.172 1 93.75 237 ILE B CA 1
ATOM 4291 C C . ILE B 1 237 ? 6.641 -11.523 -24.469 1 93.75 237 ILE B C 1
ATOM 4293 O O . ILE B 1 237 ? 5.77 -11.453 -23.594 1 93.75 237 ILE B O 1
ATOM 4297 N N . SER B 1 238 ? 6.512 -11.055 -25.688 1 96.25 238 SER B N 1
ATOM 4298 C CA . SER B 1 238 ? 5.258 -10.383 -26.016 1 96.25 238 SER B CA 1
ATOM 4299 C C . SER B 1 238 ? 4.109 -11.391 -26.109 1 96.25 238 SER B C 1
ATOM 4301 O O . SER B 1 238 ? 4.312 -12.531 -26.531 1 96.25 238 SER B O 1
ATOM 4303 N N . LEU B 1 239 ? 2.955 -10.938 -25.734 1 96.38 239 LEU B N 1
ATOM 4304 C CA . LEU B 1 239 ? 1.771 -11.773 -25.875 1 96.38 239 LEU B CA 1
ATOM 4305 C C . LEU B 1 239 ? 1.558 -12.164 -27.344 1 96.38 239 LEU B C 1
ATOM 4307 O O . LEU B 1 239 ? 1.141 -13.281 -27.641 1 96.38 239 LEU B O 1
ATOM 4311 N N . LYS B 1 240 ? 1.909 -11.273 -28.25 1 97.12 240 LYS B N 1
ATOM 4312 C CA . LYS B 1 240 ? 1.789 -11.523 -29.688 1 97.12 240 LYS B CA 1
ATOM 4313 C C . LYS B 1 240 ? 2.678 -12.688 -30.109 1 97.12 240 LYS B C 1
ATOM 4315 O O . LYS B 1 240 ? 2.242 -13.562 -30.859 1 97.12 240 LYS B O 1
ATOM 4320 N N . GLU B 1 241 ? 3.9 -12.641 -29.656 1 95.5 241 GLU B N 1
ATOM 4321 C CA . GLU B 1 241 ? 4.828 -13.719 -29.984 1 95.5 241 GLU B CA 1
ATOM 4322 C C . GLU B 1 241 ? 4.312 -15.07 -29.5 1 95.5 241 GLU B C 1
ATOM 4324 O O . GLU B 1 241 ? 4.469 -16.078 -30.188 1 95.5 241 GLU B O 1
ATOM 4329 N N . ILE B 1 242 ? 3.689 -15.078 -28.375 1 95 242 ILE B N 1
ATOM 4330 C CA . ILE B 1 242 ? 3.133 -16.312 -27.828 1 95 242 ILE B CA 1
ATOM 4331 C C . ILE B 1 242 ? 1.989 -16.797 -28.719 1 95 242 ILE B C 1
ATOM 4333 O O . ILE B 1 242 ? 1.943 -17.969 -29.078 1 95 242 ILE B O 1
ATOM 4337 N N . ILE B 1 243 ? 1.115 -15.883 -29.094 1 96.25 243 ILE B N 1
ATOM 4338 C CA . ILE B 1 243 ? -0.037 -16.234 -29.906 1 96.25 243 ILE B CA 1
ATOM 4339 C C . ILE B 1 243 ? 0.435 -16.781 -31.25 1 96.25 243 ILE B C 1
ATOM 4341 O O . ILE B 1 243 ? -0.025 -17.844 -31.688 1 96.25 243 ILE B O 1
ATOM 4345 N N . GLU B 1 244 ? 1.337 -16.125 -31.844 1 96 244 GLU B N 1
ATOM 4346 C CA . GLU B 1 244 ? 1.819 -16.516 -33.156 1 96 244 GLU B CA 1
ATOM 4347 C C . GLU B 1 244 ? 2.525 -17.859 -33.125 1 96 244 GLU B C 1
ATOM 4349 O O . GLU B 1 244 ? 2.332 -18.703 -34 1 96 244 GLU B O 1
ATOM 4354 N N . THR B 1 245 ? 3.352 -18.062 -32.156 1 93.56 245 THR B N 1
ATOM 4355 C CA . THR B 1 245 ? 4.051 -19.344 -31.984 1 93.56 245 THR B CA 1
ATOM 4356 C C . THR B 1 245 ? 3.057 -20.484 -31.781 1 93.56 245 THR B C 1
ATOM 4358 O O . THR B 1 245 ? 3.17 -21.531 -32.406 1 93.56 245 THR B O 1
ATOM 4361 N N . CYS B 1 246 ? 2.094 -20.281 -30.938 1 94.19 246 CYS B N 1
ATOM 4362 C CA . CYS B 1 246 ? 1.086 -21.297 -30.656 1 94.19 246 CYS B CA 1
ATOM 4363 C C . CYS B 1 246 ? 0.258 -21.594 -31.906 1 94.19 246 CYS B C 1
ATOM 4365 O O . CYS B 1 246 ? -0.05 -22.75 -32.188 1 94.19 246 CYS B O 1
ATOM 4367 N N . LYS B 1 247 ? -0.063 -20.562 -32.625 1 95.69 247 LYS B N 1
ATOM 4368 C CA . LYS B 1 247 ? -0.852 -20.719 -33.844 1 95.69 247 LYS B CA 1
ATOM 4369 C C . LYS B 1 247 ? -0.112 -21.578 -34.844 1 95.69 247 LYS B C 1
ATOM 4371 O O . LYS B 1 247 ? -0.704 -22.469 -35.469 1 95.69 247 LYS B O 1
ATOM 4376 N N . GLU B 1 248 ? 1.121 -21.297 -34.969 1 94.62 248 GLU B N 1
ATOM 4377 C CA . GLU B 1 248 ? 1.949 -22.047 -35.906 1 94.62 248 GLU B CA 1
ATOM 4378 C C . GLU B 1 248 ? 2.072 -23.5 -35.5 1 94.62 248 GLU B C 1
ATOM 4380 O O . GLU B 1 248 ? 1.884 -24.406 -36.312 1 94.62 248 GLU B O 1
ATOM 4385 N N . GLU B 1 249 ? 2.395 -23.734 -34.25 1 92.06 249 GLU B N 1
ATOM 4386 C CA . GLU B 1 249 ? 2.611 -25.078 -33.75 1 92.06 249 GLU B CA 1
ATOM 4387 C C . GLU B 1 249 ? 1.341 -25.922 -33.844 1 92.06 249 GLU B C 1
ATOM 4389 O O . GLU B 1 249 ? 1.405 -27.125 -34.062 1 92.06 249 GLU B O 1
ATOM 4394 N N . LEU B 1 250 ? 0.187 -25.297 -33.656 1 93.25 250 LEU B N 1
ATOM 4395 C CA . LEU B 1 250 ? -1.094 -25.984 -33.656 1 93.25 250 LEU B CA 1
ATOM 4396 C C . LEU B 1 250 ? -1.681 -26.047 -35.062 1 93.25 250 LEU B C 1
ATOM 4398 O O . LEU B 1 250 ? -2.736 -26.656 -35.281 1 93.25 250 LEU B O 1
ATOM 4402 N N . GLN B 1 251 ? -0.885 -25.391 -36 1 95.62 251 GLN B N 1
ATOM 4403 C CA . GLN B 1 251 ? -1.389 -25.297 -37.344 1 95.62 251 GLN B CA 1
ATOM 4404 C C . GLN B 1 251 ? -2.832 -24.797 -37.375 1 95.62 251 GLN B C 1
ATOM 4406 O O . GLN B 1 251 ? -3.684 -25.375 -38.062 1 95.62 251 GLN B O 1
ATOM 4411 N N . SER B 1 252 ? -3.098 -23.797 -36.562 1 96.75 252 SER B N 1
ATOM 4412 C CA . SER B 1 252 ? -4.445 -23.25 -36.406 1 96.75 252 SER B CA 1
ATOM 4413 C C . SER B 1 252 ? -4.805 -22.328 -37.562 1 96.75 252 SER B C 1
ATOM 4415 O O . SER B 1 252 ? -3.967 -21.547 -38.031 1 96.75 252 SER B O 1
ATOM 4417 N N . THR B 1 253 ? -6.035 -22.281 -37.938 1 97.5 253 THR B N 1
ATOM 4418 C CA . THR B 1 253 ? -6.539 -21.359 -38.938 1 97.5 253 THR B CA 1
ATOM 4419 C C . THR B 1 253 ? -7.32 -20.219 -38.312 1 97.5 253 THR B C 1
ATOM 4421 O O . THR B 1 253 ? -7.98 -19.438 -39 1 97.5 253 THR B O 1
ATOM 4424 N N . SER B 1 254 ? -7.242 -20.109 -37 1 97.31 254 SER B N 1
ATOM 4425 C CA . SER B 1 254 ? -7.961 -19.078 -36.25 1 97.31 254 SER B CA 1
ATOM 4426 C C . SER B 1 254 ? -7.598 -17.688 -36.719 1 97.31 254 SER B C 1
ATOM 4428 O O . SER B 1 254 ? -6.43 -17.406 -37 1 97.31 254 SER B O 1
ATOM 4430 N N . LYS B 1 255 ? -8.547 -16.812 -36.844 1 97.81 255 LYS B N 1
ATOM 4431 C CA . LYS B 1 255 ? -8.305 -15.391 -37.094 1 97.81 255 LYS B CA 1
ATOM 4432 C C . LYS B 1 255 ? -7.973 -14.664 -35.781 1 97.81 255 LYS B C 1
ATOM 4434 O O . LYS B 1 255 ? -8.719 -14.758 -34.812 1 97.81 255 LYS B O 1
ATOM 4439 N N . VAL B 1 256 ? -6.867 -14.023 -35.75 1 97.81 256 VAL B N 1
ATOM 4440 C CA . VAL B 1 256 ? -6.484 -13.258 -34.594 1 97.81 256 VAL B CA 1
ATOM 4441 C C . VAL B 1 256 ? -6.801 -11.781 -34.812 1 97.81 256 VAL B C 1
ATOM 4443 O O . VAL B 1 256 ? -6.203 -11.133 -35.656 1 97.81 256 VAL B O 1
ATOM 4446 N N . ASN B 1 257 ? -7.727 -11.242 -34.062 1 97.81 257 ASN B N 1
ATOM 4447 C CA . ASN B 1 257 ? -8.125 -9.844 -34.156 1 97.81 257 ASN B CA 1
ATOM 4448 C C . ASN B 1 257 ? -7.367 -8.977 -33.156 1 97.81 257 ASN B C 1
ATOM 4450 O O . ASN B 1 257 ? -7.926 -8.562 -32.156 1 97.81 257 ASN B O 1
ATOM 4454 N N . TYR B 1 258 ? -6.117 -8.648 -33.531 1 97.56 258 TYR B N 1
ATOM 4455 C CA . TYR B 1 258 ? -5.309 -7.77 -32.719 1 97.56 258 TYR B CA 1
ATOM 4456 C C . TYR B 1 258 ? -5.945 -6.391 -32.594 1 97.56 258 TYR B C 1
ATOM 4458 O O . TYR B 1 258 ? -6.328 -5.785 -33.594 1 97.56 258 TYR B O 1
ATOM 4466 N N . GLY B 1 259 ? -6.141 -5.898 -31.344 1 96.81 259 GLY B N 1
ATOM 4467 C CA . GLY B 1 259 ? -6.695 -4.57 -31.141 1 96.81 259 GLY B CA 1
ATOM 4468 C C . GLY B 1 259 ? -8.203 -4.57 -30.969 1 96.81 259 GLY B C 1
ATOM 4469 O O . GLY B 1 259 ? -8.805 -3.52 -30.75 1 96.81 259 GLY B O 1
ATOM 4470 N N . ALA B 1 260 ? -8.797 -5.754 -31.078 1 96.75 260 ALA B N 1
ATOM 4471 C CA . ALA B 1 260 ? -10.234 -5.844 -30.828 1 96.75 260 ALA B CA 1
ATOM 4472 C C . ALA B 1 260 ? -10.578 -5.402 -29.422 1 96.75 260 ALA B C 1
ATOM 4474 O O . ALA B 1 260 ? -11.68 -4.895 -29.172 1 96.75 260 ALA B O 1
ATOM 4475 N N . LEU B 1 261 ? -9.68 -5.676 -28.484 1 94.56 261 LEU B N 1
ATOM 4476 C CA . LEU B 1 261 ? -9.781 -5.191 -27.125 1 94.56 261 LEU B CA 1
ATOM 4477 C C . LEU B 1 261 ? -8.758 -4.086 -26.859 1 94.56 261 LEU B C 1
ATOM 4479 O O . LEU B 1 261 ? -7.633 -4.148 -27.344 1 94.56 261 LEU B O 1
ATOM 4483 N N . ALA B 1 262 ? -9.172 -3.049 -26.156 1 94.06 262 ALA B N 1
ATOM 4484 C CA . ALA B 1 262 ? -8.258 -1.974 -25.781 1 94.06 262 ALA B CA 1
ATOM 4485 C C . ALA B 1 262 ? -7.301 -2.42 -24.688 1 94.06 262 ALA B C 1
ATOM 4487 O O . ALA B 1 262 ? -7.582 -3.377 -23.953 1 94.06 262 ALA B O 1
ATOM 4488 N N . TYR B 1 263 ? -6.16 -1.792 -24.625 1 93.38 263 TYR B N 1
ATOM 4489 C CA . TYR B 1 263 ? -5.316 -1.952 -23.438 1 93.38 263 TYR B CA 1
ATOM 4490 C C . TYR B 1 263 ? -6.035 -1.475 -22.188 1 93.38 263 TYR B C 1
ATOM 4492 O O . TYR B 1 263 ? -6.875 -0.576 -22.25 1 93.38 263 TYR B O 1
ATOM 4500 N N . ARG B 1 264 ? -5.656 -2.061 -21.047 1 89.12 264 ARG B N 1
ATOM 4501 C CA . ARG B 1 264 ? -6.102 -1.537 -19.766 1 89.12 264 ARG B CA 1
ATOM 4502 C C . ARG B 1 264 ? -5.457 -0.186 -19.469 1 89.12 264 ARG B C 1
ATOM 4504 O O . ARG B 1 264 ? -4.406 0.141 -20.031 1 89.12 264 ARG B O 1
ATOM 4511 N N . GLU B 1 265 ? -6.121 0.652 -18.641 1 88.12 265 GLU B N 1
ATOM 4512 C CA . GLU B 1 265 ? -5.539 1.924 -18.219 1 88.12 265 GLU B CA 1
ATOM 4513 C C . GLU B 1 265 ? -4.156 1.723 -17.609 1 88.12 265 GLU B C 1
ATOM 4515 O O . GLU B 1 265 ? -3.982 0.9 -16.703 1 88.12 265 GLU B O 1
ATOM 4520 N N . ASN B 1 266 ? -3.176 2.434 -18.172 1 90.5 266 ASN B N 1
ATOM 4521 C CA . ASN B 1 266 ? -1.812 2.387 -17.656 1 90.5 266 ASN B CA 1
ATOM 4522 C C . ASN B 1 266 ? -1.225 0.981 -17.75 1 90.5 266 ASN B C 1
ATOM 4524 O O . ASN B 1 266 ? -0.597 0.502 -16.812 1 90.5 266 ASN B O 1
ATOM 4528 N N . GLU B 1 267 ? -1.502 0.387 -18.859 1 91.06 267 GLU B N 1
ATOM 4529 C CA . GLU B 1 267 ? -0.99 -0.956 -19.125 1 91.06 267 GLU B CA 1
ATOM 4530 C C . GLU B 1 267 ? 0.535 -0.985 -19.078 1 91.06 267 GLU B C 1
ATOM 4532 O O . GLU B 1 267 ? 1.198 -0.144 -19.688 1 91.06 267 GLU B O 1
ATOM 4537 N N . ALA B 1 268 ? 1.018 -1.912 -18.25 1 91.38 268 ALA B N 1
ATOM 4538 C CA . ALA B 1 268 ? 2.457 -2.156 -18.281 1 91.38 268 ALA B CA 1
ATOM 4539 C C . ALA B 1 268 ? 2.875 -2.828 -19.594 1 91.38 268 ALA B C 1
ATOM 4541 O O . ALA B 1 268 ? 2.436 -3.941 -19.891 1 91.38 268 ALA B O 1
ATOM 4542 N N . MET B 1 269 ? 3.756 -2.182 -20.297 1 94.62 269 MET B N 1
ATOM 4543 C CA . MET B 1 269 ? 4.105 -2.695 -21.625 1 94.62 269 MET B CA 1
ATOM 4544 C C . MET B 1 269 ? 5.207 -3.748 -21.531 1 94.62 269 MET B C 1
ATOM 4546 O O . MET B 1 269 ? 5.387 -4.555 -22.438 1 94.62 269 MET B O 1
ATOM 4550 N N . ASP B 1 270 ? 5.945 -3.732 -20.469 1 95.56 270 ASP B N 1
ATOM 4551 C CA . ASP B 1 270 ? 6.953 -4.754 -20.172 1 95.56 270 ASP B CA 1
ATOM 4552 C C . ASP B 1 270 ? 7.031 -5.043 -18.688 1 95.56 270 ASP B C 1
ATOM 4554 O O . ASP B 1 270 ? 7.469 -4.195 -17.906 1 95.56 270 ASP B O 1
ATOM 4558 N N . LEU B 1 271 ? 6.59 -6.176 -18.281 1 94.56 271 LEU B N 1
ATOM 4559 C CA . LEU B 1 271 ? 6.656 -6.602 -16.875 1 94.56 271 LEU B CA 1
ATOM 4560 C C . LEU B 1 271 ? 7.562 -7.82 -16.719 1 94.56 271 LEU B C 1
ATOM 4562 O O . LEU B 1 271 ? 7.125 -8.953 -16.938 1 94.56 271 LEU B O 1
ATOM 4566 N N . CYS B 1 272 ? 8.766 -7.57 -16.391 1 95.06 272 CYS B N 1
ATOM 4567 C CA . CYS B 1 272 ? 9.797 -8.57 -16.141 1 95.06 272 CYS B CA 1
ATOM 4568 C C . CYS B 1 272 ? 10.531 -8.273 -14.836 1 95.06 272 CYS B C 1
ATOM 4570 O O . CYS B 1 272 ? 10.883 -7.121 -14.562 1 95.06 272 CYS B O 1
ATOM 4572 N N . CYS B 1 273 ? 10.719 -9.281 -14.07 1 93.81 273 CYS B N 1
ATOM 4573 C CA . CYS B 1 273 ? 11.359 -9.086 -12.781 1 93.81 273 CYS B CA 1
ATOM 4574 C C . CYS B 1 273 ? 12.758 -9.688 -12.766 1 93.81 273 CYS B C 1
ATOM 4576 O O . CYS B 1 273 ? 12.992 -10.742 -13.359 1 93.81 273 CYS B O 1
ATOM 4578 N N . SER B 1 274 ? 13.711 -8.984 -12.156 1 95.44 274 SER B N 1
ATOM 4579 C CA . SER B 1 274 ? 15.031 -9.562 -11.906 1 95.44 274 SER B CA 1
ATOM 4580 C C . SER B 1 274 ? 14.945 -10.734 -10.938 1 95.44 274 SER B C 1
ATOM 4582 O O . SER B 1 274 ? 14.273 -10.641 -9.906 1 95.44 274 SER B O 1
ATOM 4584 N N . ILE B 1 275 ? 15.641 -11.781 -11.258 1 95 275 ILE B N 1
ATOM 4585 C CA . ILE B 1 275 ? 15.578 -12.961 -10.398 1 95 275 ILE B CA 1
ATOM 4586 C C . ILE B 1 275 ? 16.922 -13.164 -9.695 1 95 275 ILE B C 1
ATOM 4588 O O . ILE B 1 275 ? 17.234 -14.273 -9.25 1 95 275 ILE B O 1
ATOM 4592 N N . ASN B 1 276 ? 17.719 -12.148 -9.656 1 95.06 276 ASN B N 1
ATOM 4593 C CA . ASN B 1 276 ? 19.062 -12.227 -9.062 1 95.06 276 ASN B CA 1
ATOM 4594 C C . ASN B 1 276 ? 19 -12.625 -7.59 1 95.06 276 ASN B C 1
ATOM 4596 O O . ASN B 1 276 ? 19.766 -13.477 -7.137 1 95.06 276 ASN B O 1
ATOM 4600 N N . LYS B 1 277 ? 18.141 -12.062 -6.82 1 95.81 277 LYS B N 1
ATOM 4601 C CA . LYS B 1 277 ? 18.016 -12.375 -5.398 1 95.81 277 LYS B CA 1
ATOM 4602 C C . LYS B 1 277 ? 17.609 -13.828 -5.191 1 95.81 277 LYS B C 1
ATOM 4604 O O . LYS B 1 277 ? 18.109 -14.5 -4.289 1 95.81 277 LYS B O 1
ATOM 4609 N N . LEU B 1 278 ? 16.641 -14.266 -5.973 1 96.12 278 LEU B N 1
ATOM 4610 C CA . LEU B 1 278 ? 16.203 -15.664 -5.91 1 96.12 278 LEU B CA 1
ATOM 4611 C C . LEU B 1 278 ? 17.391 -16.594 -6.121 1 96.12 278 LEU B C 1
ATOM 4613 O O . LEU B 1 278 ? 17.609 -17.516 -5.328 1 96.12 278 LEU B O 1
ATOM 4617 N N . ASN B 1 279 ? 18.125 -16.328 -7.188 1 94.56 279 ASN B N 1
ATOM 4618 C CA . ASN B 1 279 ? 19.281 -17.156 -7.52 1 94.56 279 ASN B CA 1
ATOM 4619 C C . ASN B 1 279 ? 20.297 -17.156 -6.391 1 94.56 279 ASN B C 1
ATOM 4621 O O . ASN B 1 279 ? 20.938 -18.188 -6.137 1 94.56 279 ASN B O 1
ATOM 4625 N N . GLY B 1 280 ? 20.438 -16.062 -5.746 1 95.06 280 GLY B N 1
ATOM 4626 C CA . GLY B 1 280 ? 21.359 -15.977 -4.629 1 95.06 280 GLY B CA 1
ATOM 4627 C C . GLY B 1 280 ? 20.969 -16.844 -3.451 1 95.06 280 GLY B C 1
ATOM 4628 O O . GLY B 1 280 ? 21.828 -17.344 -2.725 1 95.06 280 GLY B O 1
ATOM 4629 N N . ILE B 1 281 ? 19.719 -17.078 -3.281 1 95.56 281 ILE B N 1
ATOM 4630 C CA . ILE B 1 281 ? 19.234 -17.844 -2.133 1 95.56 281 ILE B CA 1
ATOM 4631 C C . ILE B 1 281 ? 19.234 -19.328 -2.459 1 95.56 281 ILE B C 1
ATOM 4633 O O . ILE B 1 281 ? 19.703 -20.141 -1.661 1 95.56 281 ILE B O 1
ATOM 4637 N N . ILE B 1 282 ? 18.734 -19.688 -3.639 1 93.88 282 ILE B N 1
ATOM 4638 C CA . ILE B 1 282 ? 18.531 -21.109 -3.918 1 93.88 282 ILE B CA 1
ATOM 4639 C C . ILE B 1 282 ? 19.75 -21.688 -4.633 1 93.88 282 ILE B C 1
ATOM 4641 O O . ILE B 1 282 ? 19.922 -22.906 -4.703 1 93.88 282 ILE B O 1
ATOM 4645 N N . GLY B 1 283 ? 20.75 -20.859 -5.137 1 85.31 283 GLY B N 1
ATOM 4646 C CA . GLY B 1 283 ? 21.984 -21.297 -5.781 1 85.31 283 GLY B CA 1
ATOM 4647 C C . GLY B 1 283 ? 21.766 -21.844 -7.176 1 85.31 283 GLY B C 1
ATOM 4648 O O . GLY B 1 283 ? 22.719 -22.156 -7.891 1 85.31 283 GLY B O 1
ATOM 4649 N N . GLN B 1 284 ? 20.641 -22.375 -7.555 1 63.81 284 GLN B N 1
ATOM 4650 C CA . GLN B 1 284 ? 20.438 -23.094 -8.812 1 63.81 284 GLN B CA 1
ATOM 4651 C C . GLN B 1 284 ? 19.828 -22.188 -9.875 1 63.81 284 GLN B C 1
ATOM 4653 O O . GLN B 1 284 ? 18.953 -21.375 -9.578 1 63.81 284 GLN B O 1
ATOM 4658 N N . GLU B 1 285 ? 20.703 -21.984 -10.859 1 60.44 285 GLU B N 1
ATOM 4659 C CA . GLU B 1 285 ? 20.094 -21.344 -12.016 1 60.44 285 GLU B CA 1
ATOM 4660 C C . GLU B 1 285 ? 18.922 -22.156 -12.547 1 60.44 285 GLU B C 1
ATOM 4662 O O . GLU B 1 285 ? 19.031 -23.359 -12.766 1 60.44 285 GLU B O 1
ATOM 4667 N N . LYS B 1 286 ? 17.703 -21.922 -12.062 1 57.19 286 LYS B N 1
ATOM 4668 C CA . LYS B 1 286 ? 16.484 -22.578 -12.539 1 57.19 286 LYS B CA 1
ATOM 4669 C C . LYS B 1 286 ? 16.578 -22.875 -14.031 1 57.19 286 LYS B C 1
ATOM 4671 O O . LYS B 1 286 ? 17.047 -22.047 -14.812 1 57.19 286 LYS B O 1
ATOM 4676 N N . VAL B 1 287 ? 16.453 -24.188 -14.32 1 54.78 287 VAL B N 1
ATOM 4677 C CA . VAL B 1 287 ? 16.312 -24.594 -15.719 1 54.78 287 VAL B CA 1
ATOM 4678 C C . VAL B 1 287 ? 15.07 -23.922 -16.312 1 54.78 287 VAL B C 1
ATOM 4680 O O . VAL B 1 287 ? 13.961 -24.094 -15.812 1 54.78 287 VAL B O 1
ATOM 4683 N N . LYS B 1 288 ? 15.297 -22.719 -16.828 1 56.59 288 LYS B N 1
ATOM 4684 C CA . LYS B 1 288 ? 14.289 -21.875 -17.453 1 56.59 288 LYS B CA 1
ATOM 4685 C C . LYS B 1 288 ? 13.773 -22.5 -18.75 1 56.59 288 LYS B C 1
ATOM 4687 O O . LYS B 1 288 ? 14.539 -22.688 -19.703 1 56.59 288 LYS B O 1
ATOM 4692 N N . THR B 1 289 ? 12.836 -23.656 -18.578 1 57.09 289 THR B N 1
ATOM 4693 C CA . THR B 1 289 ? 12.234 -23.922 -19.875 1 57.09 289 THR B CA 1
ATOM 4694 C C . THR B 1 289 ? 11.359 -22.75 -20.312 1 57.09 289 THR B C 1
ATOM 4696 O O . THR B 1 289 ? 10.5 -22.297 -19.562 1 57.09 289 THR B O 1
ATOM 4699 N N . GLY B 1 290 ? 11.922 -22.078 -21.234 1 64.25 290 GLY B N 1
ATOM 4700 C CA . GLY B 1 290 ? 11.164 -20.984 -21.812 1 64.25 290 GLY B CA 1
ATOM 4701 C C . GLY B 1 290 ? 9.734 -21.359 -22.156 1 64.25 290 GLY B C 1
ATOM 4702 O O . GLY B 1 290 ? 9.445 -22.531 -22.422 1 64.25 290 GLY B O 1
ATOM 4703 N N . ILE B 1 291 ? 8.789 -20.547 -21.953 1 71.06 291 ILE B N 1
ATOM 4704 C CA . ILE B 1 291 ? 7.359 -20.734 -22.156 1 71.06 291 ILE B CA 1
ATOM 4705 C C . ILE B 1 291 ? 7.113 -21.453 -23.484 1 71.06 291 ILE B C 1
ATOM 4707 O O . ILE B 1 291 ? 6.242 -22.328 -23.578 1 71.06 291 ILE B O 1
ATOM 4711 N N . LEU B 1 292 ? 7.93 -21.156 -24.359 1 70.81 292 LEU B N 1
ATOM 4712 C CA . LEU B 1 292 ? 7.652 -21.703 -25.688 1 70.81 292 LEU B CA 1
ATOM 4713 C C . LEU B 1 292 ? 7.883 -23.219 -25.719 1 70.81 292 LEU B C 1
ATOM 4715 O O . LEU B 1 292 ? 7.168 -23.938 -26.406 1 70.81 292 LEU B O 1
ATOM 4719 N N . GLU B 1 293 ? 8.828 -23.625 -24.859 1 67.62 293 GLU B N 1
ATOM 4720 C CA . GLU B 1 293 ? 9.086 -25.062 -24.781 1 67.62 293 GLU B CA 1
ATOM 4721 C C . GLU B 1 293 ? 7.945 -25.797 -24.078 1 67.62 293 GLU B C 1
ATOM 4723 O O . GLU B 1 293 ? 7.598 -26.922 -24.453 1 67.62 293 GLU B O 1
ATOM 4728 N N . TYR B 1 294 ? 7.289 -25.094 -23.266 1 69.94 294 TYR B N 1
ATOM 4729 C CA . TYR B 1 294 ? 6.18 -25.688 -22.547 1 69.94 294 TYR B CA 1
ATOM 4730 C C . TYR B 1 294 ? 4.922 -25.75 -23.406 1 69.94 294 TYR B C 1
ATOM 4732 O O . TYR B 1 294 ? 4.086 -26.641 -23.234 1 69.94 294 TYR B O 1
ATOM 4740 N N . LEU B 1 295 ? 4.902 -24.828 -24.312 1 68.88 295 LEU B N 1
ATOM 4741 C CA . LEU B 1 295 ? 3.707 -24.734 -25.156 1 68.88 295 LEU B CA 1
ATOM 4742 C C . LEU B 1 295 ? 3.783 -25.719 -26.312 1 68.88 295 LEU B C 1
ATOM 4744 O O . LEU B 1 295 ? 2.756 -26.109 -26.875 1 68.88 295 LEU B O 1
ATOM 4748 N N . LYS B 1 296 ? 5.055 -26.172 -26.641 1 67.38 296 LYS B N 1
ATOM 4749 C CA . LYS B 1 296 ? 5.215 -27.188 -27.672 1 67.38 296 LYS B CA 1
ATOM 4750 C C . LYS B 1 296 ? 4.793 -28.562 -27.156 1 67.38 296 LYS B C 1
ATOM 4752 O O . LYS B 1 296 ? 4.141 -29.328 -27.859 1 67.38 296 LYS B O 1
#

pLDDT: mean 94.15, std 7.39, range [54.31, 98.94]

Radius of gyration: 26.56 Å; Cα contacts (8 Å, |Δi|>4): 1210; chains: 2; bounding box: 48×76×76 Å

Organism: Bacteroides fragilis (strain ATCC 25285 / DSM 2151 / CCUG 4856 / JCM 11019 / LMG 10263 / NCTC 9343 / Onslow / VPI 2553 / EN-2) (NCBI:txid272559)